Protein 3HUH (pdb70)

InterPro domains:
  IPR004360 Glyoxalase/fosfomycin resistance/dioxygenase domain [PF00903] (23-140)
  IPR029068 Glyoxalase/Bleomycin resistance protein/Dihydroxybiphenyl dioxygenase [G3DSA:3.10.180.10] (25-144)
  IPR029068 Glyoxalase/Bleomycin resistance protein/Dihydroxybiphenyl dioxygenase [SSF54593] (19-143)
  IPR037523 Vicinal oxygen chelate (VOC), core domain [PS51819] (23-143)
  IPR050383 Glyoxalase I/Fosfomycin Resistance Protein Families [PTHR21366] (20-142)

Secondary structure (DSSP, 8-state):
-EEEEEEEEEEES-HHHHHHHHHHTT--EEEEETTTEEEEEETTEEEEEEETTB--SS--SS--TT--EEEEEESS-HHHHHHHHHHTT---SEEEEEEEETTEEEEEEEEE-TT--EEEEEE-/-EEEEEEEEEE-S-HHHHHHHHHHTT--EEEEETTTEEEEEETTEEEEEE-----SS--TT--EEEEEE-S-HHHHHHHHHHTTPPP-EEEEEEE-SSSEEEEEEEE-TT--EEEEEE-/-EEEEEEEEEE-S-HHHHHHHHHHTS--EEEE-GGG-EEEEETTEEEEEE-----SS--TT--EEEEEESS-HHHHHHHHHHTTPPPSEEEEEEE-SSSEEEEEEEE-TT--EEEEEE-/-EEEEEEEEEEES-HHHHHHHHHHTT--EEEEETTTEEEEEETTEEEEEEETT---SS--SS--TT--EEEEEESS-HHHHHHHHHHTTPPPSEEEEEEE-SSSEEEEEEEE-TT--EEEEEE-

Foldseek 3Di:
DDDDDAEEEAEEADPVQQQCCCCQQVVWCWDAPPNHWIWTDDDRHIYTYHYPPGGDPDDDPDRAQQPAEDEAEDPPPVVVSVVSCVVVVFDWPDDQDWDADPVGIWGWIWGAGPRNHIYIYIYD/DDDDDAEEEAQACDPVQQQCQCCQQVVWDWDADDPRWIWTDDDRHIYTYHCPPDDPDRDFQPAEDEDEDPPPVVVSVVSCVVVVFDWPDDQDWDADPVGIWGWTWGAGPRNHIYIYIYD/DDDDDAEEEAQACDPVQQQVQCCVQVVWDWDADPVRWIWTDDDRHIYTYHCVPDDPDRDQQPAEDEDEDQPDVVVSVVVCVVVVFDWPDDQDWDQDPPGIWGWIWGAGPRNHIYIYIYD/DDDDDAEEEAEEQDPVQQQCQCCVQVVWDWDAPPNHWIWTDDDRHIYTYHYPPGGDPDDDPDRDFQPAADEAEDPPPVVVSVVSCVVVVFDWPDDQDWDADPPGIWGWIWGAGPRNHIYIYIYD

Radius of gyration: 27.58 Å; Cα contacts (8 Å, |Δi|>4): 1217; chains: 4; bounding box: 35×81×71 Å

Solvent-accessible surface area: 20932 Å² total; per-residue (Å²): 151,15,63,83,0,1,7,4,21,8,14,0,69,60,21,65,67,0,29,156,26,0,69,142,27,10,58,8,60,36,62,78,35,104,167,87,72,64,0,0,53,10,51,63,9,6,0,13,3,12,51,68,176,111,34,55,125,21,52,6,57,130,36,18,7,0,18,15,10,7,0,0,8,4,77,28,74,14,107,78,13,24,46,98,4,103,151,62,70,27,93,48,63,59,26,63,51,44,60,34,8,16,91,34,95,2,57,0,0,14,0,81,8,64,23,12,2,1,0,7,4,0,53,94,149,18,68,83,0,1,8,4,21,7,34,3,86,60,24,63,66,0,18,158,23,1,70,140,31,9,59,7,59,32,50,83,37,39,66,84,64,53,0,0,50,12,55,59,10,7,2,9,7,45,138,192,17,92,5,56,119,47,18,36,1,18,15,11,7,0,0,8,3,78,25,74,17,104,74,12,22,48,100,3,104,150,58,70,28,91,50,63,60,25,62,35,103,75,42,8,14,93,35,126,2,61,0,0,13,0,77,8,65,24,12,2,1,0,8,2,0,52,95,149,18,65,83,0,0,8,5,22,8,34,3,85,56,26,48,49,0,23,98,25,0,26,102,25,10,26,2,35,36,40,81,60,168,142,102,112,49,0,0,48,12,53,59,9,3,0,30,12,78,137,172,22,90,7,63,114,50,18,33,0,19,14,10,6,0,0,8,3,82,35,74,16,103,80,8,23,46,88,1,103,151,65,69,28,91,46,62,64,26,61,42,100,43,58,7,16,96,33,107,1,52,0,0,12,0,79,7,65,25,12,2,0,0,7,5,0,49,94,115,20,67,81,0,1,7,4,21,7,15,0,72,58,24,60,54,0,27,147,25,1,69,151,39,10,57,8,61,35,60,71,33,88,167,93,60,70,0,0,51,11,54,60,9,6,1,15,3,13,48,66,175,91,34,57,129,20,55,6,58,128,35,18,7,0,17,15,9,7,0,0,8,4,77,22,72,15,103,75,12,27,49,101,4,106,157,64,68,28,92,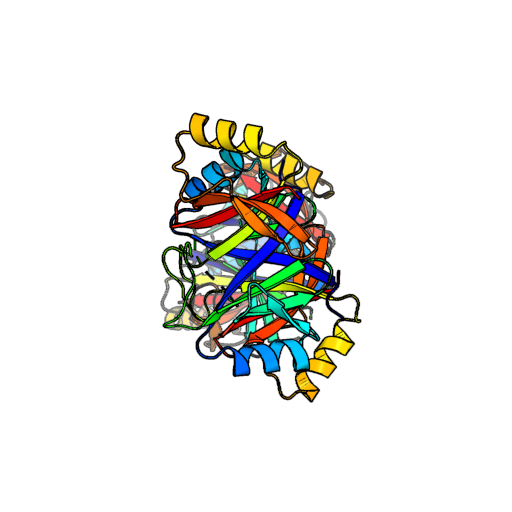48,63,57,25,58,34,118,77,53,6,14,92,33,111,5,55,0,0,13,0,81,7,65,25,13,2,1,0,7,5,0,49,93

Sequence (486 aa):
IIDRIDHLVLTVSDISTTIRFYEEVLGFSAVTFKQNRKALIFGAQKINLHQQEMEFEPKASRPTPGSADLCFITSTPINDVVSEILQAGISIVEGPVERTGATGEIMSIYIRDPDGNLIEISQYIIDRIDHLVL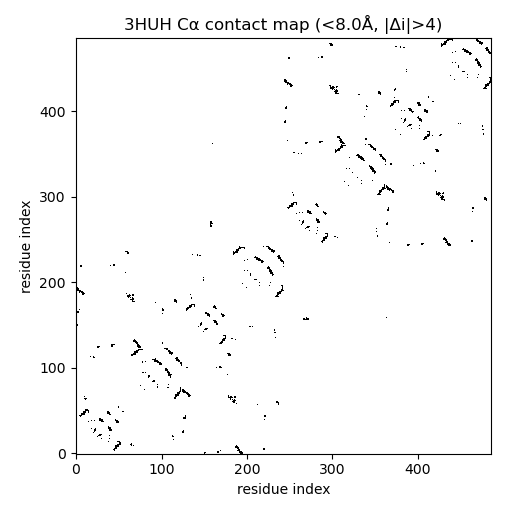TVSDISTTIRFYEEVLGFSAVTFKQNRKALIFGAQKINLHQEPKASRPTPGSADLCFITSTPINDVVSEILQAGISIVEGPVERTGATGEIMSIYIRDPDGNLIEISQYIIDRIDHLVLTVSDISTTIRFYEEVLGFSAVTFKQNRKALIFGAQKINLHQEPKASRPTPGSADLCFITSTPINDVVSEILQAGISIVEGPVERTGATGEIMSIYIRDPDGNLIEISQYIIDRIDHLVLTVSDISTTIRFYEEVLGFSAVTFKQNRKALIFGAQKINLHQQEMEFEPKASRPTPGSADLCFITSTPINDVVSEILQAGISIVEGPVERTGATGEIMSIYIRDPDGNLIEISQY

Organism: Salmonella typhimurium (strain LT2 / SGSC1412 / ATCC 700720) (NCBI:txid99287)

B-factor: mean 23.54, std 6.36, range 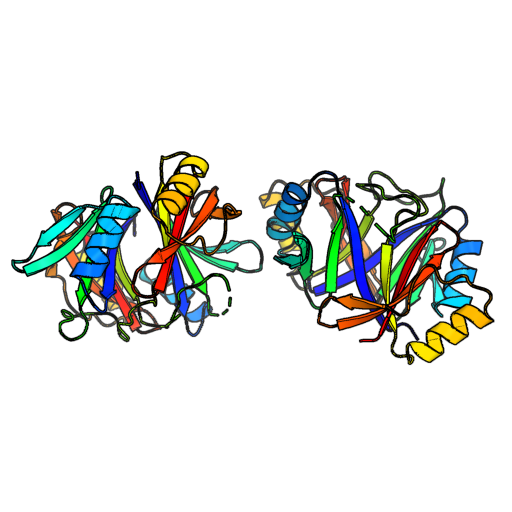[3.27, 48.56]

Structure (mmCIF, N/CA/C/O backbone):
data_3HUH
#
_entry.id   3HUH
#
_cell.length_a   39.898
_cell.length_b   138.255
_cell.length_c   51.412
_cell.angle_alpha   90.00
_cell.angle_beta   112.91
_cell.angle_gamma   90.00
#
_symmetry.space_group_name_H-M   'P 1 21 1'
#
loop_
_entity.id
_entity.type
_entity.pdbx_description
1 polymer 'Virulence protein STM3117'
2 water water
#
loop_
_atom_site.group_PDB
_atom_site.id
_atom_site.type_symbol
_atom_site.label_atom_id
_atom_site.label_alt_id
_atom_site.label_comp_id
_atom_site.label_asym_id
_atom_site.label_entity_id
_atom_site.label_seq_id
_atom_site.pdbx_PDB_ins_code
_atom_site.Cartn_x
_atom_site.Cartn_y
_atom_site.Cartn_z
_atom_site.occupancy
_atom_site.B_iso_or_equiv
_atom_site.auth_seq_id
_atom_site.auth_comp_id
_atom_site.auth_asym_id
_atom_site.auth_atom_id
_atom_site.pdbx_PDB_model_num
ATOM 1 N N . ILE A 1 20 ? 22.010 46.345 49.107 1.00 21.34 20 ILE A N 1
ATOM 2 C CA . ILE A 1 20 ? 23.032 46.523 48.030 1.00 20.95 20 ILE A CA 1
ATOM 3 C C . ILE A 1 20 ? 22.999 45.334 47.073 1.00 20.00 20 ILE A C 1
ATOM 4 O O . ILE A 1 20 ? 23.223 44.195 47.487 1.00 18.93 20 ILE A O 1
ATOM 9 N N . ILE A 1 21 ? 22.708 45.611 45.803 1.00 20.24 21 ILE A N 1
ATOM 10 C CA . ILE A 1 21 ? 22.649 44.577 44.768 1.00 20.31 21 ILE A CA 1
ATOM 11 C C . ILE A 1 21 ? 23.978 44.556 44.032 1.00 20.25 21 ILE A C 1
ATOM 12 O O . ILE A 1 21 ? 24.455 45.589 43.562 1.00 19.79 21 ILE A O 1
ATOM 17 N N . ASP A 1 22 ? 24.557 43.367 43.920 1.00 20.30 22 ASP A N 1
ATOM 18 C CA . ASP A 1 22 ? 25.854 43.191 43.283 1.00 22.38 22 ASP A CA 1
ATOM 19 C C . ASP A 1 22 ? 25.838 42.843 41.796 1.00 21.42 22 ASP A C 1
ATOM 20 O O . ASP A 1 22 ? 26.626 43.378 41.016 1.00 20.67 22 ASP A O 1
ATOM 25 N N . ARG A 1 23 ? 24.940 41.949 41.404 1.00 20.72 23 ARG A N 1
ATOM 26 C CA . ARG A 1 23 ? 24.902 41.498 40.020 1.00 18.36 23 ARG A CA 1
ATOM 27 C C . ARG A 1 23 ? 23.648 40.685 39.745 1.00 18.33 23 ARG A C 1
ATOM 28 O O . ARG A 1 23 ? 22.861 40.398 40.647 1.00 17.24 23 ARG A O 1
ATOM 36 N N . ILE A 1 24 ? 23.481 40.306 38.483 1.00 16.38 24 ILE A N 1
ATOM 37 C CA . ILE A 1 24 ? 22.374 39.443 38.083 1.00 16.92 24 ILE A CA 1
ATOM 38 C C . ILE A 1 24 ? 22.948 38.032 38.235 1.00 17.81 24 ILE A C 1
ATOM 39 O O . ILE A 1 24 ? 24.080 37.778 37.819 1.00 18.51 24 ILE A O 1
ATOM 44 N N . ASP A 1 25 ? 22.193 37.129 38.853 1.00 16.81 25 ASP A N 1
ATOM 45 C CA . ASP A 1 25 ? 22.655 35.753 39.030 1.00 16.08 25 ASP A CA 1
ATOM 46 C C . ASP A 1 25 ? 22.119 34.887 37.903 1.00 16.25 25 ASP A C 1
ATOM 47 O O . ASP A 1 25 ? 22.833 34.063 37.329 1.00 16.28 25 ASP A O 1
ATOM 52 N N . HIS A 1 26 ? 20.840 35.066 37.607 1.00 16.01 26 HIS A N 1
ATOM 53 C CA . HIS A 1 26 ? 20.199 34.286 36.567 1.00 14.85 26 HIS A CA 1
ATOM 54 C C . HIS A 1 26 ? 18.875 34.920 36.195 1.00 15.93 26 HIS A C 1
ATOM 55 O O . HIS A 1 26 ? 18.457 35.917 36.788 1.00 16.20 26 HIS A O 1
ATOM 62 N N . LEU A 1 27 ? 18.233 34.349 35.189 1.00 14.68 27 LEU A N 1
ATOM 63 C CA . LEU A 1 27 ? 16.938 34.824 34.750 1.00 13.15 27 LEU A CA 1
ATOM 64 C C . LEU A 1 27 ? 16.249 33.645 34.096 1.00 13.87 27 LEU A C 1
ATOM 65 O O . LEU A 1 27 ? 16.888 32.644 33.766 1.00 13.89 27 LEU A O 1
ATOM 70 N N . VAL A 1 28 ? 14.942 33.757 33.922 1.00 13.83 28 VAL A N 1
ATOM 71 C CA . VAL A 1 28 ? 14.169 32.684 33.328 1.00 15.62 28 VAL A CA 1
ATOM 72 C C . VAL A 1 28 ? 13.592 33.054 31.972 1.00 15.33 28 VAL A C 1
ATOM 73 O O . VAL A 1 28 ? 12.954 34.097 31.812 1.00 15.17 28 VAL A O 1
ATOM 77 N N . LEU A 1 29 ? 13.840 32.195 30.992 1.00 15.78 29 LEU A N 1
ATOM 78 C CA . LEU A 1 29 ? 13.295 32.387 29.661 1.00 14.84 29 LEU A CA 1
ATOM 79 C C . LEU A 1 29 ? 12.175 31.371 29.501 1.00 15.09 29 LEU A C 1
ATOM 80 O O . LEU A 1 29 ? 12.348 30.199 29.828 1.00 14.91 29 LEU A O 1
ATOM 85 N N . THR A 1 30 ? 11.020 31.827 29.027 1.00 14.74 30 THR A N 1
ATOM 86 C CA . THR A 1 30 ? 9.898 30.930 28.787 1.00 15.63 30 THR A CA 1
ATOM 87 C C . THR A 1 30 ? 9.939 30.656 27.291 1.00 16.32 30 THR A C 1
ATOM 88 O O . THR A 1 30 ? 9.875 31.577 26.476 1.00 17.05 30 THR A O 1
ATOM 92 N N . VAL A 1 31 ? 10.051 29.381 26.936 1.00 16.80 31 VAL A N 1
ATOM 93 C CA . VAL A 1 31 ? 10.181 28.991 25.537 1.00 17.46 31 VAL A CA 1
ATOM 94 C C . VAL A 1 31 ? 9.167 27.956 25.057 1.00 18.42 31 VAL A C 1
ATOM 95 O O . VAL A 1 31 ? 8.578 27.225 25.856 1.00 19.22 31 VAL A O 1
ATOM 99 N N . SER A 1 32 ? 8.965 27.897 23.743 1.00 19.56 32 SER A N 1
ATOM 100 C CA . SER A 1 32 ? 8.020 26.934 23.183 1.00 21.00 32 SER A CA 1
ATOM 101 C C . SER A 1 32 ? 8.568 25.509 23.236 1.00 21.76 32 SER A C 1
ATOM 102 O O . SER A 1 32 ? 7.830 24.561 23.523 1.00 21.57 32 SER A O 1
ATOM 105 N N . ASP A 1 33 ? 9.863 25.358 22.977 1.00 20.39 33 ASP A N 1
ATOM 106 C CA . ASP A 1 33 ? 10.491 24.041 22.995 1.00 20.26 33 ASP A CA 1
ATOM 107 C C . ASP A 1 33 ? 11.900 24.093 23.589 1.00 19.26 33 ASP A C 1
ATOM 108 O O . ASP A 1 33 ? 12.836 24.596 22.964 1.00 18.67 33 ASP A O 1
ATOM 113 N N . ILE A 1 34 ? 12.043 23.561 24.796 1.00 18.33 34 ILE A N 1
ATOM 114 C CA . ILE A 1 34 ? 13.327 23.559 25.474 1.00 18.61 34 ILE A CA 1
ATOM 115 C C . ILE A 1 34 ? 14.441 22.898 24.655 1.00 18.73 34 ILE A C 1
ATOM 116 O O . ILE A 1 34 ? 15.553 23.421 24.598 1.00 18.71 34 ILE A O 1
ATOM 121 N N . SER A 1 35 ? 14.150 21.772 24.005 1.00 19.95 35 SER A N 1
ATOM 122 C CA . SER A 1 35 ? 15.171 21.092 23.203 1.00 20.56 35 SER A CA 1
ATOM 123 C C . SER A 1 35 ? 15.758 22.008 22.133 1.00 20.11 35 SER A C 1
ATOM 124 O O . SER A 1 35 ? 16.977 22.072 21.946 1.00 21.76 35 SER A O 1
ATOM 127 N N . THR A 1 36 ? 14.881 22.717 21.432 1.00 19.75 36 THR A N 1
ATOM 128 C CA . THR A 1 36 ? 15.296 23.632 20.376 1.00 18.58 36 THR A CA 1
ATOM 129 C C . THR A 1 36 ? 16.113 24.797 20.934 1.00 19.00 36 THR A C 1
ATOM 130 O O . THR A 1 36 ? 17.111 25.215 20.341 1.00 17.92 36 THR A O 1
ATOM 134 N N . THR A 1 37 ? 15.680 25.314 22.078 1.00 18.13 37 THR A N 1
ATOM 135 C CA . THR A 1 37 ? 16.365 26.421 22.730 1.00 17.86 37 THR A CA 1
ATOM 136 C C . THR A 1 37 ? 17.760 25.991 23.159 1.00 17.82 37 THR A C 1
ATOM 137 O O . THR A 1 37 ? 18.742 26.711 22.939 1.00 18.53 37 THR A O 1
ATOM 141 N N . ILE A 1 38 ? 17.851 24.810 23.761 1.00 18.35 38 ILE A N 1
ATOM 142 C CA . ILE A 1 38 ? 19.133 24.297 24.221 1.00 17.89 38 ILE A CA 1
ATOM 143 C C . ILE A 1 38 ? 20.109 24.158 23.058 1.00 19.59 38 ILE A C 1
ATOM 144 O O . ILE A 1 38 ? 21.263 24.583 23.151 1.00 16.36 38 ILE A O 1
ATOM 149 N N . ARG A 1 39 ? 19.652 23.574 21.956 1.00 20.53 39 ARG A N 1
ATOM 150 C CA . ARG A 1 39 ? 20.527 23.407 20.801 1.00 22.30 39 ARG A CA 1
ATOM 151 C C . ARG A 1 39 ? 21.098 24.736 20.315 1.00 21.34 39 ARG A C 1
ATOM 152 O O . ARG A 1 39 ? 22.280 24.830 19.987 1.00 21.14 39 ARG A O 1
ATOM 160 N N . PHE A 1 40 ? 20.265 25.770 20.283 1.00 20.80 40 PHE A N 1
ATOM 161 C CA . PHE A 1 40 ? 20.715 27.086 19.843 1.00 20.06 40 PHE A CA 1
ATOM 162 C C . PHE A 1 40 ? 21.778 27.674 20.777 1.00 18.80 40 PHE A C 1
ATOM 163 O O . PHE A 1 40 ? 22.866 28.057 20.329 1.00 18.71 40 PHE A O 1
ATOM 171 N N . TYR A 1 41 ? 21.479 27.736 22.073 1.00 16.85 41 TYR A N 1
ATOM 172 C CA . TYR A 1 41 ? 22.436 28.317 23.007 1.00 17.74 41 TYR A CA 1
ATOM 173 C C . TYR A 1 41 ? 23.732 27.529 23.142 1.00 17.26 41 TYR A C 1
ATOM 174 O O . TYR A 1 41 ? 24.799 28.114 23.347 1.00 16.85 41 TYR A O 1
ATOM 183 N N . GLU A 1 42 ? 23.662 26.209 23.018 1.00 17.30 42 GLU A N 1
ATOM 184 C CA . GLU A 1 42 ? 24.885 25.423 23.099 1.00 18.14 42 GLU A CA 1
ATOM 185 C C . GLU A 1 42 ? 25.718 25.570 21.823 1.00 19.47 42 GLU A C 1
ATOM 186 O O . GLU A 1 42 ? 26.898 25.905 21.886 1.00 19.71 42 GLU A O 1
ATOM 192 N N . GLU A 1 43 ? 25.098 25.349 20.666 1.00 20.57 43 GLU A N 1
ATOM 193 C CA . GLU A 1 43 ? 25.824 25.411 19.397 1.00 21.23 43 GLU A CA 1
ATOM 194 C C . GLU A 1 43 ? 26.283 26.797 18.965 1.00 21.77 43 GLU A C 1
ATOM 195 O O . GLU A 1 43 ? 27.388 26.950 18.440 1.00 22.07 43 GLU A O 1
ATOM 201 N N . VAL A 1 44 ? 25.452 27.808 19.185 1.00 19.77 44 VAL A N 1
ATOM 202 C CA . VAL A 1 44 ? 25.808 29.160 18.779 1.00 20.62 44 VAL A CA 1
ATOM 203 C C . VAL A 1 44 ? 26.567 29.960 19.841 1.00 21.49 44 VAL A C 1
ATOM 204 O O . VAL A 1 44 ? 27.693 30.409 19.602 1.00 21.92 44 VAL A O 1
ATOM 208 N N . LEU A 1 45 ? 25.962 30.130 21.015 1.00 22.04 45 LEU A N 1
ATOM 209 C CA . LEU A 1 45 ? 26.590 30.897 22.089 1.00 21.04 45 LEU A CA 1
ATOM 210 C C . LEU A 1 45 ? 27.597 30.122 22.931 1.00 20.27 45 LEU A C 1
ATOM 211 O O . LEU A 1 45 ? 28.306 30.709 23.744 1.00 20.62 45 LEU A O 1
ATOM 216 N N . GLY A 1 46 ? 27.655 28.808 22.757 1.00 18.73 46 GLY A N 1
ATOM 217 C CA . GLY A 1 46 ? 28.603 28.020 23.526 1.00 19.02 46 GLY A CA 1
ATOM 218 C C . GLY A 1 46 ? 28.240 27.770 24.975 1.00 17.89 46 GLY A C 1
ATOM 219 O O . GLY A 1 46 ? 29.109 27.432 25.784 1.00 18.38 46 GLY A O 1
ATOM 220 N N . PHE A 1 47 ? 26.969 27.938 25.327 1.00 16.69 47 PHE A N 1
ATOM 221 C CA . PHE A 1 47 ? 26.539 27.685 26.704 1.00 15.99 47 PHE A CA 1
ATOM 222 C C . PHE A 1 47 ? 26.503 26.177 26.964 1.00 15.93 47 PHE A C 1
ATOM 223 O O . PHE A 1 47 ? 26.598 25.374 26.031 1.00 16.53 47 PHE A O 1
ATOM 231 N N . SER A 1 48 ? 26.350 25.792 28.226 1.00 16.75 48 SER A N 1
ATOM 232 C CA . SER A 1 48 ? 26.298 24.376 28.589 1.00 17.00 48 SER A CA 1
ATOM 233 C C . SER A 1 48 ? 25.011 24.056 29.341 1.00 18.28 48 SER A C 1
ATOM 234 O O . SER A 1 48 ? 24.751 24.623 30.401 1.00 17.42 48 SER A O 1
ATOM 237 N N . ALA A 1 49 ? 24.214 23.142 28.798 1.00 18.33 49 ALA A N 1
ATOM 238 C CA . ALA A 1 49 ? 22.955 22.769 29.435 1.00 19.25 49 ALA A CA 1
ATOM 239 C C . ALA A 1 49 ? 23.135 21.792 30.593 1.00 21.45 49 ALA A C 1
ATOM 240 O O . ALA A 1 49 ? 23.978 20.891 30.542 1.00 22.46 49 ALA A O 1
ATOM 242 N N . VAL A 1 50 ? 22.344 21.987 31.645 1.00 19.83 50 VAL A N 1
ATOM 243 C CA . VAL A 1 50 ? 22.379 21.112 32.815 1.00 20.60 50 VAL A CA 1
ATOM 244 C C . VAL A 1 50 ? 20.958 20.886 33.305 1.00 22.81 50 VAL A C 1
ATOM 245 O O . VAL A 1 50 ? 20.027 21.579 32.884 1.00 20.64 50 VAL A O 1
ATOM 249 N N . THR A 1 51 ? 20.803 19.915 34.197 1.00 22.09 51 THR A N 1
ATOM 250 C CA . THR A 1 51 ? 19.505 19.594 34.768 1.00 25.77 51 THR A CA 1
ATOM 251 C C . THR A 1 51 ? 19.614 19.721 36.281 1.00 26.45 51 THR A C 1
ATOM 252 O O . THR A 1 51 ? 20.440 19.051 36.904 1.00 28.78 51 THR A O 1
ATOM 256 N N . PHE A 1 52 ? 18.797 20.593 36.863 1.00 25.42 52 PHE A N 1
ATOM 257 C CA . PHE A 1 52 ? 18.794 20.798 38.304 1.00 26.13 52 PHE A CA 1
ATOM 258 C C . PHE A 1 52 ? 17.396 20.516 38.845 1.00 26.75 52 PHE A C 1
ATOM 259 O O . PHE A 1 52 ? 16.435 20.426 38.080 1.00 26.05 52 PHE A O 1
ATOM 267 N N . LYS A 1 53 ? 17.285 20.377 40.162 1.00 27.60 53 LYS A N 1
ATOM 268 C CA . LYS A 1 53 ? 16.001 20.076 40.780 1.00 29.55 53 LYS A CA 1
ATOM 269 C C . LYS A 1 53 ? 15.365 18.868 40.096 1.00 28.58 53 LYS A C 1
ATOM 270 O O . LYS A 1 53 ? 14.166 18.850 39.827 1.00 30.10 53 LYS A O 1
ATOM 276 N N . GLN A 1 54 ? 16.199 17.874 39.804 1.00 29.10 54 GLN A N 1
ATOM 277 C CA . GLN A 1 54 ? 15.787 16.619 39.175 1.00 28.15 54 GLN A CA 1
ATOM 278 C C . GLN A 1 54 ? 15.348 16.626 37.712 1.00 26.51 54 GLN A C 1
ATOM 279 O O . GLN A 1 54 ? 15.715 15.727 36.956 1.00 27.15 54 GLN A O 1
ATOM 285 N N . ASN A 1 55 ? 14.567 17.622 37.301 1.00 25.67 55 ASN A N 1
ATOM 286 C CA . ASN A 1 55 ? 14.070 17.645 35.929 1.00 24.07 55 ASN A CA 1
ATOM 287 C C . ASN A 1 55 ? 13.998 19.015 35.250 1.00 23.56 55 ASN A C 1
ATOM 288 O O . ASN A 1 55 ? 13.375 19.148 34.199 1.00 24.92 55 ASN A O 1
ATOM 293 N N . ARG A 1 56 ? 14.631 20.025 35.832 1.00 21.53 56 ARG A N 1
ATOM 294 C CA . ARG A 1 56 ? 14.593 21.358 35.242 1.00 20.88 56 ARG A CA 1
ATOM 295 C C . ARG A 1 56 ? 15.855 21.636 34.443 1.00 20.78 56 ARG A C 1
ATOM 296 O O . ARG A 1 56 ? 16.929 21.136 34.779 1.00 22.30 56 ARG A O 1
ATOM 304 N N . LYS A 1 57 ? 15.724 22.436 33.389 1.00 19.36 57 LYS A N 1
ATOM 305 C CA . LYS A 1 57 ? 16.858 22.765 32.534 1.00 18.73 57 LYS A CA 1
ATOM 306 C C . LYS A 1 57 ? 17.383 24.181 32.708 1.00 17.30 57 LYS A C 1
ATOM 307 O O . LYS A 1 57 ? 16.617 25.126 32.936 1.00 18.04 57 LYS A O 1
ATOM 313 N N . ALA A 1 58 ? 18.700 24.314 32.596 1.00 16.67 58 ALA A N 1
ATOM 314 C CA . ALA A 1 58 ? 19.362 25.605 32.684 1.00 15.16 58 ALA A CA 1
ATOM 315 C C . ALA A 1 58 ? 20.537 25.612 31.717 1.00 15.55 58 ALA A C 1
ATOM 316 O O . ALA A 1 58 ? 21.016 24.558 31.280 1.00 16.14 58 ALA A O 1
ATOM 318 N N . LEU A 1 59 ? 20.975 26.811 31.369 1.00 14.52 59 LEU A N 1
ATOM 319 C CA . LEU A 1 59 ? 22.102 27.000 30.474 1.00 15.13 59 LEU A CA 1
ATOM 320 C C . LEU A 1 59 ? 23.128 27.774 31.274 1.00 16.11 59 LEU A C 1
ATOM 321 O O . LEU A 1 59 ? 22.882 28.905 31.698 1.00 15.35 59 LEU A O 1
ATOM 326 N N . ILE A 1 60 ? 24.269 27.134 31.499 1.00 16.38 60 ILE A N 1
ATOM 327 C CA . ILE A 1 60 ? 25.364 27.710 32.258 1.00 16.95 60 ILE A CA 1
ATOM 328 C C . ILE A 1 60 ? 26.335 28.480 31.368 1.00 15.94 60 ILE A C 1
ATOM 329 O O . ILE A 1 60 ? 26.681 28.023 30.282 1.00 18.90 60 ILE A O 1
ATOM 334 N N . PHE A 1 61 ? 26.768 29.649 31.834 1.00 15.75 61 PHE A N 1
ATOM 335 C CA . PHE A 1 61 ? 27.757 30.457 31.124 1.00 18.47 61 PHE A CA 1
ATOM 336 C C . PHE A 1 61 ? 28.410 31.367 32.151 1.00 18.22 61 PHE A C 1
ATOM 337 O O . PHE A 1 61 ? 27.735 31.896 33.031 1.00 18.62 61 PHE A O 1
ATOM 345 N N . GLY A 1 62 ? 29.723 31.543 32.046 1.00 19.66 62 GLY A N 1
ATOM 346 C CA . GLY A 1 62 ? 30.424 32.365 33.016 1.00 20.40 62 GLY A CA 1
ATOM 347 C C . GLY A 1 62 ? 30.053 31.871 34.404 1.00 20.47 62 GLY A C 1
ATOM 348 O O . GLY A 1 62 ? 30.082 30.667 34.670 1.00 21.27 62 GLY A O 1
ATOM 349 N N . ALA A 1 63 ? 29.690 32.798 35.283 1.00 19.43 63 ALA A N 1
ATOM 350 C CA . ALA A 1 63 ? 29.289 32.458 36.641 1.00 20.22 63 ALA A CA 1
ATOM 351 C C . ALA A 1 63 ? 27.809 32.780 36.812 1.00 22.28 63 ALA A C 1
ATOM 352 O O . ALA A 1 63 ? 27.350 33.115 37.904 1.00 24.13 63 ALA A O 1
ATOM 354 N N . GLN A 1 64 ? 27.060 32.666 35.720 1.00 18.45 64 GLN A N 1
ATOM 355 C CA . GLN A 1 64 ? 25.633 32.950 35.744 1.00 19.25 64 GLN A CA 1
ATOM 356 C C . GLN A 1 64 ? 24.914 31.817 35.026 1.00 17.91 64 GLN A C 1
ATOM 357 O O . GLN A 1 64 ? 25.541 30.842 34.613 1.00 18.19 64 GLN A O 1
ATOM 363 N N . LYS A 1 65 ? 23.599 31.928 34.903 1.00 16.03 65 LYS A N 1
ATOM 364 C CA . LYS A 1 65 ? 22.842 30.914 34.186 1.00 15.70 65 LYS A CA 1
ATOM 365 C C . LYS A 1 65 ? 21.474 31.416 33.759 1.00 14.96 65 LYS A C 1
ATOM 366 O O . LYS A 1 65 ? 20.979 32.421 34.270 1.00 15.33 65 LYS A O 1
ATOM 372 N N . ILE A 1 66 ? 20.893 30.730 32.785 1.00 15.12 66 ILE A N 1
ATOM 373 C CA . ILE A 1 66 ? 19.561 31.050 32.307 1.00 15.13 66 ILE A CA 1
ATOM 374 C C . ILE A 1 66 ? 18.711 29.808 32.540 1.00 16.00 66 ILE A C 1
ATOM 375 O O . ILE A 1 66 ? 18.992 28.743 31.989 1.00 15.86 66 ILE A O 1
ATOM 380 N N . ASN A 1 67 ? 17.703 29.935 33.394 1.00 14.39 67 ASN A N 1
ATOM 381 C CA . ASN A 1 67 ? 16.813 28.815 33.653 1.00 14.63 67 ASN A CA 1
ATOM 382 C C . ASN A 1 67 ? 15.761 28.816 32.557 1.00 15.36 67 ASN A C 1
ATOM 383 O O . ASN A 1 67 ? 15.336 29.878 32.084 1.00 15.69 67 ASN A O 1
ATOM 388 N N . LEU A 1 68 ? 15.345 27.629 32.141 1.00 15.04 68 LEU A N 1
ATOM 389 C CA . LEU A 1 68 ? 14.351 27.525 31.095 1.00 14.07 68 LEU A CA 1
ATOM 390 C C . LEU A 1 68 ? 13.026 26.981 31.598 1.00 14.36 68 LEU A C 1
ATOM 391 O O . LEU A 1 68 ? 12.994 26.075 32.430 1.00 16.17 68 LEU A O 1
ATOM 396 N N . HIS A 1 69 ? 11.937 27.571 31.109 1.00 15.50 69 HIS A N 1
ATOM 397 C CA . HIS A 1 69 ? 10.578 27.115 31.420 1.00 15.96 69 HIS A CA 1
ATOM 398 C C . HIS A 1 69 ? 9.946 26.854 30.059 1.00 14.63 69 HIS A C 1
ATOM 399 O O . HIS A 1 69 ? 10.014 27.703 29.165 1.00 16.47 69 HIS A O 1
ATOM 406 N N . GLN A 1 70 ? 9.334 25.693 29.880 1.00 16.82 70 GLN A N 1
ATOM 407 C CA . GLN A 1 70 ? 8.680 25.426 28.610 1.00 16.17 70 GLN A CA 1
ATOM 408 C C . GLN A 1 70 ? 7.203 25.772 28.773 1.00 15.97 70 GLN A C 1
ATOM 409 O O . GLN A 1 70 ? 6.623 25.571 29.841 1.00 16.56 70 GLN A O 1
ATOM 415 N N . GLN A 1 71 ? 6.588 26.309 27.731 1.00 17.63 71 GLN A N 1
ATOM 416 C CA . GLN A 1 71 ? 5.176 26.638 27.836 1.00 17.43 71 GLN A CA 1
ATOM 417 C C . GLN A 1 71 ? 4.392 25.383 28.208 1.00 19.15 71 GLN A C 1
ATOM 418 O O . GLN A 1 71 ? 4.735 24.278 27.783 1.00 20.31 71 GLN A O 1
ATOM 424 N N . GLU A 1 72 ? 3.355 25.577 29.017 1.00 19.26 72 GLU A N 1
ATOM 425 C CA . GLU A 1 72 ? 2.478 24.513 29.497 1.00 20.09 72 GLU A CA 1
ATOM 426 C C . GLU A 1 72 ? 3.070 23.774 30.694 1.00 21.90 72 GLU A C 1
ATOM 427 O O . GLU A 1 72 ? 2.432 22.890 31.263 1.00 22.42 72 GLU A O 1
ATOM 433 N N . MET A 1 73 ? 4.298 24.124 31.067 1.00 20.57 73 MET A N 1
ATOM 434 C CA . MET A 1 73 ? 4.909 23.530 32.253 1.00 21.06 73 MET A CA 1
ATOM 435 C C . MET A 1 73 ? 5.883 24.498 32.912 1.00 19.85 73 MET A C 1
ATOM 436 O O . MET A 1 73 ? 7.001 24.148 33.275 1.00 20.17 73 MET A O 1
ATOM 441 N N . GLU A 1 74 ? 5.414 25.732 33.083 1.00 18.43 74 GLU A N 1
ATOM 442 C CA . GLU A 1 74 ? 6.197 26.790 33.709 1.00 20.32 74 GLU A CA 1
ATOM 443 C C . GLU A 1 74 ? 6.124 26.691 35.237 1.00 21.45 74 GLU A C 1
ATOM 444 O O . GLU A 1 74 ? 5.040 26.702 35.817 1.00 24.89 74 GLU A O 1
ATOM 450 N N . PHE A 1 75 ? 7.278 26.603 35.888 1.00 21.51 75 PHE A N 1
ATOM 451 C CA . PHE A 1 75 ? 7.311 26.509 37.344 1.00 19.65 75 PHE A CA 1
ATOM 452 C C . PHE A 1 75 ? 6.982 27.839 38.021 1.00 23.08 75 PHE A C 1
ATOM 453 O O . PHE A 1 75 ? 7.259 28.908 37.474 1.00 24.24 75 PHE A O 1
ATOM 461 N N . GLU A 1 76 ? 6.399 27.752 39.215 1.00 22.33 76 GLU A N 1
ATOM 462 C CA . GLU A 1 76 ? 5.972 28.920 39.987 1.00 22.53 76 GLU A CA 1
ATOM 463 C C . GLU A 1 76 ? 6.875 29.211 41.189 1.00 22.67 76 GLU A C 1
ATOM 464 O O . GLU A 1 76 ? 7.474 28.298 41.760 1.00 22.77 76 GLU A O 1
ATOM 470 N N . PRO A 1 77 ? 6.998 30.494 41.581 1.00 22.08 77 PRO A N 1
ATOM 471 C CA . PRO A 1 77 ? 6.359 31.654 40.954 1.00 20.47 77 PRO A CA 1
ATOM 472 C C . PRO A 1 77 ? 7.077 31.988 39.648 1.00 19.53 77 PRO A C 1
ATOM 473 O O . PRO A 1 77 ? 8.200 31.538 39.424 1.00 18.39 77 PRO A O 1
ATOM 477 N N . LYS A 1 78 ? 6.428 32.777 38.796 1.00 16.65 78 LYS A N 1
ATOM 478 C CA . LYS A 1 78 ? 7.006 33.153 37.509 1.00 17.18 78 LYS A CA 1
ATOM 479 C C . LYS A 1 78 ? 6.591 34.582 37.143 1.00 17.40 78 LYS A C 1
ATOM 480 O O . LYS A 1 78 ? 5.900 35.252 37.910 1.00 17.14 78 LYS A O 1
ATOM 486 N N . ALA A 1 79 ? 7.020 35.046 35.976 1.00 16.34 79 ALA A N 1
ATOM 487 C CA . ALA A 1 79 ? 6.669 36.393 35.526 1.00 16.72 79 ALA A CA 1
ATOM 488 C C . ALA A 1 79 ? 5.144 36.522 35.460 1.00 17.13 79 ALA A C 1
ATOM 489 O O . ALA A 1 79 ? 4.439 35.529 35.301 1.00 17.77 79 ALA A O 1
ATOM 491 N N . SER A 1 80 ? 4.627 37.741 35.587 1.00 17.13 80 SER A N 1
ATOM 492 C CA . SER A 1 80 ? 3.181 37.929 35.511 1.00 17.72 80 SER A CA 1
ATOM 493 C C . SER A 1 80 ? 2.639 37.572 34.127 1.00 18.17 80 SER A C 1
ATOM 494 O O . SER A 1 80 ? 1.518 37.086 33.993 1.00 17.32 80 SER A O 1
ATOM 497 N N . ARG A 1 81 ? 3.445 37.796 33.098 1.00 17.08 81 ARG A N 1
ATOM 498 C CA . ARG A 1 81 ? 3.041 37.485 31.731 1.00 18.82 81 ARG A CA 1
ATOM 499 C C . ARG A 1 81 ? 4.167 36.749 30.990 1.00 17.85 81 ARG A C 1
ATOM 500 O O . ARG A 1 81 ? 4.843 37.325 30.136 1.00 18.15 81 ARG A O 1
ATOM 508 N N . PRO A 1 82 ? 4.387 35.464 31.321 1.00 18.96 82 PRO A N 1
ATOM 509 C CA . PRO A 1 82 ? 5.433 34.647 30.687 1.00 18.80 82 PRO A CA 1
ATOM 510 C C . PRO A 1 82 ? 5.199 34.682 29.184 1.00 18.37 82 PRO A C 1
ATOM 511 O O . PRO A 1 82 ? 4.133 34.291 28.715 1.00 19.00 82 PRO A O 1
ATOM 515 N N . THR A 1 83 ? 6.200 35.123 28.433 1.00 17.26 83 THR A N 1
ATOM 516 C CA . THR A 1 83 ? 6.047 35.264 26.997 1.00 18.43 83 THR A CA 1
ATOM 517 C C . THR A 1 83 ? 7.281 34.896 26.180 1.00 16.93 83 THR A C 1
ATOM 518 O O . THR A 1 83 ? 8.339 35.508 26.322 1.00 16.51 83 THR A O 1
ATOM 522 N N . PRO A 1 84 ? 7.162 33.885 25.307 1.00 17.12 84 PRO A N 1
ATOM 523 C CA . PRO A 1 84 ? 8.324 33.513 24.491 1.00 17.27 84 PRO A CA 1
ATOM 524 C C . PRO A 1 84 ? 8.639 34.684 23.557 1.00 19.47 84 PRO A C 1
ATOM 525 O O . PRO A 1 84 ? 7.723 35.316 23.025 1.00 20.13 84 PRO A O 1
ATOM 529 N N . GLY A 1 85 ? 9.924 34.983 23.378 1.00 18.06 85 GLY A N 1
ATOM 530 C CA . GLY A 1 85 ? 10.321 36.073 22.500 1.00 17.71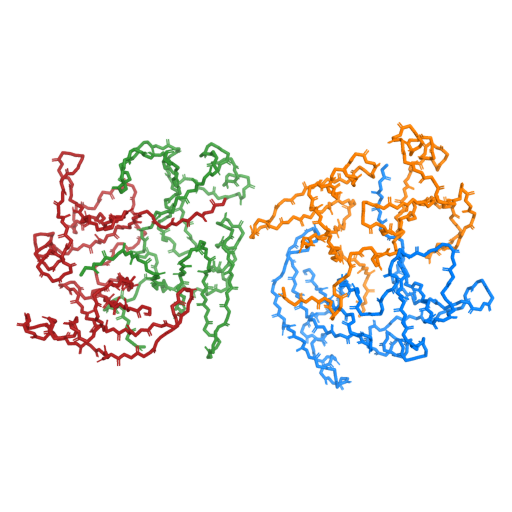 85 GLY A CA 1
ATOM 531 C C . GLY A 1 85 ? 10.252 37.471 23.094 1.00 18.21 85 GLY A C 1
ATOM 532 O O . GLY A 1 85 ? 10.379 38.460 22.370 1.00 18.26 85 GLY A O 1
ATOM 533 N N . SER A 1 86 ? 10.068 37.564 24.407 1.00 17.29 86 SER A N 1
ATOM 534 C CA . SER A 1 86 ? 9.974 38.855 25.082 1.00 17.31 86 SER A CA 1
ATOM 535 C C . SER A 1 86 ? 11.294 39.332 25.691 1.00 18.28 86 SER A C 1
ATOM 536 O O . SER A 1 86 ? 11.361 40.431 26.250 1.00 18.82 86 SER A O 1
ATOM 539 N N . ALA A 1 87 ? 12.339 38.515 25.586 1.00 17.37 87 ALA A N 1
ATOM 540 C CA . ALA A 1 87 ? 13.635 38.883 26.142 1.00 16.05 87 ALA A CA 1
ATOM 541 C C . ALA A 1 87 ? 14.505 39.670 25.168 1.00 16.84 87 ALA A C 1
ATOM 542 O O . ALA A 1 87 ? 14.464 39.450 23.953 1.00 15.96 87 ALA A O 1
ATOM 544 N N . ASP A 1 88 ? 15.296 40.575 25.735 1.00 16.68 88 ASP A N 1
ATOM 545 C CA . ASP A 1 88 ? 16.214 41.447 25.003 1.00 18.23 88 ASP A CA 1
ATOM 546 C C . ASP A 1 88 ? 17.435 41.465 25.922 1.00 18.79 88 ASP A C 1
ATOM 547 O O . ASP A 1 88 ? 17.471 42.214 26.899 1.00 18.74 88 ASP A O 1
ATOM 552 N N . LEU A 1 89 ? 18.419 40.626 25.603 1.00 18.50 89 LEU A N 1
ATOM 553 C CA . LEU A 1 89 ? 19.607 40.439 26.433 1.00 19.14 89 LEU A CA 1
ATOM 554 C C . LEU A 1 89 ? 20.929 40.719 25.744 1.00 17.63 89 LEU A C 1
ATOM 555 O O . LEU A 1 89 ? 21.093 40.440 24.561 1.00 17.30 89 LEU A O 1
ATOM 560 N N . CYS A 1 90 ? 21.886 41.236 26.504 1.00 18.47 90 CYS A N 1
ATOM 561 C CA . CYS A 1 90 ? 23.208 41.514 25.965 1.00 17.73 90 CYS A CA 1
ATOM 562 C C . CYS A 1 90 ? 24.253 40.694 26.707 1.00 18.90 90 CYS A C 1
ATOM 563 O O . CYS A 1 90 ? 24.331 40.731 27.937 1.00 17.78 90 CYS A O 1
ATOM 566 N N . PHE A 1 91 ? 25.051 39.954 25.946 1.00 17.76 91 PHE A N 1
ATOM 567 C CA . PHE A 1 91 ? 26.105 39.115 26.506 1.00 18.59 91 PHE A CA 1
ATOM 568 C C . PHE A 1 91 ? 27.460 39.655 26.076 1.00 19.76 91 PHE A C 1
ATOM 569 O O . PHE A 1 91 ? 27.641 40.027 24.914 1.00 19.54 91 PHE A O 1
ATOM 577 N N . ILE A 1 92 ? 28.407 39.709 27.006 1.00 17.84 92 ILE A N 1
ATOM 578 C CA . ILE A 1 92 ? 29.743 40.181 26.668 1.00 18.55 92 ILE A CA 1
ATOM 579 C C . ILE A 1 92 ? 30.604 38.997 26.267 1.00 17.98 92 ILE A C 1
ATOM 580 O O . ILE A 1 92 ? 30.602 37.951 26.929 1.00 18.88 92 ILE A O 1
ATOM 585 N N . THR A 1 93 ? 31.339 39.165 25.176 1.00 18.56 93 THR A N 1
ATOM 586 C CA . THR A 1 93 ? 32.228 38.123 24.694 1.00 19.95 93 THR A CA 1
ATOM 587 C C . THR A 1 93 ? 33.668 38.617 24.778 1.00 20.32 93 THR A C 1
ATOM 588 O O . THR A 1 93 ? 33.919 39.820 24.711 1.00 20.85 93 THR A O 1
ATOM 592 N N . SER A 1 94 ? 34.601 37.680 24.941 1.00 21.72 94 SER A N 1
ATOM 593 C CA . SER A 1 94 ? 36.021 38.005 25.004 1.00 24.45 94 SER A CA 1
ATOM 594 C C . SER A 1 94 ? 36.642 37.673 23.647 1.00 25.16 94 SER A C 1
ATOM 595 O O . SER A 1 94 ? 37.833 37.891 23.411 1.00 27.31 94 SER A O 1
ATOM 598 N N . THR A 1 95 ? 35.813 37.142 22.756 1.00 23.86 95 THR A N 1
ATOM 599 C CA . THR A 1 95 ? 36.240 36.785 21.408 1.00 22.81 95 THR A CA 1
ATOM 600 C C . THR A 1 95 ? 36.177 38.053 20.553 1.00 22.94 95 THR A C 1
ATOM 601 O O . THR A 1 95 ? 35.246 38.845 20.689 1.00 22.73 95 THR A O 1
ATOM 605 N N . PRO A 1 96 ? 37.179 38.279 19.679 1.00 22.15 96 PRO A N 1
ATOM 606 C CA . PRO A 1 96 ? 37.135 39.488 18.842 1.00 21.35 96 PRO A CA 1
ATOM 607 C C . PRO A 1 96 ? 35.771 39.545 18.150 1.00 20.40 96 PRO A C 1
ATOM 608 O O . PRO A 1 96 ? 35.351 38.573 17.522 1.00 20.90 96 PRO A O 1
ATOM 612 N N . ILE A 1 97 ? 35.089 40.681 18.256 1.00 19.62 97 ILE A N 1
ATOM 613 C CA . ILE A 1 97 ? 33.754 40.808 17.683 1.00 19.64 97 ILE A CA 1
ATOM 614 C C . ILE A 1 97 ? 33.645 40.455 16.198 1.00 20.13 97 ILE A C 1
ATOM 615 O O . ILE A 1 97 ? 32.634 39.906 15.779 1.00 19.62 97 ILE A O 1
ATOM 620 N N . ASN A 1 98 ? 34.671 40.750 15.403 1.00 18.92 98 ASN A N 1
ATOM 621 C CA . ASN A 1 98 ? 34.613 40.404 13.985 1.00 19.57 98 ASN A CA 1
ATOM 622 C C . ASN A 1 98 ? 34.692 38.889 13.788 1.00 19.74 98 ASN A C 1
ATOM 623 O O . ASN A 1 98 ? 34.123 38.344 12.833 1.00 19.06 98 ASN A O 1
ATOM 628 N N . ASP A 1 99 ? 35.388 38.199 14.686 1.00 18.72 99 ASP A N 1
ATOM 629 C CA . ASP A 1 99 ? 35.467 36.748 14.586 1.00 20.56 99 ASP A CA 1
ATOM 630 C C . ASP A 1 99 ? 34.086 36.195 14.941 1.00 20.36 99 ASP A C 1
ATOM 631 O O . ASP A 1 99 ? 33.632 35.202 14.365 1.00 20.67 99 ASP A O 1
ATOM 636 N N . VAL A 1 100 ? 33.409 36.854 15.881 1.00 19.71 100 VAL A N 1
ATOM 637 C CA . VAL A 1 100 ? 32.077 36.421 16.285 1.00 20.08 100 VAL A CA 1
ATOM 638 C C . VAL A 1 100 ? 31.120 36.595 15.110 1.00 19.44 100 VAL A C 1
ATOM 639 O O . VAL A 1 100 ? 30.290 35.727 14.841 1.00 19.87 100 VAL A O 1
ATOM 643 N N . VAL A 1 101 ? 31.231 37.727 14.419 1.00 19.43 101 VAL A N 1
ATOM 644 C CA . VAL A 1 101 ? 30.382 37.988 13.257 1.00 20.29 101 VAL A CA 1
ATOM 645 C C . VAL A 1 101 ? 30.530 36.836 12.271 1.00 19.29 101 VAL A C 1
ATOM 646 O O . VAL A 1 101 ? 29.542 36.285 11.793 1.00 18.08 101 VAL A O 1
ATOM 650 N N . SER A 1 102 ? 31.775 36.475 11.978 1.00 20.80 102 SER A N 1
ATOM 651 C CA . SER A 1 102 ? 32.059 35.385 11.054 1.00 24.17 102 SER A CA 1
ATOM 652 C C . SER A 1 102 ? 31.472 34.064 11.551 1.00 24.36 102 SER A C 1
ATOM 653 O O . SER A 1 102 ? 30.900 33.297 10.779 1.00 24.55 102 SER A O 1
ATOM 656 N N . GLU A 1 103 ? 31.611 33.810 12.847 1.00 23.73 103 GLU A N 1
ATOM 657 C CA . GLU A 1 103 ? 31.102 32.588 13.457 1.00 24.40 103 GLU A CA 1
ATOM 658 C C . GLU A 1 103 ? 29.590 32.480 13.257 1.00 23.38 103 GLU A C 1
ATOM 659 O O . GLU A 1 103 ? 29.071 31.414 12.916 1.00 24.09 103 GLU A O 1
ATOM 665 N N . ILE A 1 104 ? 28.890 33.593 13.460 1.00 21.92 104 ILE A N 1
ATOM 666 C CA . ILE A 1 104 ? 27.439 33.640 13.309 1.00 21.98 104 ILE A CA 1
ATOM 667 C C . ILE A 1 104 ? 26.998 33.342 11.879 1.00 22.24 104 ILE A C 1
ATOM 668 O O . ILE A 1 104 ? 26.068 32.570 11.658 1.00 22.53 104 ILE A O 1
ATOM 673 N N . LEU A 1 105 ? 27.662 33.960 10.907 1.00 22.70 105 LEU A N 1
ATOM 674 C CA . LEU A 1 105 ? 27.310 33.738 9.509 1.00 23.08 105 LEU A CA 1
ATOM 675 C C . LEU A 1 105 ? 27.589 32.298 9.090 1.00 23.72 105 LEU A C 1
ATOM 676 O O . LEU A 1 105 ? 26.807 31.690 8.363 1.00 24.07 105 LEU A O 1
ATOM 681 N N . GLN A 1 106 ? 28.704 31.748 9.559 1.00 25.25 106 GLN A N 1
ATOM 682 C CA . GLN A 1 106 ? 29.062 30.378 9.224 1.00 27.61 106 GLN A CA 1
ATOM 683 C C . GLN A 1 106 ? 28.061 29.388 9.805 1.00 27.84 106 GLN A C 1
ATOM 684 O O . GLN A 1 106 ? 27.894 28.287 9.284 1.00 29.78 106 GLN A O 1
ATOM 690 N N . ALA A 1 107 ? 27.389 29.788 10.881 1.00 28.17 107 ALA A N 1
ATOM 691 C CA . ALA A 1 107 ? 26.396 28.932 11.520 1.00 27.79 107 ALA A CA 1
ATOM 692 C C . ALA A 1 107 ? 25.036 29.084 10.841 1.00 29.02 107 ALA A C 1
ATOM 693 O O . ALA A 1 107 ? 24.049 28.485 11.269 1.00 30.32 107 ALA A O 1
ATOM 695 N N . GLY A 1 108 ? 24.989 29.891 9.784 1.00 27.25 108 GLY A N 1
ATOM 696 C CA . GLY A 1 108 ? 23.744 30.100 9.065 1.00 27.23 108 GLY A CA 1
ATOM 697 C C . GLY A 1 108 ? 22.733 30.946 9.813 1.00 27.60 108 GLY A C 1
ATOM 698 O O . GLY A 1 108 ? 21.531 30.869 9.558 1.00 27.24 108 GLY A O 1
ATOM 699 N N . ILE A 1 109 ? 23.218 31.769 10.736 1.00 27.24 109 ILE A N 1
ATOM 700 C CA . ILE A 1 109 ? 22.342 32.621 11.526 1.00 27.80 109 ILE A CA 1
ATOM 701 C C . ILE A 1 109 ? 22.279 34.014 10.916 1.00 27.33 109 ILE A C 1
ATOM 702 O O . ILE A 1 109 ? 23.302 34.590 10.552 1.00 27.35 109 ILE A O 1
ATOM 707 N N . SER A 1 110 ? 21.072 34.555 10.805 1.00 27.29 110 SER A N 1
ATOM 708 C CA . SER A 1 110 ? 20.896 35.880 10.234 1.00 27.02 110 SER A CA 1
ATOM 709 C C . SER A 1 110 ? 21.252 36.975 11.233 1.00 26.01 110 SER A C 1
ATOM 710 O O . SER A 1 110 ? 20.872 36.917 12.405 1.00 25.32 110 SER A O 1
ATOM 713 N N . ILE A 1 111 ? 21.992 37.971 10.759 1.00 24.78 111 ILE A N 1
ATOM 714 C CA . ILE A 1 111 ? 22.387 39.097 11.591 1.00 24.74 111 ILE A CA 1
ATOM 715 C C . ILE A 1 111 ? 21.316 40.179 11.505 1.00 25.42 111 ILE A C 1
ATOM 716 O O . ILE A 1 111 ? 21.100 40.772 10.444 1.00 25.03 111 ILE A O 1
ATOM 721 N N . VAL A 1 112 ? 20.637 40.432 12.621 1.00 23.79 112 VAL A N 1
ATOM 722 C CA . VAL A 1 112 ? 19.588 41.444 12.651 1.00 24.15 112 VAL A CA 1
ATOM 723 C C . VAL A 1 112 ? 20.167 42.828 12.387 1.00 23.13 112 VAL A C 1
ATOM 724 O O . VAL A 1 112 ? 19.635 43.591 11.581 1.00 24.74 112 VAL A O 1
ATOM 728 N N . GLU A 1 113 ? 21.262 43.138 13.071 1.00 22.35 113 GLU A N 1
ATOM 729 C CA . GLU A 1 113 ? 21.932 44.420 12.918 1.00 22.35 113 GLU A CA 1
ATOM 730 C C . GLU A 1 113 ? 23.352 44.321 13.454 1.00 22.39 113 GLU A C 1
ATOM 731 O O . GLU A 1 113 ? 23.645 43.464 14.288 1.00 20.45 113 GLU A O 1
ATOM 737 N N . GLY A 1 114 ? 24.231 45.191 12.966 1.00 21.58 114 GLY A N 1
ATOM 738 C CA . GLY A 1 114 ? 25.598 45.193 13.442 1.00 21.48 114 GLY A CA 1
ATOM 739 C C . GLY A 1 114 ? 26.628 44.630 12.479 1.00 21.74 114 GLY A C 1
ATOM 740 O O . GLY A 1 114 ? 26.278 44.111 11.413 1.00 21.18 114 GLY A O 1
ATOM 741 N N . PRO A 1 115 ? 27.916 44.701 12.845 1.00 21.36 115 PRO A N 1
ATOM 742 C CA . PRO A 1 115 ? 28.385 45.279 14.109 1.00 22.68 115 PRO A CA 1
ATOM 743 C C . PRO A 1 115 ? 28.184 46.792 14.196 1.00 22.82 115 PRO A C 1
ATOM 744 O O . PRO A 1 115 ? 28.448 47.526 13.240 1.00 21.62 115 PRO A O 1
ATOM 748 N N . VAL A 1 116 ? 27.701 47.249 15.348 1.00 21.93 116 VAL A N 1
ATOM 749 C CA . VAL A 1 116 ? 27.450 48.665 15.568 1.00 23.05 116 VAL A CA 1
ATOM 750 C C . VAL A 1 116 ? 27.796 49.044 17.000 1.00 23.07 116 VAL A C 1
ATOM 751 O O . VAL A 1 116 ? 27.627 48.248 17.928 1.00 21.03 116 VAL A O 1
ATOM 755 N N . GLU A 1 117 ? 28.283 50.265 17.169 1.00 23.18 117 GLU A N 1
ATOM 756 C CA . GLU A 1 117 ? 28.670 50.778 18.475 1.00 24.75 117 GLU A CA 1
ATOM 757 C C . GLU A 1 117 ? 27.446 51.022 19.352 1.00 24.46 117 GLU A C 1
ATOM 758 O O . GLU A 1 117 ? 26.452 51.583 18.898 1.00 25.34 117 GLU A O 1
ATOM 764 N N . ARG A 1 118 ? 27.522 50.593 20.607 1.00 24.44 118 ARG A N 1
ATOM 765 C CA . ARG A 1 118 ? 26.424 50.788 21.549 1.00 24.56 118 ARG A CA 1
ATOM 766 C C . ARG A 1 118 ? 27.006 51.199 22.891 1.00 25.03 118 ARG A C 1
ATOM 767 O O . ARG A 1 118 ? 28.221 51.234 23.067 1.00 23.92 118 ARG A O 1
ATOM 775 N N . THR A 1 119 ? 26.136 51.503 23.847 1.00 26.83 119 THR A N 1
ATOM 776 C CA . THR A 1 119 ? 26.595 51.897 25.170 1.00 27.13 119 THR A CA 1
ATOM 777 C C . THR A 1 119 ? 26.453 50.732 26.137 1.00 25.82 119 THR A C 1
ATOM 778 O O . THR A 1 119 ? 25.348 50.261 26.390 1.00 27.40 119 THR A O 1
ATOM 782 N N . GLY A 1 120 ? 27.577 50.265 26.665 1.00 24.50 120 GLY A N 1
ATOM 783 C CA . GLY A 1 120 ? 27.543 49.166 27.609 1.00 24.09 120 GLY A CA 1
ATOM 784 C C . GLY A 1 120 ? 27.340 49.702 29.011 1.00 23.01 120 GLY A C 1
ATOM 785 O O . GLY A 1 120 ? 27.321 50.916 29.225 1.00 23.41 120 GLY A O 1
ATOM 786 N N . ALA A 1 121 ? 27.187 48.806 29.976 1.00 20.50 121 ALA A N 1
ATOM 787 C CA . ALA A 1 121 ? 26.991 49.230 31.354 1.00 23.19 121 ALA A CA 1
ATOM 788 C C . ALA A 1 121 ? 28.165 50.070 31.867 1.00 23.24 121 ALA A C 1
ATOM 789 O O . ALA A 1 121 ? 27.970 51.024 32.621 1.00 24.51 121 ALA A O 1
ATOM 791 N N . THR A 1 122 ? 29.378 49.722 31.449 1.00 24.29 122 THR A N 1
ATOM 792 C CA . THR A 1 122 ? 30.572 50.428 31.909 1.00 25.08 122 THR A CA 1
ATOM 793 C C . THR A 1 122 ? 31.425 51.037 30.801 1.00 26.10 122 THR A C 1
ATOM 794 O O . THR A 1 122 ? 32.612 51.290 31.005 1.00 27.39 122 THR A O 1
ATOM 798 N N . GLY A 1 123 ? 30.833 51.271 29.636 1.00 25.68 123 GLY A N 1
ATOM 799 C CA . GLY A 1 123 ? 31.594 51.854 28.546 1.00 26.04 123 GLY A CA 1
ATOM 800 C C . GLY A 1 123 ? 31.042 51.500 27.180 1.00 27.00 123 GLY A C 1
ATOM 801 O O . GLY A 1 123 ? 29.978 50.891 27.072 1.00 26.60 123 GLY A O 1
ATOM 802 N N . GLU A 1 124 ? 31.768 51.879 26.134 1.00 25.54 124 GLU A N 1
ATOM 803 C CA . GLU A 1 124 ? 31.331 51.602 24.772 1.00 26.27 124 GLU A CA 1
ATOM 804 C C . GLU A 1 124 ? 31.598 50.151 24.375 1.00 25.61 124 GLU A C 1
ATOM 805 O O . GLU A 1 124 ? 32.610 49.554 24.759 1.00 24.40 124 GLU A O 1
ATOM 811 N N . ILE A 1 125 ? 30.668 49.582 23.616 1.00 22.87 125 ILE A N 1
ATOM 812 C CA . ILE A 1 125 ? 30.797 48.208 23.148 1.00 22.28 125 ILE A CA 1
ATOM 813 C C . ILE A 1 125 ? 30.446 48.127 21.664 1.00 22.50 125 ILE A C 1
ATOM 814 O O . ILE A 1 125 ? 29.774 49.012 21.129 1.00 22.36 125 ILE A O 1
ATOM 819 N N . MET A 1 126 ? 30.922 47.080 20.997 1.00 20.17 126 MET A N 1
ATOM 820 C CA . MET A 1 126 ? 30.592 46.857 19.589 1.00 20.87 126 MET A CA 1
ATOM 821 C C . MET A 1 126 ? 29.625 45.686 19.666 1.00 19.42 126 MET A C 1
ATOM 822 O O . MET A 1 126 ? 29.970 44.634 20.197 1.00 19.86 126 MET A O 1
ATOM 827 N N . SER A 1 127 ? 28.419 45.870 19.139 1.00 18.89 127 SER A N 1
ATOM 828 C CA . SER A 1 127 ? 27.398 44.832 19.223 1.00 18.27 127 SER A CA 1
ATOM 829 C C . SER A 1 127 ? 26.918 44.237 17.913 1.00 19.01 127 SER A C 1
ATOM 830 O O . SER A 1 127 ? 26.846 44.915 16.890 1.00 18.65 127 SER A O 1
ATOM 833 N N . ILE A 1 128 ? 26.571 42.958 17.979 1.00 18.61 128 ILE A N 1
ATOM 834 C CA . ILE A 1 128 ? 26.019 42.236 16.847 1.00 20.31 128 ILE A CA 1
ATOM 835 C C . ILE A 1 128 ? 24.719 41.664 17.415 1.00 20.56 128 ILE A C 1
ATOM 836 O O . ILE A 1 128 ? 24.694 41.194 18.554 1.00 21.61 128 ILE A O 1
ATOM 841 N N . TYR A 1 129 ? 23.636 41.734 16.646 1.00 19.76 129 TYR A N 1
ATOM 842 C CA . TYR A 1 129 ? 22.342 41.240 17.108 1.00 19.64 129 TYR A CA 1
ATOM 843 C C . TYR A 1 129 ? 21.825 40.062 16.305 1.00 20.82 129 TYR A C 1
ATOM 844 O O . TYR A 1 129 ? 21.889 40.062 15.075 1.00 19.72 129 TYR A O 1
ATOM 853 N N . ILE A 1 130 ? 21.308 39.063 17.011 1.00 18.83 130 ILE A N 1
ATOM 854 C CA . ILE A 1 130 ? 20.705 37.892 16.377 1.00 18.69 130 ILE A CA 1
ATOM 855 C C . ILE A 1 130 ? 19.463 37.558 17.193 1.00 18.24 130 ILE A C 1
ATOM 856 O O . ILE A 1 130 ? 19.173 38.215 18.197 1.00 17.46 130 ILE A O 1
ATOM 861 N N . ARG A 1 131 ? 18.714 36.555 16.760 1.00 19.60 131 ARG A N 1
ATOM 862 C CA . ARG A 1 131 ? 17.523 36.155 17.489 1.00 20.11 131 ARG A CA 1
ATOM 863 C C . ARG A 1 131 ? 17.577 34.677 17.798 1.00 19.28 131 ARG A C 1
ATOM 864 O O . ARG A 1 131 ? 18.111 33.890 17.012 1.00 20.21 131 ARG A O 1
ATOM 872 N N . ASP A 1 132 ? 17.033 34.292 18.947 1.00 19.24 132 ASP A N 1
ATOM 873 C CA . ASP A 1 132 ? 17.022 32.883 19.292 1.00 19.12 132 ASP A CA 1
ATOM 874 C C . ASP A 1 132 ? 15.771 32.253 18.677 1.00 18.17 132 AS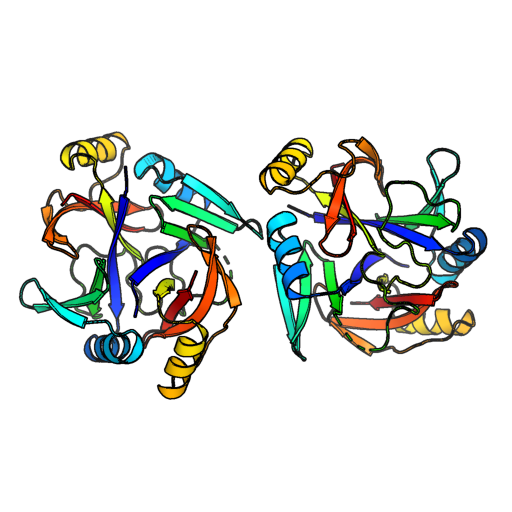P A C 1
ATOM 875 O O . ASP A 1 132 ? 14.989 32.940 18.019 1.00 19.20 132 ASP A O 1
ATOM 880 N N . PRO A 1 133 ? 15.571 30.942 18.863 1.00 19.26 133 PRO A N 1
ATOM 881 C CA . PRO A 1 133 ? 14.400 30.265 18.289 1.00 19.61 133 PRO A CA 1
ATOM 882 C C . PRO A 1 133 ? 13.023 30.852 18.572 1.00 20.80 133 PRO A C 1
ATOM 883 O O . PRO A 1 133 ? 12.096 30.688 17.766 1.00 21.23 133 PRO A O 1
ATOM 887 N N . ASP A 1 134 ? 12.886 31.542 19.700 1.00 19.01 134 ASP A N 1
ATOM 888 C CA . ASP A 1 134 ? 11.600 32.120 20.072 1.00 19.40 134 ASP A CA 1
ATOM 889 C C . ASP A 1 134 ? 11.459 33.589 19.701 1.00 17.87 134 ASP A C 1
ATOM 890 O O . ASP A 1 134 ? 10.412 34.186 19.918 1.00 18.56 134 ASP A O 1
ATOM 895 N N . GLY A 1 135 ? 12.512 34.172 19.137 1.00 19.60 135 GLY A N 1
ATOM 896 C CA . GLY A 1 135 ? 12.441 35.567 18.747 1.00 18.65 135 GLY A CA 1
ATOM 897 C C . GLY A 1 135 ? 13.067 36.533 19.738 1.00 18.63 135 GLY A C 1
ATOM 898 O O . GLY A 1 135 ? 13.021 37.748 19.535 1.00 19.84 135 GLY A O 1
ATOM 899 N N . ASN A 1 136 ? 13.636 36.009 20.821 1.00 17.57 136 ASN A N 1
ATOM 900 C CA . ASN A 1 136 ? 14.286 36.874 21.796 1.00 16.91 136 ASN A CA 1
ATOM 901 C C . ASN A 1 136 ? 15.443 37.565 21.081 1.00 17.69 136 ASN A C 1
ATOM 902 O O . ASN A 1 136 ? 16.102 36.966 20.220 1.00 17.91 136 ASN A O 1
ATOM 907 N N . LEU A 1 137 ? 15.682 38.826 21.419 1.00 16.51 137 LEU A N 1
ATOM 908 C CA . LEU A 1 137 ? 16.781 39.559 20.804 1.00 17.12 137 LEU A CA 1
ATOM 909 C C . LEU A 1 137 ? 18.038 39.306 21.625 1.00 17.12 137 LEU A C 1
ATOM 910 O O . LEU A 1 137 ? 18.052 39.522 22.844 1.00 19.16 137 LEU A O 1
ATOM 915 N N . ILE A 1 138 ? 19.083 38.834 20.956 1.00 16.80 138 ILE A N 1
ATOM 916 C CA . ILE A 1 138 ? 20.345 38.553 21.623 1.00 17.30 138 ILE A CA 1
ATOM 917 C C . ILE A 1 138 ? 21.422 39.470 21.062 1.00 17.70 138 ILE A C 1
ATOM 918 O O . ILE A 1 138 ? 21.735 39.429 19.874 1.00 18.70 138 ILE A O 1
ATOM 923 N N . GLU A 1 139 ? 21.968 40.304 21.938 1.00 16.54 139 GLU A N 1
ATOM 924 C CA . GLU A 1 139 ? 23.008 41.256 21.587 1.00 17.23 139 GLU A CA 1
ATOM 925 C C . GLU A 1 139 ? 24.321 40.681 22.110 1.00 16.84 139 GLU A C 1
ATOM 926 O O . GLU A 1 139 ? 24.478 40.490 23.313 1.00 17.86 139 GLU A O 1
ATOM 932 N N . ILE A 1 140 ? 25.245 40.370 21.206 1.00 16.52 140 ILE A N 1
ATOM 933 C CA . ILE A 1 140 ? 26.549 39.834 21.602 1.00 17.35 140 ILE A CA 1
ATOM 934 C C . ILE A 1 140 ? 27.534 40.982 21.414 1.00 18.45 140 ILE A C 1
ATOM 935 O O . ILE A 1 140 ? 27.672 41.521 20.309 1.00 17.90 140 ILE A O 1
ATOM 940 N N . SER A 1 141 ? 28.227 41.351 22.487 1.00 16.70 141 SER A N 1
ATOM 941 C CA . SER A 1 141 ? 29.118 42.503 22.426 1.00 17.32 141 SER A CA 1
ATOM 942 C C . SER A 1 141 ? 30.505 42.358 23.039 1.00 18.52 141 SER A C 1
ATOM 943 O O . SER A 1 141 ? 30.723 41.564 23.946 1.00 19.92 141 SER A O 1
ATOM 946 N N . GLN A 1 142 ? 31.440 43.153 22.529 1.00 19.65 142 GLN A N 1
ATOM 947 C CA . GLN A 1 142 ? 32.802 43.173 23.043 1.00 21.36 142 GLN A CA 1
ATOM 948 C C . GLN A 1 142 ? 33.105 44.613 23.435 1.00 22.96 142 GLN A C 1
ATOM 949 O O . GLN A 1 142 ? 32.793 45.544 22.683 1.00 22.65 142 GLN A O 1
ATOM 955 N N . TYR A 1 143 ? 33.694 44.806 24.610 1.00 23.31 143 TYR A N 1
ATOM 956 C CA . TYR A 1 143 ? 34.029 46.154 25.050 1.00 24.32 143 TYR A CA 1
ATOM 957 C C . TYR A 1 143 ? 35.182 46.717 24.230 1.00 24.70 143 TYR A C 1
ATOM 958 O O . TYR A 1 143 ? 36.111 45.939 23.923 1.00 25.01 143 TYR A O 1
ATOM 967 N N . ILE B 1 20 ? 33.290 32.834 23.048 1.00 24.16 20 ILE B N 1
ATOM 968 C CA . ILE B 1 20 ? 33.321 32.727 24.536 1.00 22.07 20 ILE B CA 1
ATOM 969 C C . ILE B 1 20 ? 32.528 33.864 25.171 1.00 21.16 20 ILE B C 1
ATOM 970 O O . ILE B 1 20 ? 32.913 35.029 25.066 1.00 20.12 20 ILE B O 1
ATOM 975 N N . ILE B 1 21 ? 31.426 33.518 25.831 1.00 19.13 21 ILE B N 1
ATOM 976 C CA . ILE B 1 21 ? 30.581 34.511 26.497 1.00 21.32 21 ILE B CA 1
ATOM 977 C C . ILE B 1 21 ? 30.974 34.575 27.971 1.00 21.25 21 ILE B C 1
ATOM 978 O O . ILE B 1 21 ? 30.988 33.554 28.663 1.00 21.58 21 ILE B O 1
ATOM 983 N N . ASP B 1 22 ? 31.269 35.780 28.450 1.00 20.86 22 ASP B N 1
ATOM 984 C CA . ASP B 1 22 ? 31.708 35.972 29.825 1.00 21.84 22 ASP B CA 1
ATOM 985 C C . ASP B 1 22 ? 30.622 36.294 30.845 1.00 20.37 22 ASP B C 1
ATOM 986 O O . ASP B 1 22 ? 30.655 35.795 31.972 1.00 21.43 22 ASP B O 1
ATOM 991 N N . ARG B 1 23 ? 29.657 37.115 30.450 1.00 18.85 23 ARG B N 1
ATOM 992 C CA . ARG B 1 23 ? 28.618 37.539 31.376 1.00 18.00 23 ARG B CA 1
ATOM 993 C C . ARG B 1 23 ? 27.535 38.323 30.651 1.00 19.17 23 ARG B C 1
ATOM 994 O O . ARG B 1 23 ? 27.659 38.637 29.467 1.00 16.97 23 ARG B O 1
ATOM 1002 N N . ILE B 1 24 ? 26.473 38.643 31.385 1.00 18.52 24 ILE B N 1
ATOM 1003 C CA . ILE B 1 24 ? 25.386 39.459 30.863 1.00 18.24 24 ILE B CA 1
ATOM 1004 C C . ILE B 1 24 ? 25.834 40.884 31.171 1.00 19.20 24 ILE B C 1
ATOM 1005 O O . ILE B 1 24 ? 26.336 41.152 32.263 1.00 19.86 24 ILE B O 1
ATOM 1010 N N . ASP B 1 25 ? 25.688 41.789 30.212 1.00 18.62 25 ASP B N 1
ATOM 1011 C CA . ASP B 1 25 ? 26.071 43.174 30.436 1.00 18.25 25 ASP B CA 1
ATOM 1012 C C . ASP B 1 25 ? 24.835 43.950 30.840 1.00 17.91 25 ASP B C 1
ATOM 1013 O O . ASP B 1 25 ? 24.845 44.728 31.795 1.00 18.43 25 ASP B O 1
ATOM 1018 N N . HIS B 1 26 ? 23.759 43.732 30.098 1.00 17.54 26 HIS B N 1
ATOM 1019 C CA . HIS B 1 26 ? 22.511 44.424 30.362 1.00 17.64 26 HIS B CA 1
ATOM 1020 C C . HIS B 1 26 ? 21.368 43.698 29.681 1.00 18.16 26 HIS B C 1
ATOM 1021 O O . HIS B 1 26 ? 21.571 42.693 29.002 1.00 17.24 26 HIS B O 1
ATOM 1028 N N . LEU B 1 27 ? 20.162 44.213 29.886 1.00 18.23 27 LEU B N 1
ATOM 1029 C CA . LEU B 1 27 ? 18.964 43.662 29.272 1.00 18.82 27 LEU B CA 1
ATOM 1030 C C . LEU B 1 27 ? 17.955 44.790 29.219 1.00 18.50 27 LEU B C 1
ATOM 1031 O O . LEU B 1 27 ? 18.125 45.812 29.887 1.00 19.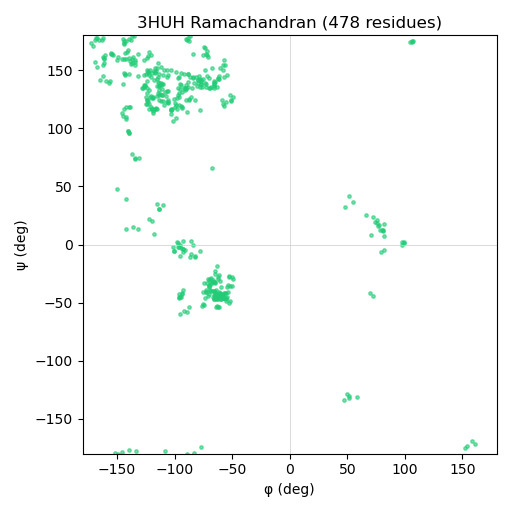21 27 LEU B O 1
ATOM 1036 N N . VAL B 1 28 ? 16.911 44.617 28.419 1.00 16.57 28 VAL B N 1
ATOM 1037 C CA . VAL B 1 28 ? 15.902 45.653 28.279 1.00 18.34 28 VAL B CA 1
ATOM 1038 C C . VAL B 1 28 ? 14.553 45.259 28.842 1.00 18.65 28 VAL B C 1
ATOM 1039 O O . VAL B 1 28 ? 14.033 44.182 28.543 1.00 18.86 28 VAL B O 1
ATOM 1043 N N . LEU B 1 29 ? 13.995 46.133 29.671 1.00 18.33 29 LEU B N 1
ATOM 1044 C CA . LEU B 1 29 ? 12.675 45.904 30.225 1.00 18.78 29 LEU B CA 1
ATOM 1045 C C . LEU B 1 29 ? 11.728 46.857 29.513 1.00 19.33 29 LEU B C 1
ATOM 1046 O O . LEU B 1 29 ? 12.034 48.042 29.366 1.00 20.85 29 LEU B O 1
ATOM 1051 N N . THR B 1 30 ? 10.601 46.336 29.042 1.00 19.38 30 THR B N 1
ATOM 1052 C CA . THR B 1 30 ? 9.600 47.173 28.391 1.00 20.60 30 THR B CA 1
ATOM 1053 C C . THR B 1 30 ? 8.552 47.432 29.467 1.00 20.78 30 THR B C 1
ATOM 1054 O O . THR B 1 30 ? 7.923 46.496 29.975 1.00 20.63 30 THR B O 1
ATOM 1058 N N . VAL B 1 31 ? 8.372 48.700 29.825 1.00 20.35 31 VAL B N 1
ATOM 1059 C CA . VAL B 1 31 ? 7.452 49.042 30.899 1.00 21.63 31 VAL B CA 1
ATOM 1060 C C . VAL B 1 31 ? 6.336 50.014 30.547 1.00 22.73 31 VAL B C 1
ATOM 1061 O O . VAL B 1 31 ? 6.401 50.729 29.549 1.00 22.90 31 VAL B O 1
ATOM 1065 N N . SER B 1 32 ? 5.313 50.035 31.393 1.00 24.72 32 SER B N 1
ATOM 1066 C CA . SER B 1 32 ? 4.167 50.911 31.195 1.00 26.56 32 SER B CA 1
ATOM 1067 C C . SER B 1 32 ? 4.522 52.368 31.489 1.00 27.81 32 SER B C 1
ATOM 1068 O O . SER B 1 32 ? 4.103 53.276 30.763 1.00 27.13 32 SER B O 1
ATOM 1071 N N . ASP B 1 33 ? 5.299 52.588 32.548 1.00 27.60 33 ASP B N 1
ATOM 1072 C CA . ASP B 1 33 ? 5.704 53.936 32.936 1.00 28.81 33 ASP B CA 1
ATOM 1073 C C . ASP B 1 33 ? 7.117 53.955 33.516 1.00 27.94 33 ASP B C 1
ATOM 1074 O O . ASP B 1 33 ? 7.352 53.450 34.617 1.00 28.37 33 ASP B O 1
ATOM 1079 N N . ILE B 1 34 ? 8.047 54.552 32.775 1.00 27.60 34 ILE B N 1
ATOM 1080 C CA . ILE B 1 34 ? 9.443 54.649 33.200 1.00 27.27 34 ILE B CA 1
ATOM 1081 C C . ILE B 1 34 ? 9.604 55.228 34.605 1.00 26.98 34 ILE B C 1
ATOM 1082 O O . ILE B 1 34 ? 10.338 54.687 35.434 1.00 25.03 34 ILE B O 1
ATOM 1087 N N . SER B 1 35 ? 8.929 56.339 34.872 1.00 26.32 35 SER B N 1
ATOM 1088 C CA . SER B 1 35 ? 9.035 56.975 36.178 1.00 26.30 35 SER B CA 1
ATOM 1089 C C . SER B 1 35 ? 8.656 56.047 37.327 1.00 25.13 35 SER B C 1
ATOM 1090 O O . SER B 1 35 ? 9.367 55.981 38.326 1.00 24.96 35 SER B O 1
ATOM 1093 N N . THR B 1 36 ? 7.547 55.329 37.184 1.00 23.88 36 THR B N 1
ATOM 1094 C CA . THR B 1 36 ? 7.099 54.409 38.224 1.00 24.06 36 THR B CA 1
ATOM 1095 C C . THR B 1 36 ? 8.122 53.286 38.402 1.00 22.32 36 THR B C 1
ATOM 1096 O O . THR B 1 36 ? 8.402 52.852 39.523 1.00 21.77 36 THR B O 1
ATOM 1100 N N . THR B 1 37 ? 8.678 52.827 37.287 1.00 21.78 37 THR B N 1
ATOM 1101 C CA . THR B 1 37 ? 9.674 51.762 37.311 1.00 19.94 37 THR B CA 1
ATOM 1102 C C . THR B 1 37 ? 10.958 52.236 37.994 1.00 22.13 37 THR B C 1
ATOM 1103 O O . THR B 1 37 ? 11.516 51.530 38.832 1.00 21.82 37 THR B O 1
ATOM 1107 N N . ILE B 1 38 ? 11.420 53.435 37.652 1.00 21.46 38 ILE B N 1
ATOM 1108 C CA . ILE B 1 38 ? 12.642 53.958 38.252 1.00 23.03 38 ILE B CA 1
ATOM 1109 C C . ILE B 1 38 ? 12.508 54.110 39.765 1.00 23.70 38 ILE B C 1
ATOM 1110 O O . ILE B 1 38 ? 13.416 53.742 40.520 1.00 22.09 38 ILE B O 1
ATOM 1115 N N . ARG B 1 39 ? 11.373 54.639 40.214 1.00 23.42 39 ARG B N 1
ATOM 1116 C CA . ARG B 1 39 ? 11.153 54.820 41.641 1.00 26.60 39 ARG B CA 1
ATOM 1117 C C . ARG B 1 39 ? 11.226 53.488 42.382 1.00 24.53 39 ARG B C 1
ATOM 1118 O O . ARG B 1 39 ? 11.816 53.401 43.458 1.00 25.22 39 ARG B O 1
ATOM 1126 N N . PHE B 1 40 ? 10.630 52.448 41.806 1.00 22.98 40 PHE B N 1
ATOM 1127 C CA . PHE B 1 40 ? 10.660 51.130 42.431 1.00 22.79 40 PHE B CA 1
ATOM 1128 C C . PHE B 1 40 ? 12.087 50.606 42.562 1.00 21.28 40 PHE B C 1
ATOM 1129 O O . PHE B 1 40 ? 12.519 50.224 43.650 1.00 19.64 40 PHE B O 1
ATOM 1137 N N . TYR B 1 41 ? 12.821 50.583 41.455 1.00 21.32 41 TYR B N 1
ATOM 1138 C CA . TYR B 1 41 ? 14.177 50.064 41.506 1.00 21.06 41 TYR B CA 1
ATOM 1139 C C . TYR B 1 41 ? 15.139 50.910 42.322 1.00 21.84 41 TYR B C 1
ATOM 1140 O O . TYR B 1 41 ? 16.066 50.375 42.927 1.00 21.34 41 TYR B O 1
ATOM 1149 N N . GLU B 1 42 ? 14.917 52.223 42.366 1.00 23.17 42 GLU B N 1
ATOM 1150 C CA . GLU B 1 42 ? 15.795 53.084 43.154 1.00 23.80 42 GLU B CA 1
ATOM 1151 C C . GLU B 1 42 ? 15.485 52.968 44.644 1.00 24.16 42 GLU B C 1
ATOM 1152 O O . GLU B 1 42 ? 16.371 52.694 45.453 1.00 26.05 42 GLU B O 1
ATOM 1158 N N . GLU B 1 43 ? 14.219 53.163 44.999 1.00 24.51 43 GLU B N 1
ATOM 1159 C CA . GLU B 1 43 ? 13.793 53.107 46.394 1.00 25.56 43 GLU B CA 1
ATOM 1160 C C . GLU B 1 43 ? 13.858 51.727 47.050 1.00 25.30 43 GLU B C 1
ATOM 1161 O O . GLU B 1 43 ? 14.155 51.619 48.242 1.00 26.56 43 GLU B O 1
ATOM 1167 N N . VAL B 1 44 ? 13.599 50.674 46.282 1.00 23.17 44 VAL B N 1
ATOM 1168 C CA . VAL B 1 44 ? 13.618 49.327 46.838 1.00 23.52 44 VAL B CA 1
ATOM 1169 C C . VAL B 1 44 ? 14.944 48.602 46.646 1.00 23.14 44 VAL B C 1
ATOM 1170 O O . VAL B 1 44 ? 15.600 48.229 47.620 1.00 23.71 44 VAL B O 1
ATOM 1174 N N . LEU B 1 45 ? 15.349 48.414 45.395 1.00 23.74 45 LEU B N 1
ATOM 1175 C CA . LEU B 1 45 ? 16.593 47.704 45.120 1.00 22.91 45 LEU B CA 1
ATOM 1176 C C . LEU B 1 45 ? 17.861 48.531 45.228 1.00 22.83 45 LEU B C 1
ATOM 1177 O O . LEU B 1 45 ? 18.964 47.983 45.212 1.00 23.00 45 LEU B O 1
ATOM 1182 N N . GLY B 1 46 ? 17.715 49.846 45.346 1.00 22.96 46 GLY B N 1
ATOM 1183 C CA . GLY B 1 46 ? 18.884 50.698 45.471 1.00 22.15 46 GLY B CA 1
ATOM 1184 C C . GLY B 1 46 ? 19.626 50.957 44.174 1.00 23.52 46 GLY B C 1
ATOM 1185 O O . GLY B 1 46 ? 20.788 51.375 44.188 1.00 24.35 46 GLY B O 1
ATOM 1186 N N . PHE B 1 47 ? 18.976 50.698 43.043 1.00 23.37 47 PHE B N 1
ATOM 1187 C CA . PHE B 1 47 ? 19.614 50.947 41.755 1.00 22.67 47 PHE B CA 1
ATOM 1188 C C . PHE B 1 47 ? 19.674 52.456 41.560 1.00 24.79 47 PHE B C 1
ATOM 1189 O O . PHE B 1 47 ? 18.972 53.205 42.245 1.00 24.08 47 PHE B O 1
ATOM 1197 N N . SER B 1 48 ? 20.508 52.895 40.626 1.00 25.36 48 SER B N 1
ATOM 1198 C CA . SER B 1 48 ? 20.634 54.315 40.332 1.00 27.50 48 SER B CA 1
ATOM 1199 C C . SER B 1 48 ? 20.264 54.562 38.871 1.00 27.88 48 SER B C 1
ATOM 1200 O O . SER B 1 48 ? 20.811 53.934 37.963 1.00 26.99 48 SER B O 1
ATOM 1203 N N . ALA B 1 49 ? 19.327 55.476 38.650 1.00 27.75 49 ALA B N 1
ATOM 1204 C CA . ALA B 1 49 ? 18.880 55.794 37.301 1.00 28.70 49 ALA B CA 1
ATOM 1205 C C . ALA B 1 49 ? 19.828 56.764 36.614 1.00 30.17 49 ALA B C 1
ATOM 1206 O O . ALA B 1 49 ? 20.387 57.662 37.244 1.00 30.92 49 ALA B O 1
ATOM 1208 N N . VAL B 1 50 ? 20.005 56.572 35.315 1.00 30.04 50 VAL B N 1
ATOM 1209 C CA . VAL B 1 50 ? 20.871 57.432 34.530 1.00 31.70 50 VAL B CA 1
ATOM 1210 C C . VAL B 1 50 ? 20.227 57.701 33.183 1.00 32.31 50 VAL B C 1
ATOM 1211 O O . VAL B 1 50 ? 19.328 56.975 32.757 1.00 31.27 50 VAL B O 1
ATOM 1215 N N . THR B 1 51 ? 20.690 58.759 32.528 1.00 32.43 51 THR B N 1
ATOM 1216 C CA . THR B 1 51 ? 20.195 59.142 31.216 1.00 35.08 51 THR B CA 1
ATOM 1217 C C . THR B 1 51 ? 21.392 59.118 30.278 1.00 36.31 51 THR B C 1
ATOM 1218 O O . THR B 1 51 ? 22.506 59.456 30.680 1.00 36.78 51 THR B O 1
ATOM 1222 N N . PHE B 1 52 ? 21.172 58.706 29.035 1.00 38.51 52 PHE B N 1
ATOM 1223 C CA . PHE B 1 52 ? 22.256 58.653 28.066 1.00 39.37 52 PHE B CA 1
ATOM 1224 C C . PHE B 1 52 ? 21.732 58.737 26.640 1.00 39.91 52 PHE B C 1
ATOM 1225 O O . PHE B 1 52 ? 20.693 58.167 26.314 1.00 41.40 52 PHE B O 1
ATOM 1233 N N . LYS B 1 53 ? 22.455 59.468 25.799 1.00 40.37 53 LYS B N 1
ATOM 1234 C CA . LYS B 1 53 ? 22.085 59.644 24.401 1.00 40.64 53 LYS B CA 1
ATOM 1235 C C . LYS B 1 53 ? 20.701 60.261 24.206 1.00 40.85 53 LYS B C 1
ATOM 1236 O O . LYS B 1 53 ? 20.381 61.280 24.815 1.00 41.42 53 LYS B O 1
ATOM 1242 N N . GLN B 1 54 ? 19.888 59.647 23.352 1.00 41.51 54 GLN B N 1
ATOM 1243 C CA . GLN B 1 54 ? 18.549 60.153 23.074 1.00 42.38 54 GLN B CA 1
ATOM 1244 C C . GLN B 1 54 ? 17.589 60.064 24.254 1.00 41.83 54 GLN B C 1
ATOM 1245 O O . GLN B 1 54 ? 16.602 59.328 24.208 1.00 42.46 54 GLN B O 1
ATOM 1251 N N . ASN B 1 55 ? 17.876 60.826 25.307 1.00 41.06 55 ASN B N 1
ATOM 1252 C CA . ASN B 1 55 ? 17.033 60.836 26.496 1.00 39.42 55 ASN B CA 1
ATOM 1253 C C . ASN B 1 55 ? 16.714 59.403 26.930 1.00 38.06 55 ASN B C 1
ATOM 1254 O O . ASN B 1 55 ? 15.633 59.130 27.457 1.00 36.84 55 ASN B O 1
ATOM 1259 N N . ARG B 1 56 ? 17.656 58.491 26.696 1.00 37.25 56 ARG B N 1
ATOM 1260 C CA . ARG B 1 56 ? 17.475 57.087 27.064 1.00 36.26 56 ARG B CA 1
ATOM 1261 C C . ARG B 1 56 ? 17.673 56.909 28.564 1.00 34.15 56 ARG B C 1
ATOM 1262 O O . ARG B 1 56 ? 18.550 57.537 29.162 1.00 33.14 56 ARG B O 1
ATOM 1270 N N . LYS B 1 57 ? 16.860 56.045 29.168 1.00 31.72 57 LYS B N 1
ATOM 1271 C CA . LYS B 1 57 ? 16.947 55.800 30.602 1.00 29.55 57 LYS B CA 1
ATOM 1272 C C . LYS B 1 57 ? 17.397 54.381 30.922 1.00 28.03 57 LYS B C 1
ATOM 1273 O O . LYS B 1 57 ? 17.054 53.427 30.222 1.00 25.39 57 LYS B O 1
ATOM 1279 N N . ALA B 1 58 ? 18.179 54.254 31.984 1.00 25.76 58 ALA B N 1
ATOM 1280 C CA . ALA B 1 58 ? 18.668 52.955 32.415 1.00 24.83 58 ALA B CA 1
ATOM 1281 C C . ALA B 1 58 ? 18.851 52.962 33.923 1.00 23.40 58 ALA B C 1
ATOM 1282 O O . ALA B 1 58 ? 18.906 54.024 34.554 1.00 22.70 58 ALA B O 1
ATOM 1284 N N . LEU B 1 59 ? 18.921 51.767 34.493 1.00 22.25 59 LEU B N 1
ATOM 1285 C CA . LEU B 1 59 ? 19.119 51.588 35.924 1.00 21.30 59 LEU B CA 1
ATOM 1286 C C . LEU B 1 59 ? 20.430 50.839 36.059 1.00 22.43 59 LEU B C 1
ATOM 1287 O O . LEU B 1 59 ? 20.623 49.788 35.444 1.00 22.29 59 LEU B O 1
ATOM 1292 N N . ILE B 1 60 ? 21.340 51.394 36.851 1.00 22.93 60 ILE B N 1
ATOM 1293 C CA . ILE B 1 60 ? 22.649 50.793 37.040 1.00 23.89 60 ILE B CA 1
ATOM 1294 C C . ILE B 1 60 ? 22.838 50.195 38.427 1.00 24.27 60 ILE B C 1
ATOM 1295 O O . ILE B 1 60 ? 22.257 50.665 39.404 1.00 25.32 60 ILE B O 1
ATOM 1300 N N . PHE B 1 61 ? 23.657 49.148 38.488 1.00 23.81 61 PHE B N 1
ATOM 1301 C CA . PHE B 1 61 ? 23.977 48.443 39.725 1.00 23.18 61 PHE B CA 1
ATOM 1302 C C . PHE B 1 61 ? 25.203 47.589 39.420 1.00 23.35 61 PHE B C 1
ATOM 1303 O O . PHE B 1 61 ? 25.314 47.033 38.327 1.00 22.54 61 PHE B O 1
ATOM 1311 N N . GLY B 1 62 ? 26.122 47.484 40.378 1.00 23.96 62 GLY B N 1
ATOM 1312 C CA . GLY B 1 62 ? 27.330 46.713 40.143 1.00 23.79 62 GLY B CA 1
ATOM 1313 C C . GLY B 1 62 ? 27.982 47.178 38.852 1.00 25.23 62 GLY B C 1
ATOM 1314 O O . GLY B 1 62 ? 28.165 48.382 38.642 1.00 25.66 62 GLY B O 1
ATOM 1315 N N . ALA B 1 63 ? 28.324 46.230 37.983 1.00 24.48 63 ALA B N 1
ATOM 1316 C CA . ALA B 1 63 ? 28.945 46.544 36.701 1.00 24.50 63 ALA B CA 1
ATOM 1317 C C . ALA B 1 63 ? 28.000 46.179 35.556 1.00 24.11 63 ALA B C 1
ATOM 1318 O O . ALA B 1 63 ? 28.443 45.820 34.463 1.00 25.54 63 ALA B O 1
ATOM 1320 N N . GLN B 1 64 ? 26.700 46.274 35.818 1.00 21.07 64 GLN B N 1
ATOM 1321 C CA . GLN B 1 64 ? 25.679 45.943 34.829 1.00 20.58 64 GLN B CA 1
ATOM 1322 C C . GLN B 1 64 ? 24.589 47.014 34.822 1.00 20.04 64 GLN B C 1
ATOM 1323 O O . GLN B 1 64 ? 24.651 47.982 35.582 1.00 21.06 64 GLN B O 1
ATOM 1329 N N . LYS B 1 65 ? 23.594 46.854 33.957 1.00 19.14 65 LYS B N 1
ATOM 1330 C CA . LYS B 1 65 ? 22.503 47.820 33.905 1.00 19.37 65 LYS B CA 1
ATOM 1331 C C . LYS B 1 65 ? 21.267 47.251 33.230 1.00 19.72 65 LYS B C 1
ATOM 1332 O O . LYS B 1 65 ? 21.331 46.235 32.541 1.00 19.57 65 LYS B O 1
ATOM 1338 N N . ILE B 1 66 ? 20.141 47.915 33.453 1.00 19.78 66 ILE B N 1
ATOM 1339 C CA . ILE B 1 66 ? 18.874 47.520 32.861 1.00 20.66 66 ILE B CA 1
ATOM 1340 C C . ILE B 1 66 ? 18.371 48.710 32.059 1.00 20.29 66 ILE B C 1
ATOM 1341 O O . ILE B 1 66 ? 18.114 49.780 32.622 1.00 19.97 66 ILE B O 1
ATOM 1346 N N . ASN B 1 67 ? 18.246 48.543 30.749 1.00 19.85 67 ASN B N 1
ATOM 1347 C CA . ASN B 1 67 ? 17.740 49.629 29.917 1.00 19.83 67 ASN B CA 1
ATOM 1348 C C . ASN B 1 67 ? 16.220 49.596 29.954 1.00 21.17 67 ASN B C 1
ATOM 1349 O O . ASN B 1 67 ? 15.614 48.522 29.990 1.00 19.64 67 ASN B O 1
ATOM 1354 N N . LEU B 1 68 ? 15.598 50.771 29.955 1.00 18.89 68 LEU B N 1
ATOM 1355 C CA . LEU B 1 68 ? 14.147 50.847 30.006 1.00 20.69 68 LEU B CA 1
ATOM 1356 C C . LEU B 1 68 ? 13.541 51.406 28.725 1.00 22.50 68 LEU B C 1
ATOM 1357 O O . LEU B 1 68 ? 13.998 52.423 28.199 1.00 23.13 68 LEU B O 1
ATOM 1362 N N . HIS B 1 69 ? 12.513 50.720 28.235 1.00 23.85 69 HIS B N 1
ATOM 1363 C CA . HIS B 1 69 ? 11.775 51.105 27.032 1.00 25.29 69 HIS B CA 1
ATOM 1364 C C . HIS B 1 69 ? 10.316 51.250 27.447 1.00 26.09 69 HIS B C 1
ATOM 1365 O O . HIS B 1 69 ? 9.726 50.305 27.974 1.00 25.18 69 HIS B O 1
ATOM 1372 N N . GLN B 1 70 ? 9.723 52.415 27.214 1.00 25.88 70 GLN B N 1
ATOM 1373 C CA . GLN B 1 70 ? 8.326 52.593 27.583 1.00 28.60 70 GLN B CA 1
ATOM 1374 C C . GLN B 1 70 ? 7.420 52.224 26.415 1.00 28.49 70 GLN B C 1
ATOM 1375 O O . GLN B 1 70 ? 7.896 51.964 25.309 1.00 29.51 70 GLN B O 1
ATOM 1381 N N . GLU B 1 76 ? 14.472 50.122 18.511 1.00 39.31 76 GLU B N 1
ATOM 1382 C CA . GLU B 1 76 ? 14.743 49.096 17.510 1.00 38.22 76 GLU B CA 1
ATOM 1383 C C . GLU B 1 76 ? 16.251 48.938 17.313 1.00 35.74 76 GLU B C 1
ATOM 1384 O O . GLU B 1 76 ? 16.984 49.926 17.271 1.00 36.25 76 GLU B O 1
ATOM 1390 N N . PRO B 1 77 ? 16.738 47.689 17.199 1.00 32.62 77 PRO B N 1
ATOM 1391 C CA . PRO B 1 77 ? 15.968 46.442 17.246 1.00 30.39 77 PRO B CA 1
ATOM 1392 C C . PRO B 1 77 ? 15.506 46.144 18.670 1.00 27.55 77 PRO B C 1
ATOM 1393 O O . PRO B 1 77 ? 16.010 46.733 19.622 1.00 26.98 77 PRO B O 1
ATOM 1397 N N . LYS B 1 78 ? 14.542 45.239 18.804 1.00 26.40 78 LYS B N 1
ATOM 1398 C CA . LYS B 1 78 ? 14.018 44.862 20.115 1.00 25.25 78 LYS B CA 1
ATOM 1399 C C . LYS B 1 78 ? 13.490 43.433 20.091 1.00 24.10 78 LYS B C 1
ATOM 1400 O O . LYS B 1 78 ? 13.547 42.755 19.063 1.00 22.55 78 LYS B O 1
ATOM 1406 N N . ALA B 1 79 ? 12.982 42.978 21.232 1.00 21.98 79 ALA B N 1
ATOM 1407 C CA . ALA B 1 79 ? 12.427 41.631 21.339 1.00 21.48 79 ALA B CA 1
ATOM 1408 C C . ALA B 1 79 ? 11.298 41.475 20.324 1.00 21.76 79 ALA B C 1
ATOM 1409 O O . ALA B 1 79 ? 10.619 42.450 19.992 1.00 22.24 79 ALA B O 1
ATOM 1411 N N . SER B 1 80 ? 11.088 40.255 19.836 1.00 21.84 80 SER B N 1
ATOM 1412 C CA . SER B 1 80 ? 10.020 40.015 18.868 1.00 22.17 80 SER B CA 1
ATOM 1413 C C . SER B 1 80 ? 8.663 40.324 19.484 1.00 22.52 80 SER B C 1
ATOM 1414 O O . SER B 1 80 ? 7.728 40.717 18.780 1.00 22.31 80 SER B O 1
ATOM 1417 N N . ARG B 1 81 ? 8.557 40.144 20.800 1.00 20.53 81 ARG B N 1
ATOM 1418 C CA . ARG B 1 81 ? 7.313 40.395 21.518 1.00 21.10 81 ARG B CA 1
ATOM 1419 C C . ARG B 1 81 ? 7.562 41.198 22.802 1.00 21.05 81 ARG B C 1
ATOM 1420 O O . ARG B 1 81 ? 7.520 40.654 23.903 1.00 21.02 81 ARG B O 1
ATOM 1428 N N . PRO B 1 82 ? 7.834 42.507 22.670 1.00 21.79 82 PRO B N 1
ATOM 1429 C CA . PRO B 1 82 ? 8.083 43.357 23.842 1.00 22.06 82 PRO B CA 1
ATOM 1430 C C . PRO B 1 82 ? 6.848 43.263 24.731 1.00 20.94 82 PRO B C 1
ATOM 1431 O O . PRO B 1 82 ? 5.741 43.599 24.304 1.00 20.62 82 PRO B O 1
ATOM 1435 N N . THR B 1 83 ? 7.037 42.812 25.963 1.00 19.59 83 THR B N 1
ATOM 1436 C CA . THR B 1 83 ? 5.911 42.615 26.863 1.00 19.28 83 THR B CA 1
ATOM 1437 C C . THR B 1 83 ? 6.159 43.034 28.308 1.00 18.47 83 THR B C 1
ATOM 1438 O O . THR B 1 83 ? 7.034 42.484 28.973 1.00 17.91 83 THR B O 1
ATOM 1442 N N . PRO B 1 84 ? 5.391 44.011 28.813 1.00 17.91 84 PRO B N 1
ATOM 1443 C CA . PRO B 1 84 ? 5.578 44.440 30.199 1.00 16.98 84 PRO B CA 1
ATOM 1444 C C . PRO B 1 84 ? 5.202 43.280 31.123 1.00 16.80 84 PRO B C 1
ATOM 1445 O O . PRO B 1 84 ? 4.221 42.577 30.872 1.00 18.14 84 PRO B O 1
ATOM 1449 N N . GLY B 1 85 ? 5.988 43.069 32.175 1.00 16.50 85 GLY B N 1
ATOM 1450 C CA . GLY B 1 85 ? 5.693 42.006 33.119 1.00 17.09 85 GLY B CA 1
ATOM 1451 C C . GLY B 1 85 ? 6.122 40.607 32.706 1.00 16.89 85 GLY B C 1
ATOM 1452 O O . GLY B 1 85 ? 5.727 39.621 33.342 1.00 17.83 85 GLY B O 1
ATOM 1453 N N . SER B 1 86 ? 6.937 40.520 31.658 1.00 15.69 86 SER B N 1
ATOM 1454 C CA . SER B 1 86 ? 7.408 39.235 31.141 1.00 15.88 86 SER B CA 1
ATOM 1455 C C . SER B 1 86 ? 8.797 38.843 31.641 1.00 15.95 86 SER B C 1
ATOM 1456 O O . SER B 1 86 ? 9.333 37.802 31.247 1.00 16.88 86 SER B O 1
ATOM 1459 N N . ALA B 1 87 ? 9.382 39.667 32.501 1.00 15.32 87 ALA B N 1
ATOM 1460 C CA . ALA B 1 87 ? 10.710 39.375 33.018 1.00 15.38 87 ALA B CA 1
ATOM 1461 C C . ALA B 1 87 ? 10.658 38.577 34.318 1.00 15.83 87 ALA B C 1
ATOM 1462 O O . ALA B 1 87 ? 9.755 38.752 35.136 1.00 13.77 87 ALA B O 1
ATOM 1464 N N . ASP B 1 88 ? 11.654 37.713 34.487 1.00 15.21 88 ASP B N 1
ATOM 1465 C CA . ASP B 1 88 ? 11.800 36.838 35.650 1.00 14.50 88 ASP B CA 1
ATOM 1466 C C . ASP B 1 88 ? 13.302 36.899 35.921 1.00 15.70 88 ASP B C 1
ATOM 1467 O O . ASP B 1 88 ? 14.082 36.164 35.303 1.00 16.59 88 ASP B O 1
ATOM 1472 N N . LEU B 1 89 ? 13.696 37.771 36.848 1.00 15.18 89 LEU B N 1
ATOM 1473 C CA . LEU B 1 89 ? 15.108 38.019 37.138 1.00 15.79 89 LEU B CA 1
ATOM 1474 C C . LEU B 1 89 ? 15.566 37.758 38.559 1.00 16.31 89 LEU B C 1
ATOM 1475 O O . LEU B 1 89 ? 14.802 37.921 39.506 1.00 16.13 89 LEU B O 1
ATOM 1480 N N . CYS B 1 90 ? 16.833 37.382 38.700 1.00 15.50 90 CYS B N 1
ATOM 1481 C CA . CYS B 1 90 ? 17.411 37.160 40.022 1.00 15.90 90 CYS B CA 1
ATOM 1482 C C . CYS B 1 90 ? 18.668 38.003 40.215 1.00 16.42 90 CYS B C 1
ATOM 1483 O O . CYS B 1 90 ? 19.600 37.949 39.407 1.00 16.05 90 CYS B O 1
ATOM 1486 N N . PHE B 1 91 ? 18.684 38.772 41.300 1.00 15.07 91 PHE B N 1
ATOM 1487 C CA . PHE B 1 91 ? 19.813 39.629 41.644 1.00 15.68 91 PHE B CA 1
ATOM 1488 C C . PHE B 1 91 ? 20.438 39.138 42.942 1.00 16.04 91 PHE B C 1
ATOM 1489 O O . PHE B 1 91 ? 19.727 38.727 43.862 1.00 16.74 91 PHE B O 1
ATOM 1497 N N . ILE B 1 92 ? 21.760 39.210 43.018 1.00 15.31 92 ILE B N 1
ATOM 1498 C CA . ILE B 1 92 ? 22.476 38.812 44.222 1.00 16.09 92 ILE B CA 1
ATOM 1499 C C . ILE B 1 92 ? 22.743 40.032 45.103 1.00 17.05 92 ILE B C 1
ATOM 1500 O O . ILE B 1 92 ? 23.186 41.082 44.623 1.00 15.82 92 ILE B O 1
ATOM 1505 N N . THR B 1 93 ? 22.470 39.890 46.394 1.00 17.71 93 THR B N 1
ATOM 1506 C CA . THR B 1 93 ? 22.707 40.974 47.334 1.00 20.06 93 THR B CA 1
ATOM 1507 C C . THR B 1 93 ? 23.751 40.515 48.343 1.00 20.33 93 THR B C 1
ATOM 1508 O O . THR B 1 93 ? 23.887 39.323 48.611 1.00 20.16 93 THR B O 1
ATOM 1512 N N . SER B 1 94 ? 24.499 41.472 48.881 1.00 23.29 94 SER B N 1
ATOM 1513 C CA . SER B 1 94 ? 25.518 41.186 49.878 1.00 25.54 94 SER B CA 1
ATOM 1514 C C . SER B 1 94 ? 24.931 41.524 51.246 1.00 26.58 94 SER B C 1
ATOM 1515 O O . SER B 1 94 ? 25.547 41.280 52.284 1.00 28.33 94 SER B O 1
ATOM 1518 N N . THR B 1 95 ? 23.730 42.092 51.226 1.00 24.79 95 THR B N 1
ATOM 1519 C CA . THR B 1 95 ? 23.027 42.469 52.450 1.00 23.68 95 THR B CA 1
ATOM 1520 C C . THR B 1 95 ? 22.439 41.203 53.067 1.00 24.16 95 THR B C 1
ATOM 1521 O O . THR B 1 95 ? 21.920 40.343 52.351 1.00 23.16 95 THR B O 1
ATOM 1525 N N . PRO B 1 96 ? 22.533 41.052 54.399 1.00 23.73 96 PRO B N 1
ATOM 1526 C CA . PRO B 1 96 ? 21.971 39.850 55.025 1.00 23.33 96 PRO B CA 1
ATOM 1527 C C . PRO B 1 96 ? 20.531 39.683 54.541 1.00 21.96 96 PRO B C 1
ATOM 1528 O O . PRO B 1 96 ? 19.710 40.591 54.687 1.00 22.83 96 PRO B O 1
ATOM 1532 N N . ILE B 1 97 ? 20.232 38.525 53.960 1.00 22.85 97 ILE B N 1
ATOM 1533 C CA . ILE B 1 97 ? 18.908 38.270 53.401 1.00 20.49 97 ILE B CA 1
ATOM 1534 C C . ILE B 1 97 ? 17.735 38.575 54.333 1.00 21.03 97 ILE B C 1
ATOM 1535 O O . ILE B 1 97 ? 16.687 39.026 53.873 1.00 19.60 97 ILE B O 1
ATOM 1540 N N . ASN B 1 98 ? 17.891 38.341 55.632 1.00 20.12 98 ASN B N 1
ATOM 1541 C CA . ASN B 1 98 ? 16.788 38.629 56.544 1.00 20.82 98 ASN B CA 1
ATOM 1542 C C . ASN B 1 98 ? 16.585 40.128 56.703 1.00 19.85 98 ASN B C 1
ATOM 1543 O O . ASN B 1 98 ? 15.467 40.583 56.952 1.00 19.04 98 ASN B O 1
ATOM 1548 N N . ASP B 1 99 ? 17.661 40.898 56.569 1.00 20.93 99 ASP B N 1
ATOM 1549 C CA . ASP B 1 99 ? 17.542 42.346 56.660 1.00 22.00 99 ASP B CA 1
ATOM 1550 C C . ASP B 1 99 ? 16.805 42.816 55.408 1.00 21.33 99 ASP B C 1
ATOM 1551 O O . ASP B 1 99 ? 16.010 43.754 55.465 1.00 22.48 99 ASP B O 1
ATOM 1556 N N . VAL B 1 100 ? 17.069 42.153 54.281 1.00 20.24 100 VAL B N 1
ATOM 1557 C CA . VAL B 1 100 ? 16.411 42.488 53.020 1.00 20.04 100 VAL B CA 1
ATOM 1558 C C . VAL B 1 100 ? 14.911 42.256 53.142 1.00 18.72 100 VAL B C 1
ATOM 1559 O O . VAL B 1 100 ? 14.108 43.084 52.705 1.00 20.12 100 VAL B O 1
ATOM 1563 N N . VAL B 1 101 ? 14.534 41.126 53.736 1.00 20.04 101 VAL B N 1
ATOM 1564 C CA . VAL B 1 101 ? 13.125 40.803 53.919 1.00 19.57 101 VAL B CA 1
ATOM 1565 C C . VAL B 1 101 ? 12.445 41.941 54.678 1.00 20.43 101 VAL B C 1
ATOM 1566 O O . VAL B 1 101 ? 11.367 42.397 54.299 1.00 19.91 101 VAL B O 1
ATOM 1570 N N . SER B 1 102 ? 13.091 42.398 55.744 1.00 20.91 102 SER B N 1
ATOM 1571 C CA . SER B 1 102 ? 12.561 43.489 56.550 1.00 23.15 102 SER B CA 1
ATOM 1572 C C . SER B 1 102 ? 12.446 44.784 55.735 1.00 22.10 102 SER B C 1
ATOM 1573 O O . SER B 1 102 ? 11.434 45.479 55.803 1.00 21.98 102 SER B O 1
ATOM 1576 N N . GLU B 1 103 ? 13.480 45.110 54.963 1.00 21.38 103 GLU B N 1
ATOM 1577 C CA . GLU B 1 103 ? 13.450 46.327 54.151 1.00 21.97 103 GLU B CA 1
ATOM 1578 C C . GLU B 1 103 ? 12.262 46.301 53.204 1.00 20.37 103 GLU B C 1
ATOM 1579 O O . GLU B 1 103 ? 11.577 47.305 53.016 1.00 21.07 103 GLU B O 1
ATOM 1585 N N . ILE B 1 104 ? 12.035 45.141 52.597 1.00 20.27 104 ILE B N 1
ATOM 1586 C CA . ILE B 1 104 ? 10.933 44.966 51.664 1.00 19.05 104 ILE B CA 1
ATOM 1587 C C . ILE B 1 104 ? 9.592 45.196 52.347 1.00 19.39 104 ILE B C 1
ATOM 1588 O O . ILE B 1 104 ? 8.733 45.916 51.829 1.00 18.47 104 ILE B O 1
ATOM 1593 N N . LEU B 1 105 ? 9.415 44.591 53.516 1.00 18.19 105 LEU B N 1
ATOM 1594 C CA . LEU B 1 105 ? 8.170 44.750 54.245 1.00 18.66 105 LEU B CA 1
ATOM 1595 C C . LEU B 1 105 ? 7.943 46.205 54.650 1.00 19.28 105 LEU B C 1
ATOM 1596 O O . LEU B 1 105 ? 6.834 46.724 54.523 1.00 20.46 105 LEU B O 1
ATOM 1601 N N . GLN B 1 106 ? 8.994 46.865 55.124 1.00 21.69 106 GLN B N 1
ATOM 1602 C CA . GLN B 1 106 ? 8.878 48.257 55.542 1.00 22.34 106 GLN B CA 1
ATOM 1603 C C . GLN B 1 106 ? 8.549 49.187 54.379 1.00 22.89 106 GLN B C 1
ATOM 1604 O O . GLN B 1 106 ? 8.003 50.273 54.584 1.00 23.13 106 GLN B O 1
ATOM 1610 N N . ALA B 1 107 ? 8.875 48.759 53.160 1.00 21.95 107 ALA B N 1
ATOM 1611 C CA . ALA B 1 107 ? 8.598 49.552 51.964 1.00 22.31 107 ALA B CA 1
ATOM 1612 C C . ALA B 1 107 ? 7.167 49.321 51.482 1.00 21.72 107 ALA B C 1
ATOM 1613 O O . ALA B 1 107 ? 6.734 49.906 50.483 1.00 23.06 107 ALA B O 1
ATOM 1615 N N . GLY B 1 108 ? 6.439 48.461 52.191 1.00 21.69 108 GLY B N 1
ATOM 1616 C CA . GLY B 1 108 ? 5.058 48.182 51.831 1.00 22.23 108 GLY B CA 1
ATOM 1617 C C . GLY B 1 108 ? 4.906 47.285 50.619 1.00 23.24 108 GLY B C 1
ATOM 1618 O O . GLY B 1 108 ? 3.853 47.260 49.974 1.00 24.07 108 GLY B O 1
ATOM 1619 N N . ILE B 1 109 ? 5.958 46.537 50.312 1.00 22.26 109 ILE B N 1
ATOM 1620 C CA . ILE B 1 109 ? 5.943 45.638 49.169 1.00 22.51 109 ILE B CA 1
ATOM 1621 C C . ILE B 1 109 ? 5.542 44.239 49.593 1.00 22.17 109 ILE B C 1
ATOM 1622 O O . ILE B 1 109 ? 5.989 43.739 50.626 1.00 21.86 109 ILE B O 1
ATOM 1627 N N . SER B 1 110 ? 4.684 43.613 48.795 1.00 22.49 110 SER B N 1
ATOM 1628 C CA . SER B 1 110 ? 4.215 42.267 49.092 1.00 23.94 110 SER B CA 1
ATOM 1629 C C . SER B 1 110 ? 5.275 41.230 48.742 1.00 22.96 110 SER B C 1
ATOM 1630 O O . SER B 1 110 ? 5.945 41.329 47.712 1.00 21.39 110 SER B O 1
ATOM 1633 N N . ILE B 1 111 ? 5.442 40.248 49.618 1.00 23.27 111 ILE B N 1
ATOM 1634 C CA . ILE B 1 111 ? 6.406 39.184 49.370 1.00 23.18 111 ILE B CA 1
ATOM 1635 C C . ILE B 1 111 ? 5.644 38.039 48.726 1.00 23.00 111 ILE B C 1
ATOM 1636 O O . ILE B 1 111 ? 4.708 37.493 49.312 1.00 23.91 111 ILE B O 1
ATOM 1641 N N . VAL B 1 112 ? 6.038 37.696 47.504 1.00 20.97 112 VAL B N 1
ATOM 1642 C CA . VAL B 1 112 ? 5.390 36.620 46.764 1.00 21.05 112 VAL B CA 1
ATOM 1643 C C . VAL B 1 112 ? 5.727 35.262 47.375 1.00 21.62 112 VAL B C 1
ATOM 1644 O O . VAL B 1 112 ? 4.852 34.412 47.556 1.00 22.92 112 VAL B O 1
ATOM 1648 N N . GLU B 1 113 ? 6.998 35.068 47.704 1.00 20.91 113 GLU B N 1
ATOM 1649 C CA . GLU B 1 113 ? 7.457 33.808 48.275 1.00 21.47 113 GLU B CA 1
ATOM 1650 C C . GLU B 1 113 ? 8.811 34.034 48.933 1.00 20.07 113 GLU B C 1
ATOM 1651 O O . GLU B 1 113 ? 9.541 34.951 48.559 1.00 20.72 113 GLU B O 1
ATOM 1657 N N . GLY B 1 114 ? 9.141 33.210 49.922 1.00 21.34 114 GLY B N 1
ATOM 1658 C CA . GLY B 1 114 ? 10.430 33.343 50.573 1.00 21.03 114 GLY B CA 1
ATOM 1659 C C . GLY B 1 114 ? 10.397 33.948 51.962 1.00 22.65 114 GLY B C 1
ATOM 1660 O O . GLY B 1 114 ? 9.344 34.391 52.420 1.00 22.98 114 GLY B O 1
ATOM 1661 N N . PRO B 1 115 ? 11.546 33.984 52.657 1.00 23.56 115 PRO B N 1
ATOM 1662 C CA . PRO B 1 115 ? 12.835 33.478 52.167 1.00 23.32 115 PRO B CA 1
ATOM 1663 C C . PRO B 1 115 ? 12.812 31.965 51.976 1.00 24.14 115 PRO B C 1
ATOM 1664 O O . PRO B 1 115 ? 12.285 31.238 52.813 1.00 23.84 115 PRO B O 1
ATOM 1668 N N . VAL B 1 116 ? 13.379 31.500 50.870 1.00 22.33 116 VAL B N 1
ATOM 1669 C CA . VAL B 1 116 ? 13.402 30.073 50.568 1.00 24.11 116 VAL B CA 1
ATOM 1670 C C . VAL B 1 116 ? 14.696 29.664 49.879 1.00 24.33 116 VAL B C 1
ATOM 1671 O O . VAL B 1 116 ? 15.282 30.439 49.129 1.00 22.64 116 VAL B O 1
ATOM 1675 N N . GLU B 1 117 ? 15.142 28.440 50.137 1.00 24.51 117 GLU B N 1
ATOM 1676 C CA . GLU B 1 117 ? 16.363 27.949 49.517 1.00 25.72 117 GLU B CA 1
ATOM 1677 C C . GLU B 1 117 ? 16.102 27.653 48.046 1.00 24.17 117 GLU B C 1
ATOM 1678 O O . GLU B 1 117 ? 15.087 27.059 47.688 1.00 23.85 117 GLU B O 1
ATOM 1684 N N . ARG B 1 118 ? 17.024 28.082 47.198 1.00 23.59 118 ARG B N 1
ATOM 1685 C CA . ARG B 1 118 ? 16.908 27.874 45.765 1.00 24.76 118 ARG B CA 1
ATOM 1686 C C . ARG B 1 118 ? 18.296 27.609 45.216 1.00 23.62 118 ARG B C 1
ATOM 1687 O O . ARG B 1 118 ? 19.294 27.734 45.929 1.00 23.67 118 ARG B O 1
ATOM 1695 N N . THR B 1 119 ? 18.359 27.240 43.946 1.00 24.26 119 THR B N 1
ATOM 1696 C CA . THR B 1 119 ? 19.635 26.970 43.309 1.00 24.78 119 THR B CA 1
ATOM 1697 C C . THR B 1 119 ? 20.131 28.200 42.554 1.00 25.07 119 THR B C 1
ATOM 1698 O O . THR B 1 119 ? 19.461 28.700 41.650 1.00 27.36 119 THR B O 1
ATOM 1702 N N . GLY B 1 120 ? 21.298 28.696 42.943 1.00 22.91 120 GLY B N 1
ATOM 1703 C CA . GLY B 1 120 ? 21.866 29.846 42.270 1.00 22.88 120 GLY B CA 1
ATOM 1704 C C . GLY B 1 120 ? 22.728 29.346 41.132 1.00 22.66 120 GLY B C 1
ATOM 1705 O O . GLY B 1 120 ? 22.892 28.131 40.964 1.00 23.09 120 GLY B O 1
ATOM 1706 N N . ALA B 1 121 ? 23.280 30.271 40.355 1.00 21.87 121 ALA B N 1
ATOM 1707 C CA . ALA B 1 121 ? 24.127 29.918 39.224 1.00 22.01 121 ALA B CA 1
ATOM 1708 C C . ALA B 1 121 ? 25.379 29.141 39.635 1.00 22.38 121 ALA B C 1
ATOM 1709 O O . ALA B 1 121 ? 25.924 28.374 38.842 1.00 23.14 121 ALA B O 1
ATOM 1711 N N . THR B 1 122 ? 25.837 29.340 40.868 1.00 23.37 122 THR B N 1
ATOM 1712 C CA . THR B 1 122 ? 27.046 28.662 41.324 1.00 23.99 122 THR B CA 1
ATOM 1713 C C . THR B 1 122 ? 26.934 27.974 42.684 1.00 25.32 122 THR B C 1
ATOM 1714 O O . THR B 1 122 ? 27.942 27.567 43.264 1.00 26.32 122 THR B O 1
ATOM 1718 N N . GLY B 1 123 ? 25.712 27.823 43.181 1.00 24.01 123 GLY B N 1
ATOM 1719 C CA . GLY B 1 123 ? 25.523 27.177 44.465 1.00 23.90 123 GLY B CA 1
ATOM 1720 C C . GLY B 1 123 ? 24.174 27.503 45.071 1.00 24.65 123 GLY B C 1
ATOM 1721 O O . GLY B 1 123 ? 23.319 28.103 44.417 1.00 24.87 123 GLY B O 1
ATOM 1722 N N . GLU B 1 124 ? 23.978 27.107 46.323 1.00 24.40 124 GLU B N 1
ATOM 1723 C CA . GLU B 1 124 ? 22.717 27.367 46.996 1.00 24.95 124 GLU B CA 1
ATOM 1724 C C . GLU B 1 124 ? 22.605 28.828 47.411 1.00 22.64 124 GLU B C 1
ATOM 1725 O O . GLU B 1 124 ? 23.590 29.459 47.803 1.00 23.63 124 GLU B O 1
ATOM 1731 N N . ILE B 1 125 ? 21.393 29.356 47.299 1.00 21.58 125 ILE B N 1
ATOM 1732 C CA . ILE B 1 125 ? 21.100 30.737 47.663 1.00 19.97 125 ILE B CA 1
ATOM 1733 C C . ILE B 1 125 ? 19.794 30.753 48.452 1.00 19.14 125 ILE B C 1
ATOM 1734 O O . ILE B 1 125 ? 19.030 29.794 48.420 1.00 19.78 125 ILE B O 1
ATOM 1739 N N . MET B 1 126 ? 19.563 31.831 49.192 1.00 18.32 126 MET B N 1
ATOM 1740 C CA . MET B 1 126 ? 18.318 32.011 49.935 1.00 19.18 126 MET B CA 1
ATOM 1741 C C . MET B 1 126 ? 17.660 33.132 49.143 1.00 17.40 126 MET B C 1
ATOM 1742 O O . MET B 1 126 ? 18.251 34.201 48.963 1.00 19.00 126 MET B O 1
ATOM 1747 N N . SER B 1 127 ? 16.448 32.885 48.661 1.00 17.74 127 SER B N 1
ATOM 1748 C CA . SER B 1 127 ? 15.751 33.860 47.833 1.00 16.93 127 SER B CA 1
ATOM 1749 C C . SER B 1 127 ? 14.466 34.423 48.406 1.00 17.33 127 SER B C 1
ATOM 1750 O O . SER B 1 127 ? 13.746 33.756 49.149 1.00 17.01 127 SER B O 1
ATOM 1753 N N . ILE B 1 128 ? 14.183 35.664 48.037 1.00 16.28 128 ILE B N 1
ATOM 1754 C CA . ILE B 1 128 ? 12.949 36.326 48.429 1.00 17.36 128 ILE B CA 1
ATOM 1755 C C . ILE B 1 128 ? 12.393 36.834 47.097 1.00 16.94 128 ILE B C 1
ATOM 1756 O O . ILE B 1 128 ? 13.134 37.373 46.269 1.00 17.84 128 ILE B O 1
ATOM 1761 N N . TYR B 1 129 ? 11.101 36.629 46.874 1.00 16.00 129 TYR B N 1
ATOM 1762 C CA . TYR B 1 129 ? 10.477 37.052 45.626 1.00 17.77 129 TYR B CA 1
ATOM 1763 C C . TYR B 1 129 ? 9.488 38.193 45.790 1.00 17.84 129 TYR B C 1
ATOM 1764 O O . TYR B 1 129 ? 8.666 38.186 46.706 1.00 18.30 129 TYR B O 1
ATOM 1773 N N . ILE B 1 130 ? 9.556 39.151 44.875 1.00 16.07 130 ILE B N 1
ATOM 1774 C CA . ILE B 1 130 ? 8.634 40.285 44.864 1.00 15.75 130 ILE B CA 1
ATOM 1775 C C . ILE B 1 130 ? 8.365 40.610 43.400 1.00 16.49 130 ILE B C 1
ATOM 1776 O O . ILE B 1 130 ? 8.947 39.990 42.505 1.00 15.82 130 ILE B O 1
ATOM 1781 N N . ARG B 1 131 ? 7.465 41.553 43.148 1.00 16.27 131 ARG B N 1
ATOM 1782 C CA . ARG B 1 131 ? 7.178 41.955 41.779 1.00 16.80 131 ARG B CA 1
ATOM 1783 C C . ARG B 1 131 ? 7.381 43.448 41.621 1.00 17.28 131 ARG B C 1
ATOM 1784 O O . ARG B 1 131 ? 7.204 44.211 42.578 1.00 18.18 131 ARG B O 1
ATOM 1792 N N . ASP B 1 132 ? 7.767 43.869 40.420 1.00 17.18 132 ASP B N 1
ATOM 1793 C CA . ASP B 1 132 ? 7.949 45.290 40.179 1.00 17.52 132 ASP B CA 1
ATOM 1794 C C . ASP B 1 132 ? 6.609 45.855 39.704 1.00 18.46 132 ASP B C 1
ATOM 1795 O O . ASP B 1 132 ? 5.618 45.121 39.618 1.00 19.30 132 ASP B O 1
ATOM 1800 N N . PRO B 1 133 ? 6.544 47.163 39.419 1.00 20.28 133 PRO B N 1
ATOM 1801 C CA . PRO B 1 133 ? 5.284 47.771 38.972 1.00 20.47 133 PRO B CA 1
ATOM 1802 C C . PRO B 1 133 ? 4.575 47.114 37.797 1.00 21.22 133 PRO B C 1
ATOM 1803 O O . PRO B 1 133 ? 3.353 47.196 37.684 1.00 21.35 133 PRO B O 1
ATOM 1807 N N . ASP B 1 134 ? 5.333 46.464 36.922 1.00 20.25 134 ASP B N 1
ATOM 1808 C CA . ASP B 1 134 ? 4.742 45.829 35.754 1.00 19.99 134 ASP B CA 1
ATOM 1809 C C . ASP B 1 134 ? 4.409 44.357 35.943 1.00 20.16 134 ASP B C 1
ATOM 1810 O O . ASP B 1 134 ? 3.855 43.726 35.049 1.00 19.23 134 ASP B O 1
ATOM 1815 N N . GLY B 1 135 ? 4.740 43.811 37.106 1.00 19.39 135 GLY B N 1
ATOM 1816 C CA . GLY B 1 135 ? 4.445 42.413 37.353 1.00 18.41 135 GLY B CA 1
ATOM 1817 C C . GLY B 1 135 ? 5.632 41.497 37.111 1.00 18.21 135 GLY B C 1
ATOM 1818 O O . GLY B 1 135 ? 5.502 40.277 37.218 1.00 18.04 135 GLY B O 1
ATOM 1819 N N . ASN B 1 136 ? 6.782 42.070 36.761 1.00 17.02 136 ASN B N 1
ATOM 1820 C CA . ASN B 1 136 ? 7.982 41.263 36.542 1.00 16.44 136 ASN B CA 1
ATOM 1821 C C . ASN B 1 136 ? 8.319 40.580 37.863 1.00 15.99 136 ASN B C 1
ATOM 1822 O O . ASN B 1 136 ? 8.141 41.170 38.929 1.00 16.63 136 ASN B O 1
ATOM 1827 N N . LEU B 1 137 ? 8.788 39.337 37.798 1.00 15.53 137 LEU B N 1
ATOM 1828 C CA . LEU B 1 137 ? 9.149 38.608 39.010 1.00 15.10 137 LEU B CA 1
ATOM 1829 C C . LEU B 1 137 ? 10.599 38.933 39.341 1.00 14.67 137 LEU B C 1
ATOM 1830 O O . LEU B 1 137 ? 11.497 38.760 38.508 1.00 14.79 137 LEU B O 1
ATOM 1835 N N . ILE B 1 138 ? 10.817 39.426 40.554 1.00 14.38 138 ILE B N 1
ATOM 1836 C CA . ILE B 1 138 ? 12.152 39.795 40.990 1.00 13.73 138 ILE B CA 1
ATOM 1837 C C . ILE B 1 138 ? 12.584 38.933 42.177 1.00 15.30 138 ILE B C 1
ATOM 1838 O O . ILE B 1 138 ? 11.966 38.959 43.245 1.00 14.80 138 ILE B O 1
ATOM 1843 N N . GLU B 1 139 ? 13.639 38.158 41.961 1.00 15.38 139 GLU B N 1
ATOM 1844 C CA . GLU B 1 139 ? 14.187 37.270 42.982 1.00 15.19 139 GLU B CA 1
ATOM 1845 C C . GLU B 1 139 ? 15.452 37.919 43.538 1.00 15.67 139 GLU B C 1
ATOM 1846 O O . GLU B 1 139 ? 16.424 38.129 42.812 1.00 16.47 139 GLU B O 1
ATOM 1852 N N . ILE B 1 140 ? 15.432 38.264 44.821 1.00 15.46 140 ILE B N 1
ATOM 1853 C CA . ILE B 1 140 ? 16.602 38.869 45.453 1.00 14.92 140 ILE B CA 1
ATOM 1854 C C . ILE B 1 140 ? 17.184 37.770 46.324 1.00 16.25 140 ILE B C 1
ATOM 1855 O O . ILE B 1 140 ? 16.495 37.220 47.184 1.00 16.09 140 ILE B O 1
ATOM 1860 N N . SER B 1 141 ? 18.458 37.464 46.112 1.00 16.63 141 SER B N 1
ATOM 1861 C CA . SER B 1 141 ? 19.074 36.349 46.819 1.00 16.04 141 SER B CA 1
ATOM 1862 C C . SER B 1 141 ? 20.468 36.571 47.377 1.00 17.02 141 SER B C 1
ATOM 1863 O O . SER B 1 141 ? 21.233 37.399 46.890 1.00 17.47 141 SER B O 1
ATOM 1866 N N . GLN B 1 142 ? 20.797 35.788 48.397 1.00 17.41 142 GLN B N 1
ATOM 1867 C CA . GLN B 1 142 ? 22.117 35.851 48.990 1.00 18.96 142 GLN B CA 1
ATOM 1868 C C . GLN B 1 142 ? 22.690 34.439 48.933 1.00 19.48 142 GLN B C 1
ATOM 1869 O O . GLN B 1 142 ? 21.969 33.456 49.122 1.00 19.57 142 GLN B O 1
ATOM 1875 N N . TYR B 1 143 ? 23.979 34.332 48.638 1.00 21.95 143 TYR B N 1
ATOM 1876 C CA . TYR B 1 143 ? 24.600 33.019 48.594 1.00 24.24 143 TYR B CA 1
ATOM 1877 C C . TYR B 1 143 ? 24.856 32.480 49.998 1.00 25.54 143 TYR B C 1
ATOM 1878 O O . TYR B 1 143 ? 25.180 33.288 50.890 1.00 27.06 143 TYR B O 1
ATOM 1887 N N . ILE C 1 20 ? 6.605 81.754 0.083 1.00 22.54 20 ILE C N 1
ATOM 1888 C CA . ILE C 1 20 ? 6.575 81.824 1.573 1.00 22.55 20 ILE C CA 1
ATOM 1889 C C . ILE C 1 20 ? 7.359 80.664 2.181 1.00 20.38 20 ILE C C 1
ATOM 1890 O O . ILE C 1 20 ? 6.994 79.496 2.018 1.00 20.39 20 ILE C O 1
ATOM 1895 N N . ILE C 1 21 ? 8.445 81.003 2.870 1.00 20.76 21 ILE C N 1
ATOM 1896 C CA . ILE C 1 21 ? 9.298 80.012 3.521 1.00 21.00 21 ILE C CA 1
ATOM 1897 C C . ILE C 1 21 ? 8.910 79.951 4.993 1.00 19.81 21 ILE C C 1
ATOM 1898 O O . ILE C 1 21 ? 8.906 80.971 5.686 1.00 21.37 21 ILE C O 1
ATOM 1903 N N . ASP C 1 22 ? 8.609 78.745 5.461 1.00 20.99 22 ASP C N 1
ATOM 1904 C CA . ASP C 1 22 ? 8.175 78.511 6.832 1.00 22.09 22 ASP C CA 1
ATOM 1905 C C . ASP C 1 22 ? 9.269 78.148 7.829 1.00 20.93 22 ASP C C 1
ATOM 1906 O O . ASP C 1 22 ? 9.265 78.630 8.962 1.00 20.50 22 ASP C O 1
ATOM 1911 N N . ARG C 1 23 ? 10.198 77.295 7.411 1.00 19.78 23 ARG C N 1
ATOM 1912 C CA . ARG C 1 23 ? 11.236 76.841 8.327 1.00 17.97 23 ARG C CA 1
ATOM 1913 C C . ARG C 1 23 ? 12.327 76.052 7.630 1.00 18.61 23 ARG C C 1
ATOM 1914 O O . ARG C 1 23 ? 12.207 75.685 6.464 1.00 16.90 23 ARG C O 1
ATOM 1922 N N . ILE C 1 24 ? 13.394 75.782 8.376 1.00 16.51 24 ILE C N 1
ATOM 1923 C CA . ILE C 1 24 ? 14.483 74.973 7.870 1.00 17.09 24 ILE C CA 1
ATOM 1924 C C . ILE C 1 24 ? 14.057 73.526 8.133 1.00 17.54 24 ILE C C 1
ATOM 1925 O O . ILE C 1 24 ? 13.562 73.208 9.222 1.00 19.00 24 ILE C O 1
ATOM 1930 N N . ASP C 1 25 ? 14.224 72.652 7.144 1.00 18.37 25 ASP C N 1
ATOM 1931 C CA . ASP C 1 25 ? 13.868 71.253 7.337 1.00 18.56 25 ASP C CA 1
ATOM 1932 C C . ASP C 1 25 ? 15.111 70.476 7.721 1.00 19.18 25 ASP C C 1
ATOM 1933 O O . ASP C 1 25 ? 15.096 69.653 8.641 1.00 19.68 25 ASP C O 1
ATOM 1938 N N . HIS C 1 26 ? 16.189 70.738 6.996 1.00 19.32 26 HIS C N 1
ATOM 1939 C CA . HIS C 1 26 ? 17.441 70.051 7.243 1.00 19.17 26 HIS C CA 1
ATOM 1940 C C . HIS C 1 26 ? 18.594 70.797 6.597 1.00 19.62 26 HIS C C 1
ATOM 1941 O O . HIS C 1 26 ? 18.401 71.809 5.928 1.00 19.11 26 HIS C O 1
ATOM 1948 N N . LEU C 1 27 ? 19.799 70.300 6.833 1.00 19.03 27 LEU C N 1
ATOM 1949 C CA . LEU C 1 27 ? 20.993 70.880 6.252 1.00 19.34 27 LEU C CA 1
ATOM 1950 C C . LEU C 1 27 ? 22.019 69.771 6.158 1.00 18.50 27 LEU C C 1
ATOM 1951 O O . LEU C 1 27 ? 21.878 68.733 6.809 1.00 18.36 27 LEU C O 1
ATOM 1956 N N . VAL C 1 28 ? 23.044 69.987 5.345 1.00 18.68 28 VAL C N 1
ATOM 1957 C CA . VAL C 1 28 ? 24.080 68.980 5.175 1.00 19.82 28 VAL C CA 1
ATOM 1958 C C . VAL C 1 28 ? 25.416 69.394 5.767 1.00 19.93 28 VAL C C 1
ATOM 1959 O O . VAL C 1 28 ? 25.911 70.489 5.493 1.00 20.13 28 VAL C O 1
ATOM 1963 N N . LEU C 1 29 ? 25.981 68.516 6.593 1.00 19.81 29 LEU C N 1
ATOM 1964 C CA . LEU C 1 29 ? 27.293 68.751 7.188 1.00 20.69 29 LEU C CA 1
ATOM 1965 C C . LEU C 1 29 ? 28.258 67.810 6.481 1.00 20.21 29 LEU C C 1
ATOM 1966 O O . LEU C 1 29 ? 27.987 66.614 6.368 1.00 21.14 29 LEU C O 1
ATOM 1971 N N . THR C 1 30 ? 29.358 68.357 5.978 1.00 19.42 30 THR C N 1
ATOM 1972 C CA . THR C 1 30 ? 30.380 67.552 5.319 1.00 21.10 30 THR C CA 1
ATOM 1973 C C . THR C 1 30 ? 31.421 67.339 6.412 1.00 21.01 30 THR C C 1
ATOM 1974 O O . THR C 1 30 ? 32.020 68.302 6.906 1.00 21.91 30 THR C O 1
ATOM 1978 N N . VAL C 1 31 ? 31.621 66.083 6.796 1.00 22.08 31 VAL C N 1
ATOM 1979 C CA . VAL C 1 31 ? 32.540 65.762 7.880 1.00 22.30 31 VAL C CA 1
ATOM 1980 C C . VAL C 1 31 ? 33.694 64.839 7.508 1.00 25.25 31 VAL C C 1
ATOM 1981 O O . VAL C 1 31 ? 33.665 64.163 6.479 1.00 24.91 31 VAL C O 1
ATOM 1985 N N . SER C 1 32 ? 34.710 64.824 8.368 1.00 24.89 32 SER C N 1
ATOM 1986 C CA . SER C 1 32 ? 35.889 63.990 8.171 1.00 26.91 32 SER C CA 1
ATOM 1987 C C . SER C 1 32 ? 35.563 62.520 8.420 1.00 27.07 32 SER C C 1
ATOM 1988 O O . SER C 1 32 ? 36.030 61.642 7.694 1.00 28.43 32 SER C O 1
ATOM 1991 N N . ASP C 1 33 ? 34.766 62.254 9.449 1.00 26.70 33 ASP C N 1
ATOM 1992 C CA . ASP C 1 33 ? 34.394 60.886 9.783 1.00 26.89 33 ASP C CA 1
ATOM 1993 C C . ASP C 1 33 ? 32.978 60.802 10.339 1.00 25.82 33 ASP C C 1
ATOM 1994 O O . ASP C 1 33 ? 32.699 61.278 11.440 1.00 25.54 33 ASP C O 1
ATOM 1999 N N . ILE C 1 34 ? 32.091 60.168 9.576 1.00 26.84 34 ILE C N 1
ATOM 2000 C CA . ILE C 1 34 ? 30.694 60.011 9.964 1.00 26.99 34 ILE C CA 1
ATOM 2001 C C . ILE C 1 34 ? 30.506 59.404 11.351 1.00 27.75 34 ILE C C 1
ATOM 2002 O O . ILE C 1 34 ? 29.760 59.931 12.176 1.00 28.71 34 ILE C O 1
ATOM 2007 N N . SER C 1 35 ? 31.176 58.285 11.606 1.00 25.68 35 SER C N 1
ATOM 2008 C CA . SER C 1 35 ? 31.057 57.613 12.892 1.00 26.33 35 SER C CA 1
ATOM 2009 C C . SER C 1 35 ? 31.424 58.526 14.063 1.00 23.90 35 SER C C 1
ATOM 2010 O O . SER C 1 35 ? 30.715 58.579 15.067 1.00 24.45 35 SER C O 1
ATOM 2013 N N . THR C 1 36 ? 32.537 59.240 13.928 1.00 24.85 36 THR C N 1
ATOM 2014 C CA . THR C 1 36 ? 32.996 60.155 14.967 1.00 24.14 36 THR C CA 1
ATOM 2015 C C . THR C 1 36 ? 31.952 61.254 15.191 1.00 23.06 36 THR C C 1
ATOM 2016 O O . THR C 1 36 ? 31.657 61.630 16.328 1.00 23.39 36 THR C O 1
ATOM 2020 N N . THR C 1 37 ? 31.386 61.749 14.097 1.00 22.53 37 THR C N 1
ATOM 2021 C CA . THR C 1 37 ? 30.361 62.789 14.166 1.00 21.59 37 THR C CA 1
ATOM 2022 C C . THR C 1 37 ? 29.099 62.257 14.841 1.00 22.49 37 THR C C 1
ATOM 2023 O O . THR C 1 37 ? 28.535 62.903 15.723 1.00 21.77 37 THR C O 1
ATOM 2027 N N . ILE C 1 38 ? 28.651 61.077 14.423 1.00 21.80 38 ILE C N 1
ATOM 2028 C CA . ILE C 1 38 ? 27.459 60.490 15.016 1.00 22.59 38 ILE C CA 1
ATOM 2029 C C . ILE C 1 38 ? 27.631 60.305 16.522 1.00 23.08 38 ILE C C 1
ATOM 2030 O O . ILE C 1 38 ? 26.730 60.618 17.299 1.00 22.63 38 ILE C O 1
ATOM 2035 N N . ARG C 1 39 ? 28.794 59.806 16.936 1.00 24.89 39 ARG C N 1
ATOM 2036 C CA . ARG C 1 39 ? 29.070 59.599 18.356 1.00 27.03 39 ARG C CA 1
ATOM 2037 C C . ARG C 1 39 ? 28.887 60.890 19.147 1.00 25.77 39 ARG C C 1
ATOM 2038 O O . ARG C 1 39 ? 28.257 60.900 20.204 1.00 27.26 39 ARG C O 1
ATOM 2046 N N . PHE C 1 40 ? 29.449 61.977 18.629 1.00 24.18 40 PHE C N 1
ATOM 2047 C CA . PHE C 1 40 ? 29.362 63.269 19.297 1.00 23.67 40 PHE C CA 1
ATOM 2048 C C . PHE C 1 40 ? 27.928 63.762 19.446 1.00 21.59 40 PHE C C 1
ATOM 2049 O O . PHE C 1 40 ? 27.485 64.086 20.545 1.00 21.55 40 PHE C O 1
ATOM 2057 N N . TYR C 1 41 ? 27.199 63.817 18.337 1.00 22.33 41 TYR C N 1
ATOM 2058 C CA . TYR C 1 41 ? 25.832 64.305 18.399 1.00 20.68 41 TYR C CA 1
ATOM 2059 C C . TYR C 1 41 ? 24.860 63.427 19.178 1.00 20.71 41 TYR C C 1
ATOM 2060 O O . TYR C 1 41 ? 23.940 63.943 19.805 1.00 20.82 41 TYR C O 1
ATOM 2069 N N . GLU C 1 42 ? 25.063 62.112 19.167 1.00 21.59 42 GLU C N 1
ATOM 2070 C CA . GLU C 1 42 ? 24.170 61.237 19.919 1.00 23.17 42 GLU C CA 1
ATOM 2071 C C . GLU C 1 42 ? 24.434 61.345 21.417 1.00 22.75 42 GLU C C 1
ATOM 2072 O O . GLU C 1 42 ? 23.507 61.470 22.209 1.00 24.83 42 GLU C O 1
ATOM 2078 N N . GLU C 1 43 ? 25.707 61.302 21.800 1.00 24.68 43 GLU C N 1
ATOM 2079 C CA . GLU C 1 43 ? 26.072 61.371 23.208 1.00 26.25 43 GLU C CA 1
ATOM 2080 C C . GLU C 1 43 ? 25.959 62.751 23.843 1.00 24.53 43 GLU C C 1
ATOM 2081 O O . GLU C 1 43 ? 25.487 62.880 24.973 1.00 24.21 43 GLU C O 1
ATOM 2087 N N . VAL C 1 44 ? 26.370 63.785 23.120 1.00 24.38 44 VAL C N 1
ATOM 2088 C CA . VAL C 1 44 ? 26.321 65.133 23.665 1.00 24.51 44 VAL C CA 1
ATOM 2089 C C . VAL C 1 44 ? 24.990 65.854 23.459 1.00 24.53 44 VAL C C 1
ATOM 2090 O O . VAL C 1 44 ? 24.384 66.328 24.420 1.00 25.27 44 VAL C O 1
ATOM 2094 N N . LEU C 1 45 ? 24.531 65.923 22.213 1.00 24.93 45 LEU C N 1
ATOM 2095 C CA . LEU C 1 45 ? 23.282 66.618 21.893 1.00 24.53 45 LEU C CA 1
ATOM 2096 C C . LEU C 1 45 ? 22.028 65.756 22.031 1.00 24.91 45 LEU C C 1
ATOM 2097 O O . LEU C 1 45 ? 20.909 66.265 21.976 1.00 24.36 45 LEU C O 1
ATOM 2102 N N . GLY C 1 46 ? 22.212 64.453 22.209 1.00 24.99 46 GLY C N 1
ATOM 2103 C CA . GLY C 1 46 ? 21.067 63.571 22.352 1.00 25.50 46 GLY C CA 1
ATOM 2104 C C . GLY C 1 46 ? 20.345 63.256 21.054 1.00 25.35 46 GLY C C 1
ATOM 2105 O O . GLY C 1 46 ? 19.215 62.761 21.075 1.00 26.21 46 GLY C O 1
ATOM 2106 N N . PHE C 1 47 ? 20.984 63.531 19.922 1.00 23.12 47 PHE C N 1
ATOM 2107 C CA . PHE C 1 47 ? 20.369 63.255 18.627 1.00 24.59 47 PHE C CA 1
ATOM 2108 C C . PHE C 1 47 ? 20.346 61.748 18.377 1.00 25.65 47 PHE C C 1
ATOM 2109 O O . PHE C 1 47 ? 21.007 60.986 19.083 1.00 26.58 47 PHE C O 1
ATOM 2117 N N . SER C 1 48 ? 19.578 61.324 17.378 1.00 27.19 48 SER C N 1
ATOM 2118 C CA . SER C 1 48 ? 19.502 59.909 17.031 1.00 28.14 48 SER C CA 1
ATOM 2119 C C . SER C 1 48 ? 19.863 59.718 15.562 1.00 27.49 48 SER C C 1
ATOM 2120 O O . SER C 1 48 ? 19.266 60.333 14.670 1.00 27.60 48 SER C O 1
ATOM 2123 N N . ALA C 1 49 ? 20.857 58.875 15.315 1.00 26.01 49 ALA C N 1
ATOM 2124 C CA . ALA C 1 49 ? 21.307 58.601 13.960 1.00 25.16 49 ALA C CA 1
ATOM 2125 C C . ALA C 1 49 ? 20.344 57.659 13.258 1.00 27.17 49 ALA C C 1
ATOM 2126 O O . ALA C 1 49 ? 19.817 56.723 13.862 1.00 26.93 49 ALA C O 1
ATOM 2128 N N . VAL C 1 50 ? 20.112 57.920 11.978 1.00 27.10 50 VAL C N 1
ATOM 2129 C CA . VAL C 1 50 ? 19.229 57.087 11.179 1.00 29.10 50 VAL C CA 1
ATOM 2130 C C . VAL C 1 50 ? 19.934 56.750 9.877 1.00 29.18 50 VAL C C 1
ATOM 2131 O O . VAL C 1 50 ? 20.686 57.564 9.333 1.00 29.20 50 VAL C O 1
ATOM 2135 N N . THR C 1 51 ? 19.698 55.542 9.383 1.00 30.12 51 THR C N 1
ATOM 2136 C CA . THR C 1 51 ? 20.318 55.099 8.149 1.00 31.75 51 THR C CA 1
ATOM 2137 C C . THR C 1 51 ? 19.278 54.969 7.044 1.00 33.40 51 THR C C 1
ATOM 2138 O O . THR C 1 51 ? 18.241 54.332 7.223 1.00 34.23 51 THR C O 1
ATOM 2142 N N . PHE C 1 52 ? 19.563 55.588 5.906 1.00 34.76 52 PHE C N 1
ATOM 2143 C CA . PHE C 1 52 ? 18.667 55.550 4.760 1.00 37.75 52 PHE C CA 1
ATOM 2144 C C . PHE C 1 52 ? 19.278 54.681 3.674 1.00 38.90 52 PHE C C 1
ATOM 2145 O O . PHE C 1 52 ? 20.352 54.105 3.859 1.00 38.49 52 PHE C O 1
ATOM 2153 N N . LYS C 1 53 ? 18.594 54.586 2.540 1.00 40.19 53 LYS C N 1
ATOM 2154 C CA . LYS C 1 53 ? 19.090 53.780 1.435 1.00 40.87 53 LYS C CA 1
ATOM 2155 C C . LYS C 1 53 ? 20.472 54.289 1.049 1.00 41.11 53 LYS C C 1
ATOM 2156 O O . LYS C 1 53 ? 20.826 55.429 1.353 1.00 41.92 53 LYS C O 1
ATOM 2162 N N . GLN C 1 54 ? 21.255 53.442 0.390 1.00 40.47 54 GLN C N 1
ATOM 2163 C CA . GLN C 1 54 ? 22.606 53.807 -0.029 1.00 39.82 54 GLN C CA 1
ATOM 2164 C C . GLN C 1 54 ? 23.509 53.907 1.199 1.00 38.46 54 GLN C C 1
ATOM 2165 O O . GLN C 1 54 ? 24.654 54.350 1.105 1.00 38.69 54 GLN C O 1
ATOM 2171 N N . ASN C 1 55 ? 22.980 53.493 2.348 1.00 36.16 55 ASN C N 1
ATOM 2172 C CA . ASN C 1 55 ? 23.711 53.533 3.612 1.00 34.55 55 ASN C CA 1
ATOM 2173 C C . ASN C 1 55 ? 23.986 54.976 4.028 1.00 33.87 55 ASN C C 1
ATOM 2174 O O . ASN C 1 55 ? 24.944 55.255 4.752 1.00 32.91 55 ASN C O 1
ATOM 2179 N N . ARG C 1 56 ? 23.145 55.890 3.559 1.00 32.37 56 ARG C N 1
ATOM 2180 C CA . ARG C 1 56 ? 23.291 57.305 3.890 1.00 31.82 56 ARG C CA 1
ATOM 2181 C C . ARG C 1 56 ? 22.903 57.526 5.346 1.00 29.43 56 ARG C C 1
ATOM 2182 O O . ARG C 1 56 ? 21.991 56.877 5.856 1.00 30.39 56 ARG C O 1
ATOM 2190 N N . LYS C 1 57 ? 23.581 58.456 6.012 1.00 26.73 57 LYS C N 1
ATOM 2191 C CA . LYS C 1 57 ? 23.311 58.716 7.420 1.00 24.84 57 LYS C CA 1
ATOM 2192 C C . LYS C 1 57 ? 22.818 60.135 7.717 1.00 22.51 57 LYS C C 1
ATOM 2193 O O . LYS C 1 57 ? 23.173 61.090 7.027 1.00 21.77 57 LYS C O 1
ATOM 2199 N N . ALA C 1 58 ? 21.997 60.252 8.752 1.00 22.53 58 ALA C N 1
ATOM 2200 C CA . ALA C 1 58 ? 21.472 61.542 9.181 1.00 21.78 58 ALA C CA 1
ATOM 2201 C C . ALA C 1 58 ? 21.227 61.519 10.680 1.00 22.84 58 ALA C C 1
ATOM 2202 O O . ALA C 1 58 ? 21.089 60.450 11.291 1.00 22.84 58 ALA C O 1
ATOM 2204 N N . LEU C 1 59 ? 21.184 62.705 11.272 1.00 20.92 59 LEU C N 1
ATOM 2205 C CA . LEU C 1 59 ? 20.940 62.848 12.698 1.00 21.54 59 LEU C CA 1
ATOM 2206 C C . LEU C 1 59 ? 19.595 63.537 12.868 1.00 21.98 59 LEU C C 1
ATOM 2207 O O . LEU C 1 59 ? 19.376 64.626 12.330 1.00 23.86 59 LEU C O 1
ATOM 2212 N N . ILE C 1 60 ? 18.693 62.903 13.607 1.00 22.65 60 ILE C N 1
ATOM 2213 C CA . ILE C 1 60 ? 17.366 63.461 13.816 1.00 23.24 60 ILE C CA 1
ATOM 2214 C C . ILE C 1 60 ? 17.152 64.042 15.209 1.00 23.08 60 ILE C C 1
ATOM 2215 O O . ILE C 1 60 ? 17.684 63.536 16.201 1.00 21.56 60 ILE C O 1
ATOM 2220 N N . PHE C 1 61 ? 16.362 65.110 15.262 1.00 21.74 61 PHE C N 1
ATOM 2221 C CA . PHE C 1 61 ? 16.020 65.791 16.506 1.00 23.57 61 PHE C CA 1
ATOM 2222 C C . PHE C 1 61 ? 14.791 66.637 16.210 1.00 23.51 61 PHE C C 1
ATOM 2223 O O . PHE C 1 61 ? 14.649 67.157 15.100 1.00 23.25 61 PHE C O 1
ATOM 2231 N N . GLY C 1 62 ? 13.900 66.769 17.188 1.00 24.55 62 GLY C N 1
ATOM 2232 C CA . GLY C 1 62 ? 12.691 67.543 16.967 1.00 25.56 62 GLY C CA 1
ATOM 2233 C C . GLY C 1 62 ? 12.082 67.124 15.642 1.00 25.99 62 GLY C C 1
ATOM 2234 O O . GLY C 1 62 ? 11.983 65.933 15.355 1.00 26.42 62 GLY C O 1
ATOM 2235 N N . ALA C 1 63 ? 11.692 68.096 14.824 1.00 25.71 63 ALA C N 1
ATOM 2236 C CA . ALA C 1 63 ? 11.109 67.802 13.522 1.00 26.81 63 ALA C CA 1
ATOM 2237 C C . ALA C 1 63 ? 12.059 68.206 12.397 1.00 26.37 63 ALA C C 1
ATOM 2238 O O . ALA C 1 63 ? 11.627 68.625 11.321 1.00 28.05 63 ALA C O 1
ATOM 2240 N N . GLN C 1 64 ? 13.357 68.074 12.647 1.00 23.33 64 GLN C N 1
ATOM 2241 C CA . GLN C 1 64 ? 14.365 68.426 11.657 1.00 21.50 64 GLN C CA 1
ATOM 2242 C C . GLN C 1 64 ? 15.451 67.351 11.627 1.00 21.08 64 GLN C C 1
ATOM 2243 O O . GLN C 1 64 ? 15.385 66.359 12.360 1.00 21.11 64 GLN C O 1
ATOM 2249 N N . LYS C 1 65 ? 16.441 67.531 10.765 1.00 19.44 65 LYS C N 1
ATOM 2250 C CA . LYS C 1 65 ? 17.534 66.566 10.705 1.00 19.77 65 LYS C CA 1
ATOM 2251 C C . LYS C 1 65 ? 18.762 67.140 10.031 1.00 19.72 65 LYS C C 1
ATOM 2252 O O . LYS C 1 65 ? 18.693 68.128 9.302 1.00 20.01 65 LYS C O 1
ATOM 2258 N N . ILE C 1 66 ? 19.900 66.518 10.305 1.00 18.90 66 ILE C N 1
ATOM 2259 C CA . ILE C 1 66 ? 21.154 66.940 9.717 1.00 19.80 66 ILE C CA 1
ATOM 2260 C C . ILE C 1 66 ? 21.699 65.780 8.898 1.00 19.93 66 ILE C C 1
ATOM 2261 O O . ILE C 1 66 ? 22.044 64.735 9.452 1.00 20.17 66 ILE C O 1
ATOM 2266 N N . ASN C 1 67 ? 21.749 65.950 7.583 1.00 19.36 67 ASN C N 1
ATOM 2267 C CA . ASN C 1 67 ? 22.282 64.900 6.726 1.00 20.82 67 ASN C CA 1
ATOM 2268 C C . ASN C 1 67 ? 23.796 64.976 6.777 1.00 22.34 67 ASN C C 1
ATOM 2269 O O . ASN C 1 67 ? 24.369 66.067 6.820 1.00 20.43 67 ASN C O 1
ATOM 2274 N N . LEU C 1 68 ? 24.447 63.819 6.777 1.00 21.73 68 LEU C N 1
ATOM 2275 C CA . LEU C 1 68 ? 25.901 63.783 6.840 1.00 22.21 68 LEU C CA 1
ATOM 2276 C C . LEU C 1 68 ? 26.542 63.299 5.547 1.00 24.32 68 LEU C C 1
ATOM 2277 O O . LEU C 1 68 ? 26.113 62.310 4.952 1.00 25.25 68 LEU C O 1
ATOM 2282 N N . HIS C 1 69 ? 27.569 64.022 5.116 1.00 25.20 69 HIS C N 1
ATOM 2283 C CA . HIS C 1 69 ? 28.321 63.697 3.909 1.00 26.09 69 HIS C CA 1
ATOM 2284 C C . HIS C 1 69 ? 29.783 63.577 4.320 1.00 27.90 69 HIS C C 1
ATOM 2285 O O . HIS C 1 69 ? 30.360 64.529 4.842 1.00 26.72 69 HIS C O 1
ATOM 2292 N N . GLN C 1 70 ? 30.388 62.416 4.101 1.00 28.19 70 GLN C N 1
ATOM 2293 C CA . GLN C 1 70 ? 31.789 62.264 4.461 1.00 29.79 70 GLN C CA 1
ATOM 2294 C C . GLN C 1 70 ? 32.672 62.599 3.271 1.00 29.34 70 GLN C C 1
ATOM 2295 O O . GLN C 1 70 ? 32.177 62.877 2.179 1.00 28.79 70 GLN C O 1
ATOM 2301 N N . GLU C 1 76 ? 25.945 64.691 -5.309 1.00 29.91 76 GLU C N 1
ATOM 2302 C CA . GLU C 1 76 ? 25.413 65.831 -6.044 1.00 31.10 76 GLU C CA 1
ATOM 2303 C C . GLU C 1 76 ? 23.891 65.888 -5.926 1.00 29.99 76 GLU C C 1
ATOM 2304 O O . GLU C 1 76 ? 23.219 64.856 -5.935 1.00 30.56 76 GLU C O 1
ATOM 2310 N N . PRO C 1 77 ? 23.330 67.102 -5.805 1.00 28.23 77 PRO C N 1
ATOM 2311 C CA . PRO C 1 77 ? 24.084 68.358 -5.767 1.00 26.62 77 PRO C CA 1
ATOM 2312 C C . PRO C 1 77 ? 24.582 68.627 -4.349 1.00 26.00 77 PRO C C 1
ATOM 2313 O O . PRO C 1 77 ? 24.105 68.018 -3.392 1.00 24.48 77 PRO C O 1
ATOM 2317 N N . LYS C 1 78 ? 25.544 69.533 -4.220 1.00 25.71 78 LYS C N 1
ATOM 2318 C CA . LYS C 1 78 ? 26.091 69.868 -2.913 1.00 24.55 78 LYS C CA 1
ATOM 2319 C C . LYS C 1 78 ? 26.553 71.320 -2.894 1.00 23.45 78 LYS C C 1
ATOM 2320 O O . LYS C 1 78 ? 26.434 72.031 -3.892 1.00 22.37 78 LYS C O 1
ATOM 2326 N N . ALA C 1 79 ? 27.076 71.754 -1.751 1.00 22.13 79 ALA C N 1
ATOM 2327 C CA . ALA C 1 79 ? 27.571 73.119 -1.611 1.00 22.10 79 ALA C CA 1
ATOM 2328 C C . ALA C 1 79 ? 28.699 73.338 -2.613 1.00 22.31 79 ALA C C 1
ATOM 2329 O O . ALA C 1 79 ? 29.391 72.390 -3.001 1.00 21.45 79 ALA C O 1
ATOM 2331 N N . SER C 1 80 ? 28.877 74.584 -3.037 1.00 21.03 80 SER C N 1
ATOM 2332 C CA . SER C 1 80 ? 29.932 74.925 -3.984 1.00 22.68 80 SER C CA 1
ATOM 2333 C C . SER C 1 80 ? 31.301 74.591 -3.394 1.00 22.39 80 SER C C 1
ATOM 2334 O O . SER C 1 80 ? 32.236 74.246 -4.125 1.00 23.28 80 SER C O 1
ATOM 2337 N N . ARG C 1 81 ? 31.413 74.701 -2.072 1.00 20.62 81 ARG C N 1
ATOM 2338 C CA . ARG C 1 81 ? 32.667 74.419 -1.371 1.00 22.65 81 ARG C CA 1
ATOM 2339 C C . ARG C 1 81 ? 32.429 73.614 -0.094 1.00 21.79 81 ARG C C 1
ATOM 2340 O O . ARG C 1 81 ? 32.447 74.164 1.005 1.00 21.11 81 ARG C O 1
ATOM 2348 N N . PRO C 1 82 ? 32.192 72.297 -0.223 1.00 21.55 82 PRO C N 1
ATOM 2349 C CA . PRO C 1 82 ? 31.955 71.438 0.941 1.00 21.49 82 PRO C CA 1
ATOM 2350 C C . PRO C 1 82 ? 33.185 71.561 1.824 1.00 20.94 82 PRO C C 1
ATOM 2351 O O . PRO C 1 82 ? 34.306 71.321 1.364 1.00 21.08 82 PRO C O 1
ATOM 2355 N N . THR C 1 83 ? 32.975 71.932 3.081 1.00 18.52 83 THR C N 1
ATOM 2356 C CA . THR C 1 83 ? 34.084 72.146 3.998 1.00 19.57 83 THR C CA 1
ATOM 2357 C C . THR C 1 83 ? 33.817 71.725 5.435 1.00 19.85 83 THR C C 1
ATOM 2358 O O . THR C 1 83 ? 32.944 72.282 6.102 1.00 18.96 83 THR C O 1
ATOM 2362 N N . PRO C 1 84 ? 34.569 70.734 5.939 1.00 18.10 84 PRO C N 1
ATOM 2363 C CA . PRO C 1 84 ? 34.352 70.312 7.323 1.00 18.38 84 PRO C CA 1
ATOM 2364 C C . PRO C 1 84 ? 34.715 71.476 8.252 1.00 18.83 84 PRO C C 1
ATOM 2365 O O . PRO C 1 84 ? 35.690 72.193 8.005 1.00 19.43 84 PRO C O 1
ATOM 2369 N N . GLY C 1 85 ? 33.920 71.676 9.297 1.00 18.65 85 GLY C N 1
ATOM 2370 C CA . GLY C 1 85 ? 34.201 72.736 10.249 1.00 18.27 85 GLY C CA 1
ATOM 2371 C C . GLY C 1 85 ? 33.773 74.129 9.821 1.00 19.25 85 GLY C C 1
ATOM 2372 O O . GLY C 1 85 ? 34.150 75.121 10.457 1.00 19.88 85 GLY C O 1
ATOM 2373 N N . SER C 1 86 ? 32.975 74.203 8.759 1.00 17.00 86 SER C N 1
ATOM 2374 C CA . SER C 1 86 ? 32.499 75.476 8.226 1.00 15.69 86 SER C CA 1
ATOM 2375 C C . SER C 1 86 ? 31.103 75.855 8.723 1.00 14.81 86 SER C C 1
ATOM 2376 O O . SER C 1 86 ? 30.563 76.887 8.323 1.00 16.21 86 SER C O 1
ATOM 2379 N N . ALA C 1 87 ? 30.523 75.022 9.582 1.00 15.39 87 ALA C N 1
ATOM 2380 C CA . ALA C 1 87 ? 29.186 75.295 10.097 1.00 14.75 87 ALA C CA 1
ATOM 2381 C C . ALA C 1 87 ? 29.199 76.033 11.434 1.00 15.39 87 ALA C C 1
ATOM 2382 O O . ALA C 1 87 ? 30.089 75.852 12.264 1.00 15.57 87 ALA C O 1
ATOM 2384 N N . ASP C 1 88 ? 28.183 76.867 11.618 1.00 14.23 88 ASP C N 1
ATOM 2385 C CA . ASP C 1 88 ? 27.999 77.699 12.801 1.00 14.02 88 ASP C CA 1
ATOM 2386 C C . ASP C 1 88 ? 26.485 77.608 13.029 1.00 16.30 88 ASP C C 1
ATOM 2387 O O . ASP C 1 88 ? 25.717 78.331 12.392 1.00 16.20 88 ASP C O 1
ATOM 2392 N N . LEU C 1 89 ? 26.074 76.726 13.938 1.00 15.12 89 LEU C N 1
ATOM 2393 C CA . LEU C 1 89 ? 24.659 76.450 14.184 1.00 15.66 89 LEU C CA 1
ATOM 2394 C C . LEU C 1 89 ? 24.178 76.658 15.608 1.00 16.46 89 LEU C C 1
ATOM 2395 O O . LEU C 1 89 ? 24.923 76.438 16.563 1.00 17.15 89 LEU C O 1
ATOM 2400 N N . CYS C 1 90 ? 22.914 77.053 15.749 1.00 15.29 90 CYS C N 1
ATOM 2401 C CA . CYS C 1 90 ? 22.329 77.238 17.071 1.00 15.43 90 CYS C CA 1
ATOM 2402 C C . CYS C 1 90 ? 21.100 76.363 17.269 1.00 17.28 90 CYS C C 1
ATOM 2403 O O . CYS C 1 90 ? 20.166 76.371 16.462 1.00 16.37 90 CYS C O 1
ATOM 2406 N N . PHE C 1 91 ? 21.117 75.606 18.358 1.00 15.37 91 PHE C N 1
ATOM 2407 C CA . PHE C 1 91 ? 20.023 74.713 18.710 1.00 16.36 91 PHE C CA 1
ATOM 2408 C C . PHE C 1 91 ? 19.384 75.208 19.995 1.00 17.52 91 PHE C C 1
ATOM 2409 O O . PHE C 1 91 ? 20.080 75.627 20.919 1.00 17.50 91 PHE C O 1
ATOM 2417 N N . ILE C 1 92 ? 18.060 75.149 20.061 1.00 16.83 92 ILE C N 1
ATOM 2418 C CA . ILE C 1 92 ? 17.356 75.571 21.257 1.00 17.55 92 ILE C CA 1
ATOM 2419 C C . ILE C 1 92 ? 17.070 74.361 22.135 1.00 17.50 92 ILE C C 1
ATOM 2420 O O . ILE C 1 92 ? 16.688 73.303 21.639 1.00 17.44 92 ILE C O 1
ATOM 2425 N N . THR C 1 93 ? 17.266 74.533 23.440 1.00 18.41 93 THR C N 1
ATOM 2426 C CA . THR C 1 93 ? 17.000 73.476 24.408 1.00 19.55 93 THR C CA 1
ATOM 2427 C C . THR C 1 93 ? 15.992 74.007 25.423 1.00 21.31 93 THR C C 1
ATOM 2428 O O . THR C 1 93 ? 15.950 75.206 25.707 1.00 22.10 93 THR C O 1
ATOM 2432 N N . SER C 1 94 ? 15.178 73.104 25.961 1.00 24.58 94 SER C N 1
ATOM 2433 C CA . SER C 1 94 ? 14.176 73.457 26.954 1.00 25.80 94 SER C CA 1
ATOM 2434 C C . SER C 1 94 ? 14.764 73.214 28.343 1.00 27.03 94 SER C C 1
ATOM 2435 O O . SER C 1 94 ? 14.191 73.611 29.362 1.00 27.86 94 SER C O 1
ATOM 2438 N N . THR C 1 95 ? 15.926 72.569 28.362 1.00 26.38 95 THR C N 1
ATOM 2439 C CA . THR C 1 95 ? 16.630 72.258 29.602 1.00 27.25 95 THR C CA 1
ATOM 2440 C C . THR C 1 95 ? 17.255 73.518 30.191 1.00 27.05 95 THR C C 1
ATOM 2441 O O . THR C 1 95 ? 17.789 74.349 29.457 1.00 26.38 95 THR C O 1
ATOM 2445 N N . PRO C 1 96 ? 17.180 73.691 31.523 1.00 26.68 96 PRO C N 1
ATOM 2446 C CA . PRO C 1 96 ? 17.780 74.886 32.128 1.00 24.74 96 PRO C CA 1
ATOM 2447 C C . PRO C 1 96 ? 19.214 74.991 31.613 1.00 23.98 96 PRO C C 1
ATOM 2448 O O . PRO C 1 96 ? 20.001 74.047 31.737 1.00 24.62 96 PRO C O 1
ATOM 2452 N N . ILE C 1 97 ? 19.542 76.136 31.023 1.00 23.07 97 ILE C N 1
ATOM 2453 C CA . ILE C 1 97 ? 20.856 76.339 30.434 1.00 21.47 97 ILE C CA 1
ATOM 2454 C C . ILE C 1 97 ? 22.024 76.027 31.371 1.00 21.00 97 ILE C C 1
ATOM 2455 O O . ILE C 1 97 ? 23.049 75.516 30.926 1.00 19.90 97 ILE C O 1
ATOM 2460 N N . ASN C 1 98 ? 21.879 76.316 32.660 1.00 21.64 98 ASN C N 1
ATOM 2461 C CA . ASN C 1 98 ? 22.969 76.025 33.590 1.00 22.21 98 ASN C CA 1
ATOM 2462 C C . ASN C 1 98 ? 23.159 74.524 33.775 1.00 22.48 98 ASN C C 1
ATOM 2463 O O . ASN C 1 98 ? 24.270 74.058 34.029 1.00 21.88 98 ASN C O 1
ATOM 2468 N N . ASP C 1 99 ? 22.084 73.755 33.649 1.00 22.50 99 ASP C N 1
ATOM 2469 C CA . ASP C 1 99 ? 22.219 72.314 33.785 1.00 24.02 99 ASP C CA 1
ATOM 2470 C C . ASP C 1 99 ? 22.939 71.803 32.537 1.00 22.79 99 ASP C C 1
ATOM 2471 O O . ASP C 1 99 ? 23.709 70.845 32.595 1.00 22.48 99 ASP C O 1
ATOM 2476 N N . VAL C 1 100 ? 22.693 72.463 31.407 1.00 22.69 100 VAL C N 1
ATOM 2477 C CA . VAL C 1 100 ? 23.337 72.091 30.154 1.00 22.79 100 VAL C CA 1
ATOM 2478 C C . VAL C 1 100 ? 24.843 72.333 30.269 1.00 21.57 100 VAL C C 1
ATOM 2479 O O . VAL C 1 100 ? 25.647 71.483 29.895 1.00 22.61 100 VAL C O 1
ATOM 2483 N N . VAL C 1 101 ? 25.216 73.498 30.790 1.00 21.25 101 VAL C N 1
ATOM 2484 C CA . VAL C 1 101 ? 26.625 73.842 30.966 1.00 21.24 101 VAL C CA 1
ATOM 2485 C C . VAL C 1 101 ? 27.326 72.757 31.768 1.00 22.33 101 VAL C C 1
ATOM 2486 O O . VAL C 1 101 ? 28.426 72.321 31.423 1.00 21.02 101 VAL C O 1
ATOM 2490 N N . SER C 1 102 ? 26.675 72.324 32.840 1.00 24.07 102 SER C N 1
ATOM 2491 C CA . SER C 1 102 ? 27.227 71.294 33.702 1.00 25.79 102 SER C CA 1
ATOM 2492 C C . SER C 1 102 ? 27.337 69.940 33.001 1.00 26.78 102 SER C C 1
ATOM 2493 O O . SER C 1 102 ? 28.327 69.232 33.173 1.00 26.21 102 SER C O 1
ATOM 2496 N N . GLU C 1 103 ? 26.338 69.567 32.203 1.00 26.20 103 GLU C N 1
ATOM 2497 C CA . GLU C 1 103 ? 26.425 68.277 31.530 1.00 26.80 103 GLU C CA 1
ATOM 2498 C C . GLU C 1 103 ? 27.523 68.291 30.470 1.00 25.33 103 GLU C C 1
ATOM 2499 O O . GLU C 1 103 ? 28.162 67.274 30.215 1.00 24.22 103 GLU C O 1
ATOM 2505 N N . ILE C 1 104 ? 27.747 69.445 29.853 1.00 23.24 104 ILE C N 1
ATOM 2506 C CA . ILE C 1 104 ? 28.792 69.558 28.847 1.00 22.35 104 ILE C CA 1
ATOM 2507 C C . ILE C 1 104 ? 30.151 69.348 29.512 1.00 22.45 104 ILE C C 1
ATOM 2508 O O . ILE C 1 104 ? 30.994 68.593 29.015 1.00 22.49 104 ILE C O 1
ATOM 2513 N N . LEU C 1 105 ? 30.362 70.012 30.644 1.00 21.77 105 LEU C N 1
ATOM 2514 C CA . LEU C 1 105 ? 31.628 69.875 31.354 1.00 22.26 105 LEU C CA 1
ATOM 2515 C C . LEU C 1 105 ? 31.839 68.446 31.850 1.00 23.80 105 LEU C C 1
ATOM 2516 O O . LEU C 1 105 ? 32.936 67.900 31.736 1.00 24.25 105 LEU C O 1
ATOM 2521 N N . GLN C 1 106 ? 30.789 67.841 32.393 1.00 25.95 106 GLN C N 1
ATOM 2522 C CA . GLN C 1 106 ? 30.889 66.477 32.898 1.00 28.90 106 GLN C CA 1
ATOM 2523 C C . GLN C 1 106 ? 31.202 65.481 31.785 1.00 29.42 106 GLN C C 1
ATOM 2524 O O . GLN C 1 106 ? 31.661 64.369 32.051 1.00 30.87 106 GLN C O 1
ATOM 2530 N N . ALA C 1 107 ? 30.966 65.883 30.540 1.00 28.46 107 ALA C N 1
ATOM 2531 C CA . ALA C 1 107 ? 31.237 65.015 29.400 1.00 28.26 107 ALA C CA 1
ATOM 2532 C C . ALA C 1 107 ? 32.644 65.249 28.846 1.00 27.77 107 ALA C C 1
ATOM 2533 O O . ALA C 1 107 ? 33.035 64.650 27.845 1.00 28.59 107 ALA C O 1
ATOM 2535 N N . GLY C 1 108 ? 33.399 66.129 29.498 1.00 26.54 108 GLY C N 1
ATOM 2536 C CA . GLY C 1 108 ? 34.760 66.404 29.069 1.00 26.64 108 GLY C CA 1
ATOM 2537 C C . GLY C 1 108 ? 34.885 67.323 27.870 1.00 26.16 108 GLY C C 1
ATOM 2538 O O . GLY C 1 108 ? 35.962 67.445 27.280 1.00 26.30 108 GLY C O 1
ATOM 2539 N N . ILE C 1 109 ? 33.785 67.977 27.516 1.00 24.80 109 ILE C N 1
ATOM 2540 C CA . ILE C 1 109 ? 33.769 68.889 26.383 1.00 24.31 109 ILE C CA 1
ATOM 2541 C C . ILE C 1 109 ? 34.122 70.304 26.824 1.00 23.64 109 ILE C C 1
ATOM 2542 O O . ILE C 1 109 ? 33.611 70.795 27.829 1.00 22.71 109 ILE C O 1
ATOM 2547 N N . SER C 1 110 ? 34.997 70.953 26.066 1.00 24.84 110 SER C N 1
ATOM 2548 C CA . SER C 1 110 ? 35.416 72.312 26.384 1.00 25.90 110 SER C CA 1
ATOM 2549 C C . SER C 1 110 ? 34.386 73.342 25.939 1.00 26.28 110 SER C C 1
ATOM 2550 O O . SER C 1 110 ? 33.801 73.231 24.861 1.00 25.45 110 SER C O 1
ATOM 2553 N N . ILE C 1 111 ? 34.170 74.345 26.782 1.00 25.08 111 ILE C N 1
ATOM 2554 C CA . ILE C 1 111 ? 33.232 75.410 26.472 1.00 25.31 111 ILE C CA 1
ATOM 2555 C C . ILE C 1 111 ? 34.009 76.558 25.832 1.00 24.88 111 ILE C C 1
ATOM 2556 O O . ILE C 1 111 ? 34.915 77.128 26.444 1.00 25.63 111 ILE C O 1
ATOM 2561 N N . VAL C 1 112 ? 33.659 76.876 24.587 1.00 22.76 112 VAL C N 1
ATOM 2562 C CA . VAL C 1 112 ? 34.318 77.941 23.840 1.00 22.34 112 VAL C CA 1
ATOM 2563 C C . VAL C 1 112 ? 33.988 79.305 24.436 1.00 22.82 112 VAL C C 1
ATOM 2564 O O . VAL C 1 112 ? 34.847 80.183 24.523 1.00 22.40 112 VAL C O 1
ATOM 2568 N N . GLU C 1 113 ? 32.738 79.475 24.844 1.00 21.87 113 GLU C N 1
ATOM 2569 C CA . GLU C 1 113 ? 32.294 80.731 25.438 1.00 23.26 113 GLU C CA 1
ATOM 2570 C C . GLU C 1 113 ? 30.919 80.522 26.040 1.00 22.86 113 GLU C C 1
ATOM 2571 O O . GLU C 1 113 ? 30.199 79.602 25.651 1.00 22.86 113 GLU C O 1
ATOM 2577 N N . GLY C 1 114 ? 30.558 81.362 27.002 1.00 21.95 114 GLY C N 1
ATOM 2578 C CA . GLY C 1 114 ? 29.248 81.242 27.616 1.00 23.70 114 GLY C CA 1
ATOM 2579 C C . GLY C 1 114 ? 29.226 80.629 29.004 1.00 23.85 114 GLY C C 1
ATOM 2580 O O . GLY C 1 114 ? 30.256 80.172 29.501 1.00 23.97 114 GLY C O 1
ATOM 2581 N N . PRO C 1 115 ? 28.055 80.603 29.659 1.00 24.79 115 PRO C N 1
ATOM 2582 C CA . PRO C 1 115 ? 26.781 81.120 29.146 1.00 24.96 115 PRO C CA 1
ATOM 2583 C C . PRO C 1 115 ? 26.796 82.638 28.965 1.00 25.70 115 PRO C C 1
ATOM 2584 O O . PRO C 1 115 ? 27.261 83.380 29.834 1.00 25.46 115 PRO C O 1
ATOM 2588 N N . VAL C 1 116 ? 26.289 83.089 27.825 1.00 24.42 116 VAL C N 1
ATOM 2589 C CA . VAL C 1 116 ? 26.260 84.512 27.517 1.00 25.87 116 VAL C CA 1
ATOM 2590 C C . VAL C 1 116 ? 24.958 84.903 26.839 1.00 25.43 116 VAL C C 1
ATOM 2591 O O . VAL C 1 116 ? 24.387 84.126 26.068 1.00 23.51 116 VAL C O 1
ATOM 2595 N N . GLU C 1 117 ? 24.503 86.120 27.120 1.00 24.62 117 GLU C N 1
ATOM 2596 C CA . GLU C 1 117 ? 23.268 86.626 26.539 1.00 25.76 117 GLU C CA 1
ATOM 2597 C C . GLU C 1 117 ? 23.437 86.866 25.045 1.00 23.44 117 GLU C C 1
ATOM 2598 O O . GLU C 1 117 ? 24.440 87.426 24.607 1.00 23.12 117 GLU C O 1
ATOM 2604 N N . ARG C 1 118 ? 22.452 86.429 24.268 1.00 24.20 118 ARG C N 1
ATOM 2605 C CA . ARG C 1 118 ? 22.481 86.593 22.823 1.00 24.78 118 ARG C CA 1
ATOM 2606 C C . ARG C 1 118 ? 21.085 86.895 22.298 1.00 24.94 118 ARG C C 1
ATOM 2607 O O . ARG C 1 118 ? 20.089 86.715 22.996 1.00 23.97 118 ARG C O 1
ATOM 2615 N N . THR C 1 119 ? 21.021 87.367 21.061 1.00 25.29 119 THR C N 1
ATOM 2616 C CA . THR C 1 119 ? 19.747 87.669 20.440 1.00 25.90 119 THR C CA 1
ATOM 2617 C C . THR C 1 119 ? 19.356 86.506 19.543 1.00 25.74 119 THR C C 1
ATOM 2618 O O . THR C 1 119 ? 19.972 86.286 18.497 1.00 26.59 119 THR C O 1
ATOM 2622 N N . GLY C 1 120 ? 18.342 85.757 19.965 1.00 23.45 120 GLY C N 1
ATOM 2623 C CA . GLY C 1 120 ? 17.871 84.631 19.187 1.00 21.44 120 GLY C CA 1
ATOM 2624 C C . GLY C 1 120 ? 16.907 85.106 18.120 1.00 21.30 120 GLY C C 1
ATOM 2625 O O . GLY C 1 120 ? 16.638 86.308 18.016 1.00 22.68 120 GLY C O 1
ATOM 2626 N N . ALA C 1 121 ? 16.378 84.169 17.342 1.00 20.70 121 ALA C N 1
ATOM 2627 C CA . ALA C 1 121 ? 15.453 84.490 16.265 1.00 21.35 121 ALA C CA 1
ATOM 2628 C C . ALA C 1 121 ? 14.250 85.321 16.704 1.00 22.72 121 ALA C C 1
ATOM 2629 O O . ALA C 1 121 ? 13.840 86.241 15.997 1.00 22.09 121 ALA C O 1
ATOM 2631 N N . THR C 1 122 ? 13.692 84.998 17.868 1.00 24.43 122 THR C N 1
ATOM 2632 C CA . THR C 1 122 ? 12.513 85.706 18.364 1.00 25.03 122 THR C CA 1
ATOM 2633 C C . THR C 1 122 ? 12.678 86.459 19.683 1.00 26.71 122 THR C C 1
ATOM 2634 O O . THR C 1 122 ? 11.695 86.958 20.244 1.00 27.76 122 THR C O 1
ATOM 2638 N N . GLY C 1 123 ? 13.907 86.559 20.176 1.00 25.56 123 GLY C N 1
ATOM 2639 C CA . GLY C 1 123 ? 14.128 87.265 21.425 1.00 25.58 123 GLY C CA 1
ATOM 2640 C C . GLY C 1 123 ? 15.417 86.875 22.119 1.00 25.80 123 GLY C C 1
ATOM 2641 O O . GLY C 1 123 ? 16.252 86.180 21.543 1.00 26.04 123 GLY C O 1
ATOM 2642 N N . GLU C 1 124 ? 15.567 87.319 23.361 1.00 25.81 124 GLU C N 1
ATOM 2643 C CA . GLU C 1 124 ? 16.759 87.044 24.159 1.00 25.18 124 GLU C CA 1
ATOM 2644 C C . GLU C 1 124 ? 16.933 85.562 24.493 1.00 22.17 124 GLU C C 1
ATOM 2645 O O . GLU C 1 124 ? 15.976 84.871 24.844 1.00 21.91 124 GLU C O 1
ATOM 2651 N N . ILE C 1 125 ? 18.164 85.084 24.368 1.00 19.79 125 ILE C N 1
ATOM 2652 C CA . ILE C 1 125 ? 18.490 83.694 24.685 1.00 19.17 125 ILE C CA 1
ATOM 2653 C C . ILE C 1 125 ? 19.798 83.680 25.467 1.00 18.59 125 ILE C C 1
ATOM 2654 O O . ILE C 1 125 ? 20.550 84.651 25.444 1.00 19.77 125 ILE C O 1
ATOM 2659 N N . MET C 1 126 ? 20.051 82.591 26.189 1.00 17.91 126 MET C N 1
ATOM 2660 C CA . MET C 1 126 ? 21.303 82.434 26.930 1.00 18.58 126 MET C CA 1
ATOM 2661 C C . MET C 1 126 ? 21.979 81.305 26.155 1.00 18.16 126 MET C C 1
ATOM 2662 O O . MET C 1 126 ? 21.407 80.225 25.996 1.00 18.85 126 MET C O 1
ATOM 2667 N N . SER C 1 127 ? 23.185 81.562 25.665 1.00 17.79 127 SER C N 1
ATOM 2668 C CA . SER C 1 127 ? 23.903 80.592 24.848 1.00 17.68 127 SER C CA 1
ATOM 2669 C C . SER C 1 127 ? 25.206 80.073 25.427 1.00 17.64 127 SER C C 1
ATOM 2670 O O . SER C 1 127 ? 25.914 80.784 26.140 1.00 18.50 127 SER C O 1
ATOM 2673 N N . ILE C 1 128 ? 25.516 78.827 25.094 1.00 17.89 128 ILE C N 1
ATOM 2674 C CA . ILE C 1 128 ? 26.764 78.205 25.500 1.00 18.51 128 ILE C CA 1
ATOM 2675 C C . ILE C 1 128 ? 27.333 77.681 24.182 1.00 18.31 128 ILE C C 1
ATOM 2676 O O . ILE C 1 128 ? 26.607 77.106 23.369 1.00 18.55 128 ILE C O 1
ATOM 2681 N N . TYR C 1 129 ? 28.622 77.904 23.955 1.00 16.85 129 TYR C N 1
ATOM 2682 C CA . TYR C 1 129 ? 29.261 77.466 22.720 1.00 17.43 129 TYR C CA 1
ATOM 2683 C C . TYR C 1 129 ? 30.249 76.327 22.905 1.00 18.29 129 TYR C C 1
ATOM 2684 O O . TYR C 1 129 ? 31.051 76.336 23.840 1.00 18.97 129 TYR C O 1
ATOM 2693 N N . ILE C 1 130 ? 30.202 75.368 21.986 1.00 18.12 130 ILE C N 1
ATOM 2694 C CA . ILE C 1 130 ? 31.126 74.228 21.982 1.00 18.27 130 ILE C CA 1
ATOM 2695 C C . ILE C 1 130 ? 31.421 73.907 20.515 1.00 18.30 130 ILE C C 1
ATOM 2696 O O . ILE C 1 130 ? 30.835 74.513 19.619 1.00 16.30 130 ILE C O 1
ATOM 2701 N N . ARG C 1 131 ? 32.350 72.990 20.263 1.00 17.59 131 ARG C N 1
ATOM 2702 C CA . ARG C 1 131 ? 32.662 72.604 18.893 1.00 18.15 131 ARG C CA 1
ATOM 2703 C C . ARG C 1 131 ? 32.483 71.109 18.701 1.00 18.62 131 ARG C C 1
ATOM 2704 O O . ARG C 1 131 ? 32.694 70.326 19.634 1.00 19.00 131 ARG C O 1
ATOM 2712 N N . ASP C 1 132 ? 32.083 70.713 17.497 1.00 17.85 132 ASP C N 1
ATOM 2713 C CA . ASP C 1 132 ? 31.916 69.298 17.222 1.00 19.20 132 ASP C CA 1
ATOM 2714 C C . ASP C 1 132 ? 33.272 68.766 16.739 1.00 20.09 132 ASP C C 1
ATOM 2715 O O . ASP C 1 132 ? 34.239 69.525 16.622 1.00 19.75 132 ASP C O 1
ATOM 2720 N N . PRO C 1 133 ? 33.370 67.461 16.471 1.00 19.84 133 PRO C N 1
ATOM 2721 C CA . PRO C 1 133 ? 34.636 66.869 16.018 1.00 20.47 133 PRO C CA 1
ATOM 2722 C C . PRO C 1 133 ? 35.364 67.551 14.860 1.00 21.19 133 PRO C C 1
ATOM 2723 O O . PRO C 1 133 ? 36.595 67.490 14.778 1.00 22.44 133 PRO C O 1
ATOM 2727 N N . ASP C 1 134 ? 34.618 68.202 13.969 1.00 20.22 134 ASP C N 1
ATOM 2728 C CA . ASP C 1 134 ? 35.218 68.868 12.820 1.00 19.00 134 ASP C CA 1
ATOM 2729 C C . ASP C 1 134 ? 35.530 70.343 13.067 1.00 18.26 134 ASP C C 1
ATOM 2730 O O . ASP C 1 134 ? 36.150 71.003 12.232 1.00 18.81 134 ASP C O 1
ATOM 2735 N N . GLY C 1 135 ? 35.104 70.862 14.213 1.00 18.21 135 GLY C N 1
ATOM 2736 C CA . GLY C 1 135 ? 35.360 72.259 14.504 1.00 17.80 135 GLY C CA 1
ATOM 2737 C C . GLY C 1 135 ? 34.165 73.148 14.223 1.00 17.86 135 GLY C C 1
ATOM 2738 O O . GLY C 1 135 ? 34.256 74.372 14.351 1.00 17.69 135 GLY C O 1
ATOM 2739 N N . ASN C 1 136 ? 33.051 72.553 13.806 1.00 18.16 136 ASN C N 1
ATOM 2740 C CA . ASN C 1 136 ? 31.852 73.351 13.553 1.00 17.39 136 ASN C CA 1
ATOM 2741 C C . ASN C 1 136 ? 31.478 73.998 14.888 1.00 16.92 136 ASN C C 1
ATOM 2742 O O . ASN C 1 136 ? 31.612 73.375 15.943 1.00 15.95 136 ASN C O 1
ATOM 2747 N N . LEU C 1 137 ? 31.008 75.241 14.852 1.00 15.97 137 LEU C N 1
ATOM 2748 C CA . LEU C 1 137 ? 30.620 75.918 16.084 1.00 16.63 137 LEU C CA 1
ATOM 2749 C C . LEU C 1 137 ? 29.175 75.553 16.407 1.00 16.43 137 LEU C C 1
ATOM 2750 O O . LEU C 1 137 ? 28.279 75.692 15.564 1.00 16.37 137 LEU C O 1
ATOM 2755 N N . ILE C 1 138 ? 28.957 75.068 17.622 1.00 14.23 138 ILE C N 1
ATOM 2756 C CA . ILE C 1 138 ? 27.623 74.669 18.055 1.00 14.86 138 ILE C CA 1
ATOM 2757 C C . ILE C 1 138 ? 27.174 75.536 19.227 1.00 15.67 138 ILE C C 1
ATOM 2758 O O . ILE C 1 138 ? 27.772 75.515 20.308 1.00 16.21 138 ILE C O 1
ATOM 2763 N N . GLU C 1 139 ? 26.109 76.299 18.999 1.00 15.68 139 GLU C N 1
ATOM 2764 C CA . GLU C 1 139 ? 25.549 77.188 20.006 1.00 15.33 139 GLU C CA 1
ATOM 2765 C C . GLU C 1 139 ? 24.293 76.540 20.579 1.00 15.43 139 GLU C C 1
ATOM 2766 O O . GLU C 1 139 ? 23.327 76.318 19.856 1.00 16.30 139 GLU C O 1
ATOM 2772 N N . ILE C 1 140 ? 24.318 76.212 21.868 1.00 14.20 140 ILE C N 1
ATOM 2773 C CA . ILE C 1 140 ? 23.159 75.608 22.524 1.00 15.09 140 ILE C CA 1
ATOM 2774 C C . ILE C 1 140 ? 22.547 76.700 23.392 1.00 16.27 140 ILE C C 1
ATOM 2775 O O . ILE C 1 140 ? 23.200 77.246 24.288 1.00 17.13 140 ILE C O 1
ATOM 2780 N N . SER C 1 141 ? 21.280 77.011 23.143 1.00 16.61 141 SER C N 1
ATOM 2781 C CA . SER C 1 141 ? 20.638 78.109 23.852 1.00 16.78 141 SER C CA 1
ATOM 2782 C C . SER C 1 141 ? 19.239 77.857 24.396 1.00 16.38 141 SER C C 1
ATOM 2783 O O . SER C 1 141 ? 18.508 76.998 23.909 1.00 16.53 141 SER C O 1
ATOM 2786 N N . GLN C 1 142 ? 18.879 78.639 25.407 1.00 16.79 142 GLN C N 1
ATOM 2787 C CA . GLN C 1 142 ? 17.554 78.555 26.003 1.00 19.21 142 GLN C CA 1
ATOM 2788 C C . GLN C 1 142 ? 16.956 79.952 26.003 1.00 19.24 142 GLN C C 1
ATOM 2789 O O . GLN C 1 142 ? 17.632 80.927 26.339 1.00 19.31 142 GLN C O 1
ATOM 2795 N N . TYR C 1 143 ? 15.693 80.065 25.610 1.00 21.87 143 TYR C N 1
ATOM 2796 C CA . TYR C 1 143 ? 15.066 81.374 25.619 1.00 23.34 143 TYR C CA 1
ATOM 2797 C C . TYR C 1 143 ? 14.837 81.828 27.051 1.00 25.03 143 TYR C C 1
ATOM 2798 O O . TYR C 1 143 ? 14.419 80.986 27.868 1.00 24.33 143 TYR C O 1
ATOM 2807 N N . ILE D 1 20 ? 17.855 68.083 26.126 1.00 25.10 20 ILE D N 1
ATOM 2808 C CA . ILE D 1 20 ? 16.819 67.890 25.066 1.00 25.65 20 ILE D CA 1
ATOM 2809 C C . ILE D 1 20 ? 16.822 69.068 24.098 1.00 23.56 20 ILE D C 1
ATOM 2810 O O . ILE D 1 20 ? 16.572 70.206 24.500 1.00 24.20 20 ILE D O 1
ATOM 2815 N N . ILE D 1 21 ? 17.115 68.786 22.833 1.00 24.06 21 ILE D N 1
ATOM 2816 C CA . ILE D 1 21 ? 17.142 69.819 21.797 1.00 22.79 21 ILE D CA 1
ATOM 2817 C C . ILE D 1 21 ? 15.796 69.820 21.083 1.00 22.95 21 ILE D C 1
ATOM 2818 O O . ILE D 1 21 ? 15.311 68.770 20.650 1.00 22.99 21 ILE D O 1
ATOM 2823 N N . ASP D 1 22 ? 15.209 71.005 20.950 1.00 22.50 22 ASP D N 1
ATOM 2824 C CA . ASP D 1 22 ? 13.908 71.155 20.311 1.00 22.87 22 ASP D CA 1
ATOM 2825 C C . ASP D 1 22 ? 13.963 71.495 18.826 1.00 22.06 22 ASP D C 1
ATOM 2826 O O . ASP D 1 22 ? 13.247 70.900 18.017 1.00 22.27 22 ASP D O 1
ATOM 2831 N N . ARG D 1 23 ? 14.827 72.437 18.465 1.00 20.04 23 ARG D N 1
ATOM 2832 C CA . ARG D 1 23 ? 14.909 72.887 17.081 1.00 19.29 23 ARG D CA 1
ATOM 2833 C C . ARG D 1 23 ? 16.149 73.728 16.832 1.00 18.25 23 ARG D C 1
ATOM 2834 O O . ARG D 1 23 ? 16.926 74.019 17.746 1.00 18.97 23 ARG D O 1
ATOM 2842 N N . ILE D 1 24 ? 16.311 74.132 15.579 1.00 18.26 24 ILE D N 1
ATOM 2843 C CA . ILE D 1 24 ? 17.404 75.008 15.179 1.00 17.68 24 ILE D CA 1
ATOM 2844 C C . ILE D 1 24 ? 16.828 76.413 15.331 1.00 17.67 24 ILE D C 1
ATOM 2845 O O . ILE D 1 24 ? 15.687 76.656 14.934 1.00 19.44 24 ILE D O 1
ATOM 2850 N N . ASP D 1 25 ? 17.583 77.325 15.930 1.00 16.18 25 ASP D N 1
ATOM 2851 C CA . ASP D 1 25 ? 17.108 78.701 16.099 1.00 16.29 25 ASP D CA 1
ATOM 2852 C C . ASP D 1 25 ? 17.643 79.568 14.976 1.00 18.11 25 ASP D C 1
ATOM 2853 O O . ASP D 1 25 ? 16.930 80.407 14.417 1.00 17.80 25 ASP D O 1
ATOM 2858 N N . HIS D 1 26 ? 18.914 79.363 14.649 1.00 15.68 26 HIS D N 1
ATOM 2859 C CA . HIS D 1 26 ? 19.561 80.136 13.610 1.00 15.74 26 HIS D CA 1
ATOM 2860 C C . HIS D 1 26 ? 20.903 79.513 13.258 1.00 16.00 26 HIS D C 1
ATOM 2861 O O . HIS D 1 26 ? 21.315 78.509 13.841 1.00 17.91 26 HIS D O 1
ATOM 2868 N N . LEU D 1 27 ? 21.567 80.114 12.285 1.00 14.69 27 LEU D N 1
ATOM 2869 C CA . LEU D 1 27 ? 22.877 79.664 11.856 1.00 14.45 27 LEU D CA 1
ATOM 2870 C C . LEU D 1 27 ? 23.544 80.873 11.233 1.00 14.70 27 LEU D C 1
ATOM 2871 O O . LEU D 1 27 ? 22.882 81.869 10.940 1.00 15.44 27 LEU D O 1
ATOM 2876 N N . VAL D 1 28 ? 24.856 80.797 11.053 1.00 13.41 28 VAL D N 1
ATOM 2877 C CA . VAL D 1 28 ? 25.605 81.904 10.488 1.00 14.39 28 VAL D CA 1
ATOM 2878 C C . VAL D 1 28 ? 26.197 81.547 9.140 1.00 14.81 28 VAL D C 1
ATOM 2879 O O . VAL D 1 28 ? 26.809 80.488 8.974 1.00 15.25 28 VAL D O 1
ATOM 2883 N N . LEU D 1 29 ? 25.978 82.427 8.172 1.00 14.81 29 LEU D N 1
ATOM 2884 C CA . LEU D 1 29 ? 26.530 82.257 6.841 1.00 14.54 29 LEU D CA 1
ATOM 2885 C C . LEU D 1 29 ? 27.620 83.298 6.702 1.00 15.05 29 LEU D C 1
ATOM 2886 O O . LEU D 1 29 ? 27.411 84.465 7.051 1.00 15.81 29 LEU D O 1
ATOM 2891 N N . THR D 1 30 ? 28.788 82.863 6.237 1.00 14.42 30 THR D N 1
ATOM 2892 C CA . THR D 1 30 ? 29.907 83.770 5.996 1.00 15.62 30 THR D CA 1
ATOM 2893 C C . THR D 1 30 ? 29.851 84.045 4.498 1.00 15.38 30 THR D C 1
ATOM 2894 O O . THR D 1 30 ? 29.950 83.126 3.673 1.00 16.46 30 THR D O 1
ATOM 2898 N N . VAL D 1 31 ? 29.696 85.316 4.144 1.00 15.99 31 VAL D N 1
ATOM 2899 C CA . VAL D 1 31 ? 29.559 85.693 2.745 1.00 17.54 31 VAL D CA 1
ATOM 2900 C C . VAL D 1 31 ? 30.582 86.723 2.285 1.00 18.71 31 VAL D C 1
ATOM 2901 O O . VAL D 1 31 ? 31.181 87.429 3.098 1.00 19.44 31 VAL D O 1
ATOM 2905 N N . SER D 1 32 ? 30.775 86.802 0.972 1.00 19.25 32 SER D N 1
ATOM 2906 C CA . SER D 1 32 ? 31.718 87.759 0.404 1.00 20.95 32 SER D CA 1
ATOM 2907 C C . SER D 1 32 ? 31.193 89.182 0.548 1.00 22.47 32 SER D C 1
ATOM 2908 O O . SER D 1 32 ? 31.938 90.102 0.899 1.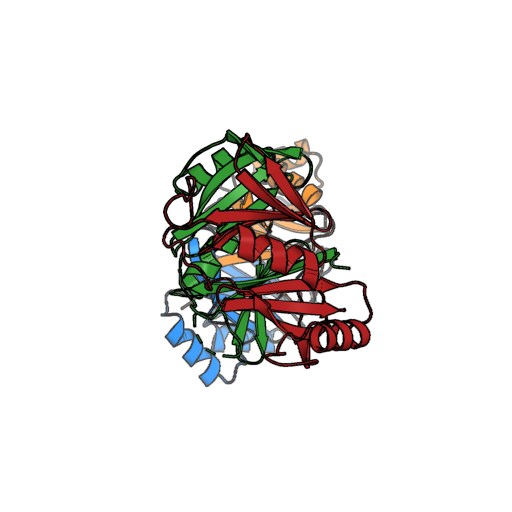00 24.16 32 SER D O 1
ATOM 2911 N N . ASP D 1 33 ? 29.903 89.360 0.282 1.00 21.18 33 ASP D N 1
ATOM 2912 C CA . ASP D 1 33 ? 29.299 90.681 0.359 1.00 22.10 33 ASP D CA 1
ATOM 2913 C C . ASP D 1 33 ? 27.885 90.621 0.918 1.00 20.12 33 ASP D C 1
ATOM 2914 O O . ASP D 1 33 ? 26.963 90.151 0.254 1.00 19.35 33 ASP D O 1
ATOM 2919 N N . ILE D 1 34 ? 27.720 91.122 2.136 1.00 19.72 34 ILE D N 1
ATOM 2920 C CA . ILE D 1 34 ? 26.421 91.120 2.796 1.00 19.45 34 ILE D CA 1
ATOM 2921 C C . ILE D 1 34 ? 25.312 91.796 1.988 1.00 20.14 34 ILE D C 1
ATOM 2922 O O . ILE D 1 34 ? 24.194 91.283 1.925 1.00 18.51 34 ILE D O 1
ATOM 2927 N N . SER D 1 35 ? 25.613 92.931 1.360 1.00 21.12 35 SER D N 1
ATOM 2928 C CA . SER D 1 35 ? 24.605 93.633 0.570 1.00 21.97 35 SER D CA 1
ATOM 2929 C C . SER D 1 35 ? 24.047 92.743 -0.532 1.00 20.34 35 SER D C 1
ATOM 2930 O O . SER D 1 35 ? 22.837 92.681 -0.728 1.00 20.37 35 SER D O 1
ATOM 2933 N N . THR D 1 36 ? 24.934 92.053 -1.245 1.00 20.12 36 THR D N 1
ATOM 2934 C CA . THR D 1 36 ? 24.521 91.159 -2.321 1.00 19.71 36 THR D CA 1
ATOM 2935 C C . THR D 1 36 ? 23.686 90.001 -1.779 1.00 19.69 36 THR D C 1
ATOM 2936 O O . THR D 1 36 ? 22.662 89.632 -2.356 1.00 19.17 36 THR D O 1
ATOM 2940 N N . THR D 1 37 ? 24.127 89.428 -0.664 1.00 19.88 37 THR D N 1
ATOM 2941 C CA . THR D 1 37 ? 23.415 88.314 -0.048 1.00 19.00 37 THR D CA 1
ATOM 2942 C C . THR D 1 37 ? 22.014 88.713 0.386 1.00 18.39 37 THR D C 1
ATOM 2943 O O . THR D 1 37 ? 21.057 87.972 0.172 1.00 18.87 37 THR D O 1
ATOM 2947 N N . ILE D 1 38 ? 21.891 89.884 1.000 1.00 18.63 38 ILE D N 1
ATOM 2948 C CA . ILE D 1 38 ? 20.585 90.345 1.449 1.00 18.92 38 ILE D CA 1
ATOM 2949 C C . ILE D 1 38 ? 19.610 90.509 0.282 1.00 19.69 38 ILE D C 1
ATOM 2950 O O . ILE D 1 38 ? 18.445 90.112 0.376 1.00 18.54 38 ILE D O 1
ATOM 2955 N N . ARG D 1 39 ? 20.086 91.068 -0.827 1.00 21.99 39 ARG D N 1
ATOM 2956 C CA . ARG D 1 39 ? 19.232 91.255 -1.999 1.00 22.72 39 ARG D CA 1
ATOM 2957 C C . ARG D 1 39 ? 18.679 89.912 -2.485 1.00 21.42 39 ARG D C 1
ATOM 2958 O O . ARG D 1 39 ? 17.497 89.795 -2.807 1.00 21.22 39 ARG D O 1
ATOM 2966 N N . PHE D 1 40 ? 19.536 88.898 -2.535 1.00 20.35 40 PHE D N 1
ATOM 2967 C CA . PHE D 1 40 ? 19.112 87.578 -2.984 1.00 19.43 40 PHE D CA 1
ATOM 2968 C C . PHE D 1 40 ? 18.055 86.958 -2.072 1.00 19.43 40 PHE D C 1
ATOM 2969 O O . PHE D 1 40 ? 16.990 86.544 -2.537 1.00 20.02 40 PHE D O 1
ATOM 2977 N N . TYR D 1 41 ? 18.333 86.900 -0.773 1.00 18.40 41 TYR D N 1
ATOM 2978 C CA . TYR D 1 41 ? 17.374 86.288 0.140 1.00 16.72 41 TYR D CA 1
ATOM 2979 C C . TYR D 1 41 ? 16.064 87.049 0.292 1.00 17.58 41 TYR D C 1
ATOM 2980 O O . TYR D 1 41 ? 15.010 86.434 0.482 1.00 17.83 41 TYR D O 1
ATOM 2989 N N . GLU D 1 42 ? 16.111 88.373 0.189 1.00 18.40 42 GLU D N 1
ATOM 2990 C CA . GLU D 1 42 ? 14.878 89.147 0.293 1.00 19.77 42 GLU D CA 1
ATOM 2991 C C . GLU D 1 42 ? 14.052 89.033 -0.986 1.00 20.34 42 GLU D C 1
ATOM 2992 O O . GLU D 1 42 ? 12.867 88.701 -0.944 1.00 21.14 42 GLU D O 1
ATOM 2998 N N . GLU D 1 43 ? 14.685 89.292 -2.126 1.00 21.98 43 GLU D N 1
ATOM 2999 C CA . GLU D 1 43 ? 13.979 89.261 -3.408 1.00 22.63 43 GLU D CA 1
ATOM 3000 C C . GLU D 1 43 ? 13.552 87.877 -3.888 1.00 22.72 43 GLU D C 1
ATOM 3001 O O . GLU D 1 43 ? 12.478 87.726 -4.476 1.00 23.03 43 GLU D O 1
ATOM 3007 N N . VAL D 1 44 ? 14.380 86.866 -3.640 1.00 22.23 44 VAL D N 1
ATOM 3008 C CA . VAL D 1 44 ? 14.048 85.513 -4.079 1.00 22.22 44 VAL D CA 1
ATOM 3009 C C . VAL D 1 44 ? 13.291 84.682 -3.043 1.00 22.67 44 VAL D C 1
ATOM 3010 O O . VAL D 1 44 ? 12.189 84.207 -3.314 1.00 22.59 44 VAL D O 1
ATOM 3014 N N . LEU D 1 45 ? 13.872 84.516 -1.856 1.00 23.11 45 LEU D N 1
ATOM 3015 C CA . LEU D 1 45 ? 13.250 83.713 -0.804 1.00 22.33 45 LEU D CA 1
ATOM 3016 C C . LEU D 1 45 ? 12.254 84.455 0.078 1.00 20.98 45 LEU D C 1
ATOM 3017 O O . LEU D 1 45 ? 11.582 83.841 0.908 1.00 21.63 45 LEU D O 1
ATOM 3022 N N . GLY D 1 46 ? 12.169 85.772 -0.083 1.00 21.39 46 GLY D N 1
ATOM 3023 C CA . GLY D 1 46 ? 11.222 86.547 0.703 1.00 19.92 46 GLY D CA 1
ATOM 3024 C C . GLY D 1 46 ? 11.556 86.787 2.166 1.00 19.70 46 GLY D C 1
ATOM 3025 O O . GLY D 1 46 ? 10.666 87.108 2.960 1.00 20.35 46 GLY D O 1
ATOM 3026 N N . PHE D 1 47 ? 12.823 86.627 2.535 1.00 17.71 47 PHE D N 1
ATOM 3027 C CA . PHE D 1 47 ? 13.241 86.863 3.912 1.00 17.82 47 PHE D CA 1
ATOM 3028 C C . PHE D 1 47 ? 13.277 88.380 4.156 1.00 18.01 47 PHE D C 1
ATOM 3029 O O . PHE D 1 47 ? 13.162 89.174 3.213 1.00 18.96 47 PHE D O 1
ATOM 3037 N N . SER D 1 48 ? 13.432 88.779 5.416 1.00 17.38 48 SER D N 1
ATOM 3038 C CA . SER D 1 48 ? 13.503 90.198 5.773 1.00 18.16 48 SER D CA 1
ATOM 3039 C C . SER D 1 48 ? 14.784 90.487 6.542 1.00 19.66 48 SER D C 1
ATOM 3040 O O . SER D 1 48 ? 15.055 89.863 7.569 1.00 20.54 48 SER D O 1
ATOM 3043 N N . ALA D 1 49 ? 15.570 91.436 6.047 1.00 20.89 49 ALA D N 1
ATOM 3044 C CA . ALA D 1 49 ? 16.817 91.797 6.701 1.00 21.90 49 ALA D CA 1
ATOM 3045 C C . ALA D 1 49 ? 16.582 92.707 7.902 1.00 24.62 49 ALA D C 1
ATOM 3046 O O . ALA D 1 49 ? 15.669 93.539 7.896 1.00 26.43 49 ALA D O 1
ATOM 3048 N N . VAL D 1 50 ? 17.400 92.530 8.936 1.00 24.46 50 VAL D N 1
ATOM 3049 C CA . VAL D 1 50 ? 17.328 93.349 10.143 1.00 23.52 50 VAL D CA 1
ATOM 3050 C C . VAL D 1 50 ? 18.734 93.609 10.662 1.00 24.26 50 VAL D C 1
ATOM 3051 O O . VAL D 1 50 ? 19.675 92.889 10.324 1.00 21.61 50 VAL D O 1
ATOM 3055 N N . THR D 1 51 ? 18.871 94.648 11.474 1.00 24.45 51 THR D N 1
ATOM 3056 C CA . THR D 1 51 ? 20.154 95.006 12.055 1.00 26.35 51 THR D CA 1
ATOM 3057 C C . THR D 1 51 ? 20.036 94.820 13.556 1.00 26.22 51 THR D C 1
ATOM 3058 O O . THR D 1 51 ? 19.099 95.323 14.179 1.00 29.06 51 THR D O 1
ATOM 3062 N N . PHE D 1 52 ? 20.968 94.076 14.136 1.00 24.17 52 PHE D N 1
ATOM 3063 C CA . PHE D 1 52 ? 20.962 93.858 15.576 1.00 23.55 52 PHE D CA 1
ATOM 3064 C C . PHE D 1 52 ? 22.368 94.128 16.098 1.00 25.12 52 PHE D C 1
ATOM 3065 O O . PHE D 1 52 ? 23.320 94.191 15.318 1.00 23.02 52 PHE D O 1
ATOM 3073 N N . LYS D 1 53 ? 22.495 94.299 17.410 1.00 25.16 53 LYS D N 1
ATOM 3074 C CA . LYS D 1 53 ? 23.790 94.599 18.010 1.00 27.35 53 LYS D CA 1
ATOM 3075 C C . LYS D 1 53 ? 24.401 95.832 17.344 1.00 28.31 53 LYS D C 1
ATOM 3076 O O . LYS D 1 53 ? 25.613 95.911 17.140 1.00 29.54 53 LYS D O 1
ATOM 3082 N N . GLN D 1 54 ? 23.538 96.783 16.997 1.00 29.24 54 GLN D N 1
ATOM 3083 C CA . GLN D 1 54 ? 23.935 98.041 16.373 1.00 30.12 54 GLN D CA 1
ATOM 3084 C C . GLN D 1 54 ? 24.400 97.993 14.919 1.00 29.21 54 GLN D C 1
ATOM 3085 O O . GLN D 1 54 ? 24.009 98.843 14.120 1.00 29.61 54 GLN D O 1
ATOM 3091 N N . ASN D 1 55 ? 25.233 97.017 14.569 1.00 28.58 55 ASN D N 1
ATOM 3092 C CA . ASN D 1 55 ? 25.752 96.953 13.205 1.00 26.66 55 ASN D CA 1
ATOM 3093 C C . ASN D 1 55 ? 25.786 95.585 12.529 1.00 25.43 55 ASN D C 1
ATOM 3094 O O . ASN D 1 55 ? 26.460 95.422 11.513 1.00 25.83 55 ASN D O 1
ATOM 3099 N N . ARG D 1 56 ? 25.072 94.604 13.070 1.00 23.41 56 ARG D N 1
ATOM 3100 C CA . ARG D 1 56 ? 25.082 93.274 12.463 1.00 21.98 56 ARG D CA 1
ATOM 3101 C C . ARG D 1 56 ? 23.812 93.002 11.678 1.00 20.31 56 ARG D C 1
ATOM 3102 O O . ARG D 1 56 ? 22.748 93.514 12.008 1.00 22.26 56 ARG D O 1
ATOM 3110 N N . LYS D 1 57 ? 23.933 92.176 10.645 1.00 18.35 57 LYS D N 1
ATOM 3111 C CA . LYS D 1 57 ? 22.802 91.857 9.791 1.00 17.88 57 LYS D CA 1
ATOM 3112 C C . LYS D 1 57 ? 22.311 90.428 9.945 1.00 16.13 57 LYS D C 1
ATOM 3113 O O . LYS D 1 57 ? 23.094 89.505 10.178 1.00 16.44 57 LYS D O 1
ATOM 3119 N N . ALA D 1 58 ? 21.003 90.259 9.809 1.00 15.63 58 ALA D N 1
ATOM 3120 C CA . ALA D 1 58 ? 20.384 88.950 9.892 1.00 15.23 58 ALA D CA 1
ATOM 3121 C C . ALA D 1 58 ? 19.215 88.926 8.922 1.00 15.98 58 ALA D C 1
ATOM 3122 O O . ALA D 1 58 ? 18.712 89.977 8.510 1.00 17.66 58 ALA D O 1
ATOM 3124 N N . LEU D 1 59 ? 18.805 87.723 8.546 1.00 14.15 59 LEU D N 1
ATOM 3125 C CA . LEU D 1 59 ? 17.681 87.530 7.646 1.00 15.66 59 LEU D CA 1
ATOM 3126 C C . LEU D 1 59 ? 16.647 86.734 8.412 1.00 17.32 59 LEU D C 1
ATOM 3127 O O . LEU D 1 59 ? 16.880 85.584 8.789 1.00 16.45 59 LEU D O 1
ATOM 3132 N N . ILE D 1 60 ? 15.508 87.370 8.657 1.00 17.64 60 ILE D N 1
ATOM 3133 C CA . ILE D 1 60 ? 14.405 86.770 9.390 1.00 19.73 60 ILE D CA 1
ATOM 3134 C C . ILE D 1 60 ? 13.452 86.012 8.461 1.00 19.68 60 ILE D C 1
ATOM 3135 O O . ILE D 1 60 ? 13.157 86.464 7.352 1.00 20.53 60 ILE D O 1
ATOM 3140 N N . PHE D 1 61 ? 12.981 84.857 8.921 1.00 18.31 61 PHE D N 1
ATOM 3141 C CA . PHE D 1 61 ? 12.011 84.051 8.190 1.00 18.67 61 PHE D CA 1
ATOM 3142 C C . PHE D 1 61 ? 11.343 83.122 9.194 1.00 19.49 61 PHE D C 1
ATOM 3143 O O . PHE D 1 61 ? 11.996 82.624 10.111 1.00 19.89 61 PHE D O 1
ATOM 3151 N N . GLY D 1 62 ? 10.039 82.912 9.048 1.00 20.28 62 GLY D N 1
ATOM 3152 C CA . GLY D 1 62 ? 9.329 82.063 9.993 1.00 21.03 62 GLY D CA 1
ATOM 3153 C C . GLY D 1 62 ? 9.662 82.485 11.416 1.00 20.82 62 GLY D C 1
ATOM 3154 O O . GLY D 1 62 ? 9.566 83.663 11.752 1.00 21.73 62 GLY D O 1
ATOM 3155 N N . ALA D 1 63 ? 10.063 81.525 12.248 1.00 21.38 63 ALA D N 1
ATOM 3156 C CA . ALA D 1 63 ? 10.434 81.805 13.635 1.00 22.83 63 ALA D CA 1
ATOM 3157 C C . ALA D 1 63 ? 11.917 81.495 13.824 1.00 23.95 63 ALA D C 1
ATOM 3158 O O . ALA D 1 63 ? 12.345 81.035 14.885 1.00 23.58 63 ALA D O 1
ATOM 3160 N N . GLN D 1 64 ? 12.696 81.757 12.784 1.00 21.81 64 GLN D N 1
ATOM 3161 C CA . GLN D 1 64 ? 14.126 81.491 12.813 1.00 19.86 64 GLN D CA 1
ATOM 3162 C C . GLN D 1 64 ? 14.829 82.645 12.114 1.00 19.92 64 GLN D C 1
ATOM 3163 O O . GLN D 1 64 ? 14.187 83.619 11.707 1.00 19.86 64 GLN D O 1
ATOM 3169 N N . LYS D 1 65 ? 16.147 82.549 11.991 1.00 17.19 65 LYS D N 1
ATOM 3170 C CA . LYS D 1 65 ? 16.903 83.583 11.301 1.00 16.62 65 LYS D CA 1
ATOM 3171 C C . LYS D 1 65 ? 18.274 83.081 10.896 1.00 17.67 65 LYS D C 1
ATOM 3172 O O . LYS D 1 65 ? 18.752 82.058 11.393 1.00 16.63 65 LYS D O 1
ATOM 3178 N N . ILE D 1 66 ? 18.872 83.798 9.953 1.00 16.33 66 ILE D N 1
ATOM 3179 C CA . ILE D 1 66 ? 20.207 83.502 9.464 1.00 15.93 66 ILE D CA 1
ATOM 3180 C C . ILE D 1 66 ? 21.014 84.756 9.761 1.00 16.17 66 ILE D C 1
ATOM 3181 O O . ILE D 1 66 ? 20.681 85.839 9.277 1.00 16.53 66 ILE D O 1
ATOM 3186 N N . ASN D 1 67 ? 22.044 84.627 10.591 1.00 14.67 67 ASN D N 1
ATOM 3187 C CA . ASN D 1 67 ? 22.900 85.773 10.877 1.00 15.29 67 ASN D CA 1
ATOM 3188 C C . ASN D 1 67 ? 23.966 85.788 9.792 1.00 15.77 67 ASN D C 1
ATOM 3189 O O . ASN D 1 67 ? 24.428 84.734 9.349 1.00 15.30 67 ASN D O 1
ATOM 3194 N N . LEU D 1 68 ? 24.365 86.979 9.367 1.00 14.71 68 LEU D N 1
ATOM 3195 C CA . LEU D 1 68 ? 25.370 87.084 8.325 1.00 13.54 68 LEU D CA 1
ATOM 3196 C C . LEU D 1 68 ? 26.699 87.636 8.817 1.00 14.34 68 LEU D C 1
ATOM 3197 O O . LEU D 1 68 ? 26.732 88.568 9.619 1.00 15.50 68 LEU D O 1
ATOM 3202 N N . HIS D 1 69 ? 27.790 87.037 8.342 1.00 15.27 69 HIS D N 1
ATOM 3203 C CA . HIS D 1 69 ? 29.147 87.504 8.651 1.00 15.96 69 HIS D CA 1
ATOM 3204 C C . HIS D 1 69 ? 29.796 87.794 7.301 1.00 16.86 69 HIS D C 1
ATOM 3205 O O . HIS D 1 69 ? 29.722 86.977 6.387 1.00 17.56 69 HIS D O 1
ATOM 3212 N N . GLN D 1 70 ? 30.437 88.945 7.161 1.00 16.81 70 GLN D N 1
ATOM 3213 C CA . GLN D 1 70 ? 31.100 89.232 5.903 1.00 18.04 70 GLN D CA 1
ATOM 3214 C C . GLN D 1 70 ? 32.567 88.873 6.082 1.00 18.12 70 GLN D C 1
ATOM 3215 O O . GLN D 1 70 ? 33.123 89.049 7.163 1.00 19.17 70 GLN D O 1
ATOM 3221 N N . GLN D 1 71 ? 33.190 88.336 5.041 1.00 19.15 71 GLN D N 1
ATOM 3222 C CA . GLN D 1 71 ? 34.595 87.982 5.150 1.00 21.04 71 GLN D CA 1
ATOM 3223 C C . GLN D 1 71 ? 35.388 89.195 5.603 1.00 21.47 71 GLN D C 1
ATOM 3224 O O . GLN D 1 71 ? 35.045 90.324 5.264 1.00 22.32 71 GLN D O 1
ATOM 3230 N N . GLU D 1 72 ? 36.433 88.939 6.385 1.00 23.47 72 GLU D N 1
ATOM 3231 C CA . GLU D 1 72 ? 37.317 89.971 6.927 1.00 23.66 72 GLU D CA 1
ATOM 3232 C C . GLU D 1 72 ? 36.717 90.687 8.138 1.00 24.58 72 GLU D C 1
ATOM 3233 O O . GLU D 1 72 ? 37.389 91.496 8.781 1.00 23.49 72 GLU D O 1
ATOM 3239 N N . MET D 1 73 ? 35.460 90.385 8.454 1.00 23.04 73 MET D N 1
ATOM 3240 C CA . MET D 1 73 ? 34.784 91.000 9.596 1.00 22.73 73 MET D CA 1
ATOM 3241 C C . MET D 1 73 ? 33.889 89.978 10.299 1.00 22.14 73 MET D C 1
ATOM 3242 O O . MET D 1 73 ? 32.787 90.300 10.741 1.00 20.46 73 MET D O 1
ATOM 3247 N N . GLU D 1 74 ? 34.366 88.745 10.400 1.00 19.01 74 GLU D N 1
ATOM 3248 C CA . GLU D 1 74 ? 33.594 87.681 11.035 1.00 19.71 74 GLU D CA 1
ATOM 3249 C C . GLU D 1 74 ? 33.617 87.761 12.562 1.00 19.96 74 GLU D C 1
ATOM 3250 O O . GLU D 1 74 ? 34.665 87.611 13.191 1.00 21.96 74 GLU D O 1
ATOM 3256 N N . PHE D 1 75 ? 32.453 88.002 13.158 1.00 18.09 75 PHE D N 1
ATOM 3257 C CA . PHE D 1 75 ? 32.352 88.102 14.604 1.00 18.19 75 PHE D CA 1
ATOM 3258 C C . PHE D 1 75 ? 32.622 86.763 15.275 1.00 20.14 75 PHE D C 1
ATOM 3259 O O . PHE D 1 75 ? 32.380 85.701 14.691 1.00 21.16 75 PHE D O 1
ATOM 3267 N N . GLU D 1 76 ? 33.122 86.816 16.505 1.00 20.16 76 GLU D N 1
ATOM 3268 C CA . GLU D 1 76 ? 33.470 85.599 17.225 1.00 21.79 76 GLU D CA 1
ATOM 3269 C C . GLU D 1 76 ? 32.629 85.323 18.468 1.00 20.46 76 GLU D C 1
ATOM 3270 O O . GLU D 1 76 ? 32.038 86.229 19.052 1.00 21.39 76 GLU D O 1
ATOM 3276 N N . PRO D 1 77 ? 32.546 84.048 18.878 1.00 19.78 77 PRO D N 1
ATOM 3277 C CA . PRO D 1 77 ? 33.186 82.899 18.225 1.00 18.32 77 PRO D CA 1
ATOM 3278 C C . PRO D 1 77 ? 32.522 82.570 16.891 1.00 16.26 77 PRO D C 1
ATOM 3279 O O . PRO D 1 77 ? 31.385 82.991 16.632 1.00 17.32 77 PRO D O 1
ATOM 3283 N N . LYS D 1 78 ? 33.233 81.824 16.054 1.00 18.06 78 LYS D N 1
ATOM 3284 C CA . LYS D 1 78 ? 32.740 81.447 14.726 1.00 16.63 78 LYS D CA 1
ATOM 3285 C C . LYS D 1 78 ? 33.202 80.041 14.359 1.00 17.84 78 LYS D C 1
ATOM 3286 O O . LYS D 1 78 ? 33.938 79.410 15.111 1.00 17.70 78 LYS D O 1
ATOM 3292 N N . ALA D 1 79 ? 32.766 79.556 13.200 1.00 17.42 79 ALA D N 1
ATOM 3293 C CA . ALA D 1 79 ? 33.162 78.225 12.734 1.00 17.16 79 ALA D CA 1
ATOM 3294 C C . ALA D 1 79 ? 34.688 78.134 12.668 1.00 18.14 79 ALA D C 1
ATOM 3295 O O . ALA D 1 79 ? 35.364 79.149 12.520 1.00 17.07 79 ALA D O 1
ATOM 3297 N N . SER D 1 80 ? 35.234 76.926 12.775 1.00 17.23 80 SER D N 1
ATOM 3298 C CA . SER D 1 80 ? 36.685 76.776 12.696 1.00 19.40 80 SER D CA 1
ATOM 3299 C C . SER D 1 80 ? 37.183 77.152 11.305 1.00 19.02 80 SER D C 1
ATOM 3300 O O . SER D 1 80 ? 38.292 77.670 11.142 1.00 17.99 80 SER D O 1
ATOM 3303 N N . ARG D 1 81 ? 36.361 76.894 10.296 1.00 18.97 81 ARG D N 1
ATOM 3304 C CA . ARG D 1 81 ? 36.731 77.223 8.928 1.00 19.24 81 ARG D CA 1
ATOM 3305 C C . ARG D 1 81 ? 35.607 77.977 8.210 1.00 19.32 81 ARG D C 1
ATOM 3306 O O . ARG D 1 81 ? 34.911 77.415 7.367 1.00 19.94 81 ARG D O 1
ATOM 3314 N N . PRO D 1 82 ? 35.413 79.266 8.551 1.00 20.68 82 PRO D N 1
ATOM 3315 C CA . PRO D 1 82 ? 34.368 80.088 7.925 1.00 20.07 82 PRO D CA 1
ATOM 3316 C C . PRO D 1 82 ? 34.621 80.073 6.427 1.00 19.99 82 PRO D C 1
ATOM 3317 O O . PRO D 1 82 ? 35.673 80.522 5.968 1.00 21.11 82 PRO D O 1
ATOM 3321 N N . THR D 1 83 ? 33.657 79.569 5.666 1.00 19.50 83 THR D N 1
ATOM 3322 C CA . THR D 1 83 ? 33.823 79.455 4.225 1.00 18.85 83 THR D CA 1
ATOM 3323 C C . THR D 1 83 ? 32.597 79.827 3.402 1.00 19.14 83 THR D C 1
ATOM 3324 O O . THR D 1 83 ? 31.549 79.194 3.520 1.00 18.59 83 THR D O 1
ATOM 3328 N N . PRO D 1 84 ? 32.714 80.853 2.549 1.00 17.98 84 PRO D N 1
ATOM 3329 C CA . PRO D 1 84 ? 31.559 81.234 1.728 1.00 18.95 84 PRO D CA 1
ATOM 3330 C C . PRO D 1 84 ? 31.262 80.098 0.751 1.00 18.53 84 PRO D C 1
ATOM 3331 O O . PRO D 1 84 ? 32.188 79.480 0.222 1.00 19.27 84 PRO D O 1
ATOM 3335 N N . GLY D 1 85 ? 29.980 79.814 0.529 1.00 18.14 85 GLY D N 1
ATOM 3336 C CA . GLY D 1 85 ? 29.603 78.757 -0.395 1.00 19.02 85 GLY D CA 1
ATOM 3337 C C . GLY D 1 85 ? 29.647 77.351 0.175 1.00 18.25 85 GLY D C 1
ATOM 3338 O O . GLY D 1 85 ? 29.464 76.373 -0.564 1.00 18.11 85 GLY D O 1
ATOM 3339 N N . SER D 1 86 ? 29.876 77.242 1.481 1.00 16.95 86 SER D N 1
ATOM 3340 C CA . SER D 1 86 ? 29.956 75.945 2.150 1.00 17.48 86 SER D CA 1
ATOM 3341 C C . SER D 1 86 ? 28.637 75.443 2.743 1.00 16.60 86 SER D C 1
ATOM 3342 O O . SER D 1 86 ? 28.579 74.338 3.281 1.00 16.90 86 SER D O 1
ATOM 3345 N N . ALA D 1 87 ? 27.582 76.250 2.661 1.00 17.35 87 ALA D N 1
ATOM 3346 C CA . ALA D 1 87 ? 26.297 75.844 3.216 1.00 17.00 87 ALA D CA 1
ATOM 3347 C C . ALA D 1 87 ? 25.433 75.066 2.228 1.00 16.89 87 ALA D C 1
ATOM 3348 O O . ALA D 1 87 ? 25.457 75.314 1.019 1.00 16.84 87 ALA D O 1
ATOM 3350 N N . ASP D 1 88 ? 24.663 74.131 2.775 1.00 15.96 88 ASP D N 1
ATOM 3351 C CA . ASP D 1 88 ? 23.767 73.265 2.011 1.00 16.96 88 ASP D CA 1
ATOM 3352 C C . ASP D 1 88 ? 22.541 73.209 2.916 1.00 17.28 88 ASP D C 1
ATOM 3353 O O . ASP D 1 88 ? 22.496 72.422 3.870 1.00 17.38 88 ASP D O 1
ATOM 3358 N N . LEU D 1 89 ? 21.564 74.070 2.626 1.00 17.69 89 LEU D N 1
ATOM 3359 C CA . LEU D 1 89 ? 20.361 74.206 3.447 1.00 18.01 89 LEU D CA 1
ATOM 3360 C C . LEU D 1 89 ? 19.046 73.912 2.744 1.00 17.85 89 LEU D C 1
ATOM 3361 O O . LEU D 1 89 ? 18.892 74.177 1.558 1.00 18.51 89 LEU D O 1
ATOM 3366 N N . CYS D 1 90 ? 18.089 73.383 3.497 1.00 17.58 90 CYS D N 1
ATOM 3367 C CA . CYS D 1 90 ? 16.773 73.104 2.939 1.00 17.20 90 CYS D CA 1
ATOM 3368 C C . CYS D 1 90 ? 15.704 73.869 3.702 1.00 16.77 90 CYS D C 1
ATOM 3369 O O . CYS D 1 90 ? 15.627 73.791 4.928 1.00 17.09 90 CYS D O 1
ATOM 3372 N N . PHE D 1 91 ? 14.877 74.597 2.958 1.00 17.80 91 PHE D N 1
ATOM 3373 C CA . PHE D 1 91 ? 13.793 75.387 3.528 1.00 18.37 91 PHE D CA 1
ATOM 3374 C C . PHE D 1 91 ? 12.459 74.806 3.079 1.00 18.33 91 PHE D C 1
ATOM 3375 O O . PHE D 1 91 ? 12.316 74.421 1.920 1.00 19.33 91 PHE D O 1
ATOM 3383 N N . ILE D 1 92 ? 11.493 74.743 3.991 1.00 18.46 92 ILE D N 1
ATOM 3384 C CA . ILE D 1 92 ? 10.168 74.242 3.644 1.00 18.29 92 ILE D CA 1
ATOM 3385 C C . ILE D 1 92 ? 9.299 75.437 3.267 1.00 17.76 92 ILE D C 1
ATOM 3386 O O . ILE D 1 92 ? 9.261 76.438 3.977 1.00 17.13 92 ILE D O 1
ATOM 3391 N N . THR D 1 93 ? 8.608 75.329 2.138 1.00 19.01 93 THR D N 1
ATOM 3392 C CA . THR D 1 93 ? 7.732 76.398 1.693 1.00 20.63 93 THR D CA 1
ATOM 3393 C C . THR D 1 93 ? 6.290 75.917 1.791 1.00 20.67 93 THR D C 1
ATOM 3394 O O . THR D 1 93 ? 6.025 74.718 1.722 1.00 21.26 93 THR D O 1
ATOM 3398 N N . SER D 1 94 ? 5.368 76.856 1.978 1.00 22.27 94 SER D N 1
ATOM 3399 C CA . SER D 1 94 ? 3.952 76.530 2.051 1.00 24.22 94 SER D CA 1
ATOM 3400 C C . SER D 1 94 ? 3.328 76.860 0.698 1.00 25.06 94 SER D C 1
ATOM 3401 O O . SER D 1 94 ? 2.155 76.580 0.446 1.00 26.51 94 SER D O 1
ATOM 3404 N N . THR D 1 95 ? 4.138 77.454 -0.172 1.00 23.54 95 THR D N 1
ATOM 3405 C CA . THR D 1 95 ? 3.710 77.821 -1.515 1.00 24.00 95 THR D CA 1
ATOM 3406 C C . THR D 1 95 ? 3.770 76.574 -2.397 1.00 23.72 95 THR D C 1
ATOM 3407 O O . THR D 1 95 ? 4.729 75.806 -2.318 1.00 23.24 95 THR D O 1
ATOM 3411 N N . PRO D 1 96 ? 2.741 76.339 -3.232 1.00 23.86 96 PRO D N 1
ATOM 3412 C CA . PRO D 1 96 ? 2.777 75.152 -4.096 1.00 22.72 96 PRO D CA 1
ATOM 3413 C C . PRO D 1 96 ? 4.133 75.110 -4.794 1.00 21.00 96 PRO D C 1
ATOM 3414 O O . PRO D 1 96 ? 4.540 76.092 -5.419 1.00 21.13 96 PRO D O 1
ATOM 3418 N N . ILE D 1 97 ? 4.822 73.978 -4.690 1.00 20.69 97 ILE D N 1
ATOM 3419 C CA . ILE D 1 97 ? 6.155 73.853 -5.265 1.00 20.61 97 ILE D CA 1
ATOM 3420 C C . ILE D 1 97 ? 6.227 74.198 -6.752 1.00 20.62 97 ILE D C 1
ATOM 3421 O O . ILE D 1 97 ? 7.208 74.787 -7.200 1.00 18.95 97 ILE D O 1
ATOM 3426 N N . ASN D 1 98 ? 5.192 73.858 -7.518 1.00 20.63 98 ASN D N 1
ATOM 3427 C CA . ASN D 1 98 ? 5.211 74.181 -8.941 1.00 21.67 98 ASN D CA 1
ATOM 3428 C C . ASN D 1 98 ? 5.119 75.690 -9.166 1.00 20.66 98 ASN D C 1
ATOM 3429 O O . ASN D 1 98 ? 5.629 76.208 -10.163 1.00 21.39 98 ASN D O 1
ATOM 3434 N N . ASP D 1 99 ? 4.482 76.405 -8.244 1.00 21.11 99 ASP D N 1
ATOM 3435 C CA . ASP D 1 99 ? 4.406 77.854 -8.375 1.00 20.89 99 ASP D CA 1
ATOM 3436 C C . ASP D 1 99 ? 5.789 78.406 -8.029 1.00 20.10 99 ASP D C 1
ATOM 3437 O O . ASP D 1 99 ? 6.242 79.403 -8.601 1.00 20.29 99 ASP D O 1
ATOM 3442 N N . VAL D 1 100 ? 6.467 77.733 -7.100 1.00 19.31 100 VAL D N 1
ATOM 3443 C CA . VAL D 1 100 ? 7.806 78.140 -6.699 1.00 19.69 100 VAL D CA 1
ATOM 3444 C C . VAL D 1 100 ? 8.782 77.980 -7.869 1.00 19.37 100 VAL D C 1
ATOM 3445 O O . VAL D 1 100 ? 9.610 78.859 -8.105 1.00 20.27 100 VAL D O 1
ATOM 3449 N N . VAL D 1 101 ? 8.695 76.871 -8.604 1.00 20.11 101 VAL D N 1
ATOM 3450 C CA . VAL D 1 101 ? 9.597 76.688 -9.744 1.00 21.65 101 VAL D CA 1
ATOM 3451 C C . VAL D 1 101 ? 9.414 77.839 -10.725 1.00 20.94 101 VAL D C 1
ATOM 3452 O O . VAL D 1 101 ? 10.385 78.405 -11.220 1.00 19.04 101 VAL D O 1
ATOM 3456 N N . SER D 1 102 ? 8.163 78.194 -10.993 1.00 21.85 102 SER D N 1
ATOM 3457 C CA . SER D 1 102 ? 7.864 79.288 -11.906 1.00 23.77 102 SER D CA 1
ATOM 3458 C C . SER D 1 102 ? 8.450 80.613 -11.408 1.00 23.06 102 SER D C 1
ATOM 3459 O O . SER D 1 102 ? 9.005 81.382 -12.190 1.00 22.91 102 SER D O 1
ATOM 3462 N N . GLU D 1 103 ? 8.328 80.880 -10.110 1.00 22.44 103 GLU D N 1
ATOM 3463 C CA . GLU D 1 103 ? 8.864 82.121 -9.552 1.00 23.56 103 GLU D CA 1
ATOM 3464 C C . GLU D 1 103 ? 10.371 82.188 -9.766 1.00 22.98 103 GLU D C 1
ATOM 3465 O O . GLU D 1 103 ? 10.914 83.223 -10.158 1.00 23.35 103 GLU D O 1
ATOM 3471 N N . ILE D 1 104 ? 11.044 81.074 -9.496 1.00 21.55 104 ILE D N 1
ATOM 3472 C CA . ILE D 1 104 ? 12.487 80.996 -9.662 1.00 21.05 104 ILE D CA 1
ATOM 3473 C C . ILE D 1 104 ? 12.880 81.282 -11.107 1.00 21.60 104 ILE D C 1
ATOM 3474 O O . ILE D 1 104 ? 13.790 82.064 -11.370 1.00 21.70 104 ILE D O 1
ATOM 3479 N N . LEU D 1 105 ? 12.186 80.648 -12.046 1.00 22.96 105 LEU D N 1
ATOM 3480 C CA . LEU D 1 105 ? 12.474 80.855 -13.459 1.00 24.48 105 LEU D CA 1
ATOM 3481 C C . LEU D 1 105 ? 12.222 82.301 -13.893 1.00 25.55 105 LEU D C 1
ATOM 3482 O O . LEU D 1 105 ? 13.057 82.908 -14.566 1.00 25.67 105 LEU D O 1
ATOM 3487 N N . GLN D 1 106 ? 11.077 82.858 -13.510 1.00 25.83 106 GLN D N 1
ATOM 3488 C CA . GLN D 1 106 ? 10.767 84.233 -13.891 1.00 27.31 106 GLN D CA 1
ATOM 3489 C C . GLN D 1 106 ? 11.768 85.227 -13.313 1.00 27.79 106 GLN D C 1
ATOM 3490 O O . GLN D 1 106 ? 12.006 86.285 -13.895 1.00 28.59 106 GLN D O 1
ATOM 3496 N N . ALA D 1 107 ? 12.357 84.883 -12.172 1.00 28.88 107 ALA D N 1
ATOM 3497 C CA . ALA D 1 107 ? 13.333 85.758 -11.531 1.00 29.37 107 ALA D CA 1
ATOM 3498 C C . ALA D 1 107 ? 14.687 85.662 -12.233 1.00 30.07 107 ALA D C 1
ATOM 3499 O O . ALA D 1 107 ? 15.616 86.400 -11.907 1.00 30.51 107 ALA D O 1
ATOM 3501 N N . GLY D 1 108 ? 14.790 84.748 -13.193 1.00 29.97 108 GLY D N 1
ATOM 3502 C CA . GLY D 1 108 ? 16.030 84.574 -13.931 1.00 29.05 108 GLY D CA 1
ATOM 3503 C C . GLY D 1 108 ? 17.050 83.725 -13.200 1.00 29.40 108 GLY D C 1
ATOM 3504 O O . GLY D 1 108 ? 18.238 83.746 -13.524 1.00 30.54 108 GLY D O 1
ATOM 3505 N N . ILE D 1 109 ? 16.585 82.969 -12.212 1.00 29.06 109 ILE D N 1
ATOM 3506 C CA . ILE D 1 109 ? 17.465 82.118 -11.423 1.00 29.12 109 ILE D CA 1
ATOM 3507 C C . ILE D 1 109 ? 17.569 80.717 -12.019 1.00 28.15 109 ILE D C 1
ATOM 3508 O O . ILE D 1 109 ? 16.563 80.102 -12.370 1.00 28.71 109 ILE D O 1
ATOM 3513 N N . SER D 1 110 ? 18.793 80.218 -12.136 1.00 27.81 110 SER D N 1
ATOM 3514 C CA . SER D 1 110 ? 19.015 78.888 -12.683 1.00 27.75 110 SER D CA 1
ATOM 3515 C C . SER D 1 110 ? 18.659 77.808 -11.669 1.00 27.37 110 SER D C 1
ATOM 3516 O O . SER D 1 110 ? 18.998 77.912 -10.491 1.00 27.44 110 SER D O 1
ATOM 3519 N N . ILE D 1 111 ? 17.963 76.778 -12.134 1.00 25.90 111 ILE D N 1
ATOM 3520 C CA . ILE D 1 111 ? 17.583 75.659 -11.283 1.00 24.55 111 ILE D CA 1
ATOM 3521 C C . ILE D 1 111 ? 18.659 74.590 -11.439 1.00 24.73 111 ILE D C 1
ATOM 3522 O O . ILE D 1 111 ? 18.869 74.065 -12.536 1.00 25.01 111 ILE D O 1
ATOM 3527 N N . VAL D 1 112 ? 19.349 74.284 -10.344 1.00 22.95 112 VAL D N 1
ATOM 3528 C CA . VAL D 1 112 ? 20.412 73.287 -10.354 1.00 23.48 112 VAL D CA 1
ATOM 3529 C C . VAL D 1 112 ? 19.864 71.883 -10.591 1.00 23.73 112 VAL D C 1
ATOM 3530 O O . VAL D 1 112 ? 20.462 71.089 -11.320 1.00 23.89 112 VAL D O 1
ATOM 3534 N N . GLU D 1 113 ? 18.728 71.586 -9.969 1.00 23.82 113 GLU D N 1
ATOM 3535 C CA . GLU D 1 113 ? 18.084 70.283 -10.106 1.00 24.75 113 GLU D CA 1
ATOM 3536 C C . GLU D 1 113 ? 16.675 70.340 -9.538 1.00 24.21 113 GLU D C 1
ATOM 3537 O O . GLU D 1 113 ? 16.391 71.145 -8.650 1.00 23.07 113 GLU D O 1
ATOM 3543 N N . GLY D 1 114 ? 15.793 69.486 -10.047 1.00 23.51 114 GLY D N 1
ATOM 3544 C CA . GLY D 1 114 ? 14.431 69.462 -9.548 1.00 24.02 114 GLY D CA 1
ATOM 3545 C C . GLY D 1 114 ? 13.393 70.042 -10.494 1.00 23.58 114 GLY D C 1
ATOM 3546 O O . GLY D 1 114 ? 13.738 70.587 -11.540 1.00 24.67 114 GLY D O 1
ATOM 3547 N N . PRO D 1 115 ? 12.101 69.954 -10.141 1.00 24.20 115 PRO D N 1
ATOM 3548 C CA . PRO D 1 115 ? 11.578 69.349 -8.911 1.00 24.52 115 PRO D CA 1
ATOM 3549 C C . PRO D 1 115 ? 11.883 67.854 -8.827 1.00 25.66 115 PRO D C 1
ATOM 3550 O O . PRO D 1 115 ? 11.737 67.125 -9.808 1.00 26.88 115 PRO D O 1
ATOM 3554 N N . VAL D 1 116 ? 12.320 67.402 -7.656 1.00 24.34 116 VAL D N 1
ATOM 3555 C CA . VAL D 1 116 ? 12.634 65.992 -7.466 1.00 24.49 116 VAL D CA 1
ATOM 3556 C C . VAL D 1 116 ? 12.241 65.544 -6.071 1.00 24.12 116 VAL D C 1
ATOM 3557 O O . VAL D 1 116 ? 12.307 66.317 -5.117 1.00 23.03 116 VAL D O 1
ATOM 3561 N N . GLU D 1 117 ? 11.825 64.290 -5.955 1.00 25.28 117 GLU D N 1
ATOM 3562 C CA . GLU D 1 117 ? 11.423 63.745 -4.672 1.00 26.87 117 GLU D CA 1
ATOM 3563 C C . GLU D 1 117 ? 12.633 63.508 -3.777 1.00 25.87 117 GLU D C 1
ATOM 3564 O O . GLU D 1 117 ? 13.670 63.029 -4.231 1.00 25.25 117 GLU D O 1
ATOM 3570 N N . ARG D 1 118 ? 12.488 63.859 -2.504 1.00 26.11 118 ARG D N 1
ATOM 3571 C CA . ARG D 1 118 ? 13.552 63.682 -1.520 1.00 26.09 118 ARG D CA 1
ATOM 3572 C C . ARG D 1 118 ? 12.922 63.236 -0.216 1.00 25.95 118 ARG D C 1
ATOM 3573 O O . ARG D 1 118 ? 11.716 63.335 -0.032 1.00 25.95 118 ARG D O 1
ATOM 3581 N N . THR D 1 119 ? 13.746 62.746 0.697 1.00 27.48 119 THR D N 1
ATOM 3582 C CA . THR D 1 119 ? 13.243 62.311 1.986 1.00 29.15 119 THR D CA 1
ATOM 3583 C C . THR D 1 119 ? 13.544 63.401 3.006 1.00 28.72 119 THR D C 1
ATOM 3584 O O . THR D 1 119 ? 14.691 63.597 3.399 1.00 29.41 119 THR D O 1
ATOM 3588 N N . GLY D 1 120 ? 12.507 64.124 3.413 1.00 27.16 120 GLY D N 1
ATOM 3589 C CA . GLY D 1 120 ? 12.687 65.190 4.380 1.00 27.48 120 GLY D CA 1
ATOM 3590 C C . GLY D 1 120 ? 12.835 64.652 5.787 1.00 27.42 120 GLY D C 1
ATOM 3591 O O . GLY D 1 120 ? 12.894 63.437 6.000 1.00 28.10 120 GLY D O 1
ATOM 3592 N N . ALA D 1 121 ? 12.891 65.561 6.752 1.00 25.34 121 ALA D N 1
ATOM 3593 C CA . ALA D 1 121 ? 13.033 65.188 8.150 1.00 26.50 121 ALA D CA 1
ATOM 3594 C C . ALA D 1 121 ? 11.874 64.328 8.655 1.00 27.15 121 ALA D C 1
ATOM 3595 O O . ALA D 1 121 ? 12.088 63.352 9.374 1.00 26.53 121 ALA D O 1
ATOM 3597 N N . THR D 1 122 ? 10.650 64.685 8.269 1.00 27.55 122 THR D N 1
ATOM 3598 C CA . THR D 1 122 ? 9.469 63.961 8.729 1.00 29.29 122 THR D CA 1
ATOM 3599 C C . THR D 1 122 ? 8.617 63.325 7.628 1.00 30.14 122 THR D C 1
ATOM 3600 O O . THR D 1 122 ? 7.448 63.013 7.852 1.00 30.71 122 THR D O 1
ATOM 3604 N N . GLY D 1 123 ? 9.198 63.124 6.451 1.00 29.65 123 GLY D N 1
ATOM 3605 C CA . GLY D 1 123 ? 8.445 62.526 5.363 1.00 31.25 123 GLY D CA 1
ATOM 3606 C C . GLY D 1 123 ? 8.942 62.954 3.998 1.00 31.11 123 GLY D C 1
ATOM 3607 O O . GLY D 1 123 ? 9.944 63.660 3.887 1.00 30.64 123 GLY D O 1
ATOM 3608 N N . GLU D 1 124 ? 8.236 62.526 2.955 1.00 30.04 124 GLU D N 1
ATOM 3609 C CA . GLU D 1 124 ? 8.607 62.851 1.586 1.00 29.64 124 GLU D CA 1
ATOM 3610 C C . GLU D 1 124 ? 8.397 64.319 1.230 1.00 28.07 124 GLU D C 1
ATOM 3611 O O . GLU D 1 124 ? 7.437 64.950 1.675 1.00 29.14 124 GLU D O 1
ATOM 3617 N N . ILE D 1 125 ? 9.308 64.855 0.423 1.00 25.95 125 ILE D N 1
ATOM 3618 C CA . ILE D 1 125 ? 9.226 66.242 -0.017 1.00 25.00 125 ILE D CA 1
ATOM 3619 C C . ILE D 1 125 ? 9.585 66.362 -1.498 1.00 22.28 125 ILE D C 1
ATOM 3620 O O . ILE D 1 125 ? 10.237 65.484 -2.067 1.00 23.61 125 ILE D O 1
ATOM 3625 N N . MET D 1 126 ? 9.132 67.445 -2.122 1.00 22.45 126 MET D N 1
ATOM 3626 C CA . MET D 1 126 ? 9.455 67.715 -3.517 1.00 21.72 126 MET D CA 1
ATOM 3627 C C . MET D 1 126 ? 10.409 68.897 -3.396 1.00 20.98 126 MET D C 1
ATOM 3628 O O . MET D 1 126 ? 10.047 69.944 -2.853 1.00 19.99 126 MET D O 1
ATOM 3633 N N . SER D 1 127 ? 11.633 68.711 -3.879 1.00 21.13 127 SER D N 1
ATOM 3634 C CA . SER D 1 127 ? 12.664 69.735 -3.777 1.00 20.38 127 SER D CA 1
ATOM 3635 C C . SER D 1 127 ? 13.123 70.337 -5.088 1.00 20.22 127 SER D C 1
ATOM 3636 O O . SER D 1 127 ? 13.171 69.669 -6.119 1.00 19.23 127 SER D O 1
ATOM 3639 N N . ILE D 1 128 ? 13.470 71.616 -5.022 1.00 20.92 128 ILE D N 1
ATOM 3640 C CA . ILE D 1 128 ? 14.000 72.338 -6.160 1.00 21.88 128 ILE D CA 1
ATOM 3641 C C . ILE D 1 128 ? 15.295 72.916 -5.594 1.00 21.87 128 ILE D C 1
ATOM 3642 O O . ILE D 1 128 ? 15.323 73.383 -4.455 1.00 21.66 128 ILE D O 1
ATOM 3647 N N . TYR D 1 129 ? 16.371 72.855 -6.369 1.00 20.31 129 TYR D N 1
ATOM 3648 C CA . TYR D 1 129 ? 17.659 73.362 -5.912 1.00 21.50 129 TYR D CA 1
ATOM 3649 C C . TYR D 1 129 ? 18.150 74.569 -6.695 1.00 20.64 129 TYR D C 1
ATOM 3650 O O . TYR D 1 129 ? 18.068 74.599 -7.925 1.00 21.30 129 TYR D O 1
ATOM 3659 N N . ILE D 1 130 ? 18.667 75.560 -5.975 1.00 20.14 130 ILE D N 1
ATOM 3660 C CA . ILE D 1 130 ? 19.239 76.754 -6.591 1.00 19.10 130 ILE D CA 1
ATOM 3661 C C . ILE D 1 130 ? 20.454 77.129 -5.751 1.00 18.35 130 ILE D C 1
ATOM 3662 O O . ILE D 1 130 ? 20.723 76.490 -4.733 1.00 18.71 130 ILE D O 1
ATOM 3667 N N . ARG D 1 131 ? 21.192 78.145 -6.183 1.00 19.09 131 ARG D N 1
ATOM 3668 C CA . ARG D 1 131 ? 22.360 78.595 -5.442 1.00 20.20 131 ARG D CA 1
ATOM 3669 C C . ARG D 1 131 ? 22.273 80.070 -5.109 1.00 20.76 131 ARG D C 1
ATOM 3670 O O . ARG D 1 131 ? 21.701 80.861 -5.867 1.00 20.53 131 ARG D O 1
ATOM 3678 N N . ASP D 1 132 ? 22.826 80.445 -3.962 1.00 19.44 132 ASP D N 1
ATOM 3679 C CA . ASP D 1 132 ? 22.808 81.842 -3.589 1.00 18.44 132 ASP D CA 1
ATOM 3680 C C . ASP D 1 132 ? 24.068 82.468 -4.180 1.00 18.81 132 ASP D C 1
ATOM 3681 O O . ASP D 1 132 ? 24.877 81.770 -4.800 1.00 19.47 132 ASP D O 1
ATOM 3686 N N . PRO D 1 133 ? 24.238 83.787 -4.033 1.00 19.24 133 PRO D N 1
ATOM 3687 C CA . PRO D 1 133 ? 25.402 84.495 -4.573 1.00 19.24 133 PRO D CA 1
ATOM 3688 C C . PRO D 1 133 ? 26.784 83.928 -4.260 1.00 19.55 133 PRO D C 1
ATOM 3689 O O . PRO D 1 133 ? 27.717 84.107 -5.047 1.00 22.47 133 PRO D O 1
ATOM 3693 N N . ASP D 1 134 ? 26.919 83.246 -3.127 1.00 18.29 134 ASP D N 1
ATOM 3694 C CA . ASP D 1 134 ? 28.209 82.674 -2.738 1.00 19.21 134 ASP D CA 1
ATOM 3695 C C . ASP D 1 134 ? 28.392 81.209 -3.124 1.00 19.24 134 ASP D C 1
ATOM 3696 O O . ASP D 1 134 ? 29.441 80.619 -2.857 1.00 19.04 134 ASP D O 1
ATOM 3701 N N . GLY D 1 135 ? 27.380 80.618 -3.749 1.00 19.36 135 GLY D N 1
ATOM 3702 C CA . GLY D 1 135 ? 27.492 79.223 -4.143 1.00 20.31 135 GLY D CA 1
ATOM 3703 C C . GLY D 1 135 ? 26.858 78.240 -3.169 1.00 19.60 135 GLY D C 1
ATOM 3704 O O . GLY D 1 135 ? 26.900 77.031 -3.390 1.00 21.02 135 GLY D O 1
ATOM 3705 N N . ASN D 1 136 ? 26.281 78.740 -2.078 1.00 18.50 136 ASN D N 1
ATOM 3706 C CA . ASN D 1 136 ? 25.626 77.860 -1.116 1.00 16.51 136 ASN D CA 1
ATOM 3707 C C . ASN D 1 136 ? 24.493 77.151 -1.853 1.00 17.77 136 ASN D C 1
ATOM 3708 O O . ASN D 1 136 ? 23.861 77.739 -2.736 1.00 18.77 136 ASN D O 1
ATOM 3713 N N . LEU D 1 137 ? 24.242 75.894 -1.505 1.00 17.56 137 LEU D N 1
ATOM 3714 C CA . LEU D 1 137 ? 23.162 75.151 -2.143 1.00 17.87 137 LEU D CA 1
ATOM 3715 C C . LEU D 1 137 ? 21.891 75.367 -1.336 1.00 17.64 137 LEU D C 1
ATOM 3716 O O . LEU D 1 137 ? 21.866 75.116 -0.132 1.00 17.69 137 LEU D O 1
ATOM 3721 N N . ILE D 1 138 ? 20.844 75.845 -2.002 1.00 18.24 138 ILE D N 1
ATOM 3722 C CA . ILE D 1 138 ? 19.576 76.095 -1.337 1.00 18.22 138 ILE D CA 1
ATOM 3723 C C . ILE D 1 138 ? 18.522 75.160 -1.921 1.00 18.29 138 ILE D C 1
ATOM 3724 O O . ILE D 1 138 ? 18.220 75.223 -3.109 1.00 18.70 138 ILE D O 1
ATOM 3729 N N . GLU D 1 139 ? 17.994 74.284 -1.072 1.00 16.96 139 GLU D N 1
ATOM 3730 C CA . GLU D 1 139 ? 16.967 73.315 -1.448 1.0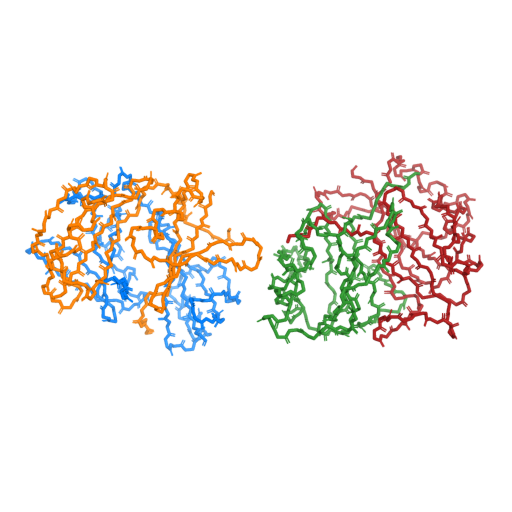0 16.32 139 GLU D CA 1
ATOM 3731 C C . GLU D 1 139 ? 15.633 73.849 -0.917 1.00 16.85 139 GLU D C 1
ATOM 3732 O O . GLU D 1 139 ? 15.442 73.949 0.294 1.00 17.25 139 GLU D O 1
ATOM 3738 N N . ILE D 1 140 ? 14.728 74.233 -1.820 1.00 17.81 140 ILE D N 1
ATOM 3739 C CA . ILE D 1 140 ? 13.409 74.738 -1.419 1.00 17.77 140 ILE D CA 1
ATOM 3740 C C . ILE D 1 140 ? 12.451 73.564 -1.610 1.00 17.84 140 ILE D C 1
ATOM 3741 O O . ILE D 1 140 ? 12.371 72.988 -2.700 1.00 19.32 140 ILE D O 1
ATOM 3746 N N . SER D 1 141 ? 11.720 73.205 -0.560 1.00 18.12 141 SER D N 1
ATOM 3747 C CA . SER D 1 141 ? 10.860 72.032 -0.644 1.00 19.48 141 SER D CA 1
ATOM 3748 C C . SER D 1 141 ? 9.479 72.173 -0.035 1.00 20.38 141 SER D C 1
ATOM 3749 O O . SER D 1 141 ? 9.253 72.983 0.857 1.00 19.10 141 SER D O 1
ATOM 3752 N N . GLN D 1 142 ? 8.556 71.356 -0.525 1.00 22.10 142 GLN D N 1
ATOM 3753 C CA . GLN D 1 142 ? 7.198 71.352 -0.009 1.00 24.50 142 GLN D CA 1
ATOM 3754 C C . GLN D 1 142 ? 6.875 69.921 0.392 1.00 24.38 142 GLN D C 1
ATOM 3755 O O . GLN D 1 142 ? 7.205 68.981 -0.333 1.00 24.79 142 GLN D O 1
ATOM 3761 N N . TYR D 1 143 ? 6.251 69.743 1.553 1.00 26.87 143 TYR D N 1
ATOM 3762 C CA . TYR D 1 143 ? 5.903 68.398 1.983 1.00 27.30 143 TYR D CA 1
ATOM 3763 C C . TYR D 1 143 ? 4.726 67.875 1.172 1.00 28.43 143 TYR D C 1
ATOM 3764 O O . TYR D 1 143 ? 3.876 68.700 0.782 1.00 29.34 143 TYR D O 1
#

Nearest PDB structures (foldseek):
  3huh-assembly2_C  TM=1.008E+00  e=4.316E-25  Salmonella enterica subsp. enterica serovar Typhimurium
  3hnq-assembly1_A  TM=9.842E-01  e=1.961E-22  Salmonella enterica subsp. enterica serovar Typhimurium
  3ey8-assembly1_A  TM=9.843E-01  e=1.673E-17  Vibrio cholerae
  3zw5-assembly1_A  TM=9.806E-01  e=2.153E-17  Homo sapiens
  3zw5-assembly1_B  TM=9.775E-01  e=3.799E-17  Homo sapiens

CATH classification: 3.10.180.10